Protein AF-A0A0P9NAX7-F1 (afdb_monomer)

pLDDT: mean 85.66, std 11.17, range [32.62, 98.62]

Structure (mmCIF, N/CA/C/O backbone):
data_AF-A0A0P9NAX7-F1
#
_entry.id   AF-A0A0P9NAX7-F1
#
loop_
_atom_site.group_PDB
_atom_site.id
_atom_site.type_symbol
_atom_site.label_atom_id
_atom_site.label_alt_id
_atom_site.label_comp_id
_atom_site.label_asym_id
_atom_site.label_entity_id
_atom_site.label_seq_id
_atom_site.pdbx_PDB_ins_code
_atom_site.Cartn_x
_atom_site.Cartn_y
_atom_site.Cartn_z
_atom_site.occupancy
_atom_site.B_iso_or_equiv
_atom_site.auth_seq_id
_atom_site.auth_comp_id
_atom_site.auth_asym_id
_atom_site.auth_atom_id
_atom_site.pdbx_PDB_model_num
ATOM 1 N N . VAL A 1 1 ? -3.539 1.144 -7.351 1.00 59.75 1 VAL A N 1
ATOM 2 C CA . VAL A 1 1 ? -2.408 0.239 -6.988 1.00 59.75 1 VAL A CA 1
ATOM 3 C C . VAL A 1 1 ? -1.109 0.881 -7.451 1.00 59.75 1 VAL A C 1
ATOM 5 O O . VAL A 1 1 ? -1.113 1.475 -8.523 1.00 59.75 1 VAL A O 1
ATOM 8 N N . SER A 1 2 ? -0.028 0.794 -6.674 1.00 69.38 2 SER A N 1
ATOM 9 C CA . SER A 1 2 ? 1.302 1.252 -7.095 1.00 69.38 2 SER A CA 1
ATOM 10 C C . SER A 1 2 ? 2.392 0.262 -6.692 1.00 69.38 2 SER A C 1
ATOM 12 O O . SER A 1 2 ? 2.224 -0.501 -5.739 1.00 69.38 2 SER A O 1
ATOM 14 N N . GLY A 1 3 ? 3.499 0.244 -7.430 1.00 77.38 3 GLY A N 1
ATOM 15 C CA . GLY A 1 3 ? 4.612 -0.671 -7.181 1.00 77.38 3 GLY A CA 1
ATOM 16 C C . GLY A 1 3 ? 5.520 -0.822 -8.394 1.00 77.38 3 GLY A C 1
ATOM 17 O O . GLY A 1 3 ? 5.356 -0.122 -9.387 1.00 77.38 3 GLY A O 1
ATOM 18 N N . ARG A 1 4 ? 6.467 -1.754 -8.327 1.00 81.75 4 ARG A N 1
ATOM 19 C CA . ARG A 1 4 ? 7.337 -2.119 -9.448 1.00 81.75 4 ARG A CA 1
ATOM 20 C C . ARG A 1 4 ? 7.147 -3.593 -9.762 1.00 81.75 4 ARG A C 1
ATOM 22 O O . ARG A 1 4 ? 7.138 -4.413 -8.849 1.00 81.75 4 ARG A O 1
ATOM 29 N N . TYR A 1 5 ? 7.029 -3.914 -11.042 1.00 83.25 5 TYR A N 1
ATOM 30 C CA . TYR A 1 5 ? 7.039 -5.280 -11.541 1.00 83.25 5 TYR A CA 1
ATOM 31 C C . TYR A 1 5 ? 8.328 -5.526 -12.323 1.00 83.25 5 TYR A C 1
ATOM 33 O O . TYR A 1 5 ? 8.736 -4.710 -13.151 1.00 83.25 5 TYR A O 1
ATOM 41 N N . SER A 1 6 ? 8.973 -6.660 -12.072 1.00 84.19 6 SER A N 1
ATOM 42 C CA . SER A 1 6 ? 10.124 -7.123 -12.844 1.00 84.19 6 SER A CA 1
ATOM 43 C C . SER A 1 6 ? 10.061 -8.641 -12.965 1.00 84.19 6 SER A C 1
ATOM 45 O O . SER A 1 6 ? 10.001 -9.350 -11.964 1.00 84.19 6 SER A O 1
ATOM 47 N N . GLY A 1 7 ? 10.047 -9.130 -14.200 1.00 81.50 7 GLY A N 1
ATOM 48 C CA . GLY A 1 7 ? 10.013 -10.545 -14.534 1.00 81.50 7 GLY A CA 1
ATOM 49 C C . GLY A 1 7 ? 11.383 -11.032 -14.994 1.00 81.50 7 GLY A C 1
ATOM 50 O O . GLY A 1 7 ? 11.997 -10.440 -15.887 1.00 81.50 7 GLY A O 1
ATOM 51 N N . LEU A 1 8 ? 11.842 -12.133 -14.403 1.00 83.38 8 LEU A N 1
ATOM 52 C CA . LEU A 1 8 ? 13.012 -12.886 -14.844 1.00 83.38 8 LEU A CA 1
ATOM 53 C C . LEU A 1 8 ? 12.555 -14.267 -15.315 1.00 83.38 8 LEU A C 1
ATOM 55 O O . LEU A 1 8 ? 11.730 -14.916 -14.677 1.00 83.38 8 LEU A O 1
ATOM 59 N N . HIS A 1 9 ? 13.097 -14.720 -16.436 1.00 79.25 9 HIS A N 1
ATOM 60 C CA . HIS A 1 9 ? 12.830 -16.022 -17.022 1.00 79.25 9 HIS A CA 1
ATOM 61 C C . HIS A 1 9 ? 14.118 -16.844 -17.041 1.00 79.25 9 HIS A C 1
ATOM 63 O O . HIS A 1 9 ? 15.133 -16.394 -17.571 1.00 79.25 9 HIS A O 1
ATOM 69 N N . GLN A 1 10 ? 14.080 -18.050 -16.471 1.00 78.06 10 GLN A N 1
ATOM 70 C CA . GLN A 1 10 ? 15.216 -18.972 -16.434 1.00 78.06 10 GLN A CA 1
ATOM 71 C C . GLN A 1 10 ? 14.797 -20.347 -16.984 1.00 78.06 10 GLN A C 1
ATOM 73 O O . GLN A 1 10 ? 14.345 -21.208 -16.225 1.00 78.06 10 GLN A O 1
ATOM 78 N N . PRO A 1 11 ? 14.920 -20.580 -18.304 1.00 69.94 11 PRO A N 1
ATOM 79 C CA . PRO A 1 11 ? 14.690 -21.898 -18.884 1.00 69.94 11 PRO A CA 1
ATOM 80 C C . PRO A 1 11 ? 15.722 -22.913 -18.371 1.00 69.94 11 PRO A C 1
ATOM 82 O O . PRO A 1 11 ? 16.891 -22.575 -18.175 1.00 69.94 11 PRO A O 1
ATOM 85 N N . GLN A 1 12 ? 15.327 -24.182 -18.218 1.00 65.75 12 GLN A N 1
ATOM 86 C CA . GLN A 1 12 ? 16.276 -25.253 -17.885 1.00 65.75 12 GLN A CA 1
ATOM 87 C C . GLN A 1 12 ? 17.405 -25.320 -18.928 1.00 65.75 12 GLN A C 1
ATOM 89 O O . GLN A 1 12 ? 17.149 -25.480 -20.120 1.00 65.75 12 GLN A O 1
ATOM 94 N N . GLY A 1 13 ? 18.656 -25.197 -18.470 1.00 62.84 13 GLY A N 1
ATOM 95 C CA . GLY A 1 13 ? 19.848 -25.240 -19.327 1.00 62.84 13 GLY A CA 1
ATOM 96 C C . GLY A 1 13 ? 20.162 -23.949 -20.098 1.00 62.84 13 GLY A C 1
ATOM 97 O O . GLY A 1 13 ? 21.044 -23.974 -20.950 1.00 62.84 13 GLY A O 1
ATOM 98 N N . SER A 1 14 ? 19.475 -22.836 -19.816 1.00 67.00 14 SER A N 1
ATOM 99 C CA . SER A 1 14 ? 19.713 -21.518 -20.427 1.00 67.00 14 SER A CA 1
ATOM 100 C C . SER A 1 14 ? 20.108 -20.480 -19.372 1.00 67.00 14 SER A C 1
ATOM 102 O O . SER A 1 14 ? 19.885 -20.678 -18.175 1.00 67.00 14 SER A O 1
ATOM 104 N N . ALA A 1 15 ? 20.674 -19.352 -19.809 1.00 73.25 15 ALA A N 1
ATOM 105 C CA . ALA A 1 15 ? 20.896 -18.207 -18.935 1.00 73.25 15 ALA A CA 1
ATOM 106 C C . ALA A 1 15 ? 19.569 -17.585 -18.469 1.00 73.25 15 ALA A C 1
ATOM 108 O O . ALA A 1 15 ? 18.579 -17.597 -19.205 1.00 73.25 15 ALA A O 1
ATOM 109 N N . THR A 1 16 ? 19.574 -17.010 -17.263 1.00 77.62 16 THR A N 1
ATOM 110 C CA . THR A 1 16 ? 18.489 -16.150 -16.777 1.00 77.62 16 THR A CA 1
ATOM 111 C C . THR A 1 16 ? 18.425 -14.886 -17.625 1.00 77.62 16 THR A C 1
ATOM 113 O O . THR A 1 16 ? 19.436 -14.218 -17.831 1.00 77.62 16 THR A O 1
ATOM 116 N N . THR A 1 17 ? 17.232 -14.541 -18.095 1.00 75.94 17 THR A N 1
ATOM 117 C CA . THR A 1 17 ? 16.979 -13.359 -18.921 1.00 75.94 17 THR A CA 1
ATOM 118 C C . THR A 1 17 ? 15.804 -12.556 -18.387 1.00 75.94 17 THR A C 1
ATOM 120 O O . THR A 1 17 ? 14.868 -13.124 -17.834 1.00 75.94 17 THR A O 1
ATOM 123 N N . VAL A 1 18 ? 15.800 -11.243 -18.600 1.00 80.38 18 VAL A N 1
ATOM 124 C CA . VAL A 1 18 ? 14.624 -10.405 -18.311 1.00 80.38 18 VAL A CA 1
ATOM 125 C C . VAL A 1 18 ? 13.474 -10.778 -19.238 1.00 80.38 18 VAL A C 1
ATOM 127 O O . VAL A 1 18 ? 13.703 -10.955 -20.431 1.00 80.38 18 VAL A O 1
ATOM 130 N N . SER A 1 19 ? 12.253 -10.863 -18.707 1.00 78.62 19 SER A N 1
ATOM 131 C CA . SER A 1 19 ? 11.015 -10.989 -19.489 1.00 78.62 19 SER A CA 1
ATOM 132 C C . SER A 1 19 ? 10.241 -9.669 -19.572 1.00 78.62 19 SER A C 1
ATOM 134 O O . SER A 1 19 ? 9.657 -9.360 -20.612 1.00 78.62 19 SER A O 1
ATOM 136 N N . GLY A 1 20 ? 10.303 -8.835 -18.530 1.00 80.81 20 GLY A N 1
ATOM 137 C CA . GLY A 1 20 ? 9.822 -7.457 -18.591 1.00 80.81 20 GLY A CA 1
ATOM 138 C C 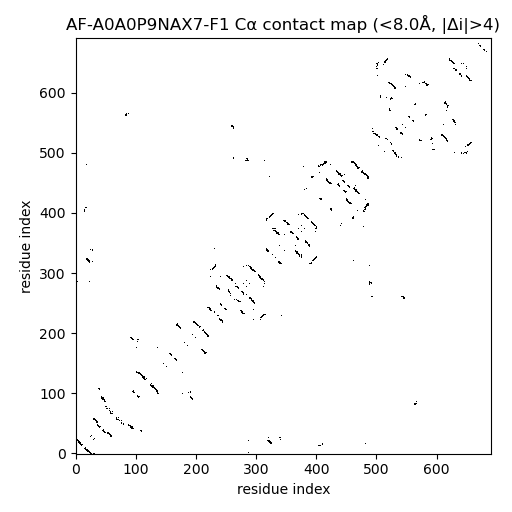. GLY A 1 20 ? 9.998 -6.665 -17.297 1.00 80.81 20 GLY A C 1
ATOM 139 O O . GLY A 1 20 ? 10.285 -7.234 -16.249 1.00 80.81 20 GLY A O 1
ATOM 140 N N . SER A 1 21 ? 9.836 -5.346 -17.374 1.00 84.38 21 SER A N 1
ATOM 141 C CA . SER A 1 21 ? 9.877 -4.424 -16.229 1.00 84.38 21 SER A CA 1
ATOM 142 C C . SER A 1 21 ? 8.940 -3.245 -16.472 1.00 84.38 21 SER A C 1
ATOM 144 O O . SER A 1 21 ? 8.860 -2.750 -17.602 1.00 84.38 21 SER A O 1
ATOM 146 N N . PHE A 1 22 ? 8.232 -2.796 -15.436 1.00 80.19 22 PHE A N 1
ATOM 147 C CA . PHE A 1 22 ? 7.488 -1.534 -15.425 1.00 80.19 22 PHE A CA 1
ATOM 148 C C . PHE A 1 22 ? 7.126 -1.098 -14.004 1.00 80.19 22 PHE A C 1
ATOM 150 O O . PHE A 1 22 ? 7.162 -1.881 -13.052 1.00 80.19 22 PHE A O 1
ATOM 157 N N . ILE A 1 23 ? 6.750 0.171 -13.879 1.00 81.69 23 ILE A N 1
ATOM 158 C CA . ILE A 1 23 ? 6.179 0.736 -12.660 1.00 81.69 23 ILE A CA 1
ATOM 159 C C . ILE A 1 23 ? 4.658 0.686 -12.802 1.00 81.69 23 ILE A C 1
ATOM 161 O O . ILE A 1 23 ? 4.096 1.041 -13.835 1.00 81.69 23 ILE A O 1
ATOM 165 N N . ILE A 1 24 ? 3.997 0.181 -11.769 1.00 76.81 24 ILE A N 1
ATOM 166 C CA . ILE A 1 24 ? 2.548 0.086 -11.669 1.00 76.81 24 ILE A CA 1
ATOM 167 C C . ILE A 1 24 ? 2.039 1.432 -11.167 1.00 76.81 24 ILE A C 1
ATOM 169 O O . ILE A 1 24 ? 2.433 1.888 -10.090 1.00 76.81 24 ILE A O 1
ATOM 173 N N . SER A 1 25 ? 1.114 2.029 -11.910 1.00 71.69 25 SER A N 1
ATOM 174 C CA . SER A 1 25 ? 0.318 3.162 -11.457 1.00 71.69 25 SER A CA 1
ATOM 175 C C . SER A 1 25 ? -1.156 2.931 -11.806 1.00 71.69 25 SER A C 1
ATOM 177 O O . SER A 1 25 ? -1.493 2.266 -12.788 1.00 71.69 25 SER A O 1
ATOM 179 N N . GLU A 1 26 ? -2.057 3.449 -10.976 1.00 66.31 26 GLU A N 1
ATOM 180 C CA . GLU A 1 26 ? -3.500 3.287 -11.173 1.00 66.31 26 GLU A CA 1
ATOM 181 C C . GLU A 1 26 ? -4.018 3.869 -12.502 1.00 66.31 26 GLU A C 1
ATOM 183 O O . GLU A 1 26 ? -4.788 3.173 -13.170 1.00 66.31 26 GLU A O 1
ATOM 188 N N . PRO A 1 27 ? -3.571 5.055 -12.975 1.00 69.56 27 PRO A N 1
ATOM 189 C CA . PRO A 1 27 ? -4.067 5.607 -14.239 1.00 69.56 27 PRO A CA 1
ATOM 190 C C . PRO A 1 27 ? -3.753 4.751 -15.479 1.00 69.56 27 PRO A C 1
ATOM 192 O O . PRO A 1 27 ? -4.349 4.969 -16.532 1.00 69.56 27 PRO A O 1
ATOM 195 N N . MET A 1 28 ? -2.859 3.759 -15.374 1.00 70.81 28 MET A N 1
ATOM 196 C CA . MET A 1 28 ? -2.559 2.798 -16.448 1.00 70.81 28 MET A CA 1
ATOM 197 C C . MET A 1 28 ? -3.629 1.706 -16.597 1.00 70.81 28 MET A C 1
ATOM 199 O O . MET A 1 28 ? -3.522 0.860 -17.482 1.00 70.81 28 MET A O 1
ATOM 203 N N . GLY A 1 29 ? -4.656 1.693 -15.740 1.00 73.88 29 GLY A N 1
ATOM 204 C CA . GLY A 1 29 ? -5.709 0.675 -15.746 1.00 73.88 29 GLY A CA 1
ATOM 205 C C . GLY A 1 29 ? -5.335 -0.609 -15.000 1.00 73.88 29 GLY A C 1
ATOM 206 O O . GLY A 1 29 ? -6.039 -1.616 -15.117 1.00 73.88 29 GLY A O 1
ATOM 207 N N . PHE A 1 30 ? -4.243 -0.592 -14.230 1.00 82.81 30 PHE A N 1
ATOM 208 C CA . PHE A 1 30 ? -3.882 -1.688 -13.337 1.00 82.81 30 PHE A CA 1
ATOM 209 C C . PHE A 1 30 ? -4.830 -1.754 -12.137 1.00 82.81 30 PHE A C 1
ATOM 211 O O . PHE A 1 30 ? -5.047 -0.760 -11.443 1.00 82.81 30 PHE A O 1
ATOM 218 N N . ARG A 1 31 ? -5.358 -2.945 -11.857 1.00 86.62 31 ARG A N 1
ATOM 219 C CA . ARG A 1 31 ? -6.344 -3.196 -10.807 1.00 86.62 31 ARG A CA 1
ATOM 220 C C . ARG A 1 31 ? -6.047 -4.472 -10.031 1.00 86.62 31 ARG A C 1
ATOM 222 O O . ARG A 1 31 ? -5.548 -5.455 -10.578 1.00 86.62 31 ARG A O 1
ATOM 229 N N . LEU A 1 32 ? -6.443 -4.440 -8.766 1.00 90.12 32 LEU A N 1
ATOM 230 C CA . LEU A 1 32 ? -6.643 -5.594 -7.901 1.00 90.12 32 LEU A CA 1
ATOM 231 C C . LEU A 1 32 ? -8.118 -5.561 -7.496 1.00 90.12 32 LEU A C 1
ATOM 233 O O . LEU A 1 32 ? -8.597 -4.524 -7.042 1.00 90.12 32 LEU A O 1
ATOM 237 N N . ALA A 1 33 ? -8.834 -6.656 -7.707 1.00 92.44 33 ALA A N 1
ATOM 238 C CA . ALA A 1 33 ? -10.252 -6.775 -7.401 1.00 92.44 33 ALA A CA 1
ATOM 239 C C . ALA A 1 33 ? -10.482 -7.979 -6.489 1.00 92.44 33 ALA A C 1
ATOM 241 O O . ALA A 1 33 ? -9.823 -9.003 -6.647 1.00 92.44 33 ALA A O 1
ATOM 242 N N . MET A 1 34 ? -11.414 -7.850 -5.549 1.00 94.56 34 MET A N 1
ATOM 243 C CA . MET A 1 34 ? -11.892 -8.935 -4.695 1.00 94.56 34 MET A CA 1
ATOM 244 C C . MET A 1 34 ? -13.308 -8.620 -4.213 1.00 94.56 34 MET A C 1
ATOM 246 O O . MET A 1 34 ? -13.714 -7.458 -4.196 1.00 94.56 34 MET A O 1
ATOM 250 N N . THR A 1 35 ? -14.042 -9.648 -3.802 1.00 93.50 35 THR A N 1
ATOM 251 C CA . THR A 1 35 ? -15.338 -9.511 -3.128 1.00 93.50 35 THR A CA 1
ATOM 252 C C . THR A 1 35 ? -15.136 -9.751 -1.644 1.00 93.50 35 THR A C 1
ATOM 254 O O . THR A 1 35 ? -14.557 -10.767 -1.276 1.00 93.50 35 THR A O 1
ATOM 257 N N . VAL A 1 36 ? -15.591 -8.836 -0.795 1.00 91.81 36 VAL A N 1
ATOM 258 C CA . VAL A 1 36 ? -15.503 -8.993 0.660 1.00 91.81 36 VAL A CA 1
ATOM 259 C C . VAL A 1 36 ? -16.907 -8.950 1.230 1.00 91.81 36 VAL A C 1
ATOM 261 O O . VAL A 1 36 ? -17.650 -8.000 0.976 1.00 91.81 36 VAL A O 1
ATOM 264 N N . ASP A 1 37 ? -17.252 -9.969 2.007 1.00 90.50 37 ASP A N 1
ATOM 265 C CA . ASP A 1 37 ? -18.538 -10.019 2.681 1.00 90.50 37 ASP A CA 1
ATOM 266 C C . ASP A 1 37 ? -18.571 -9.022 3.841 1.00 90.50 37 ASP A C 1
ATOM 268 O O . ASP A 1 37 ? -17.643 -8.931 4.652 1.00 90.50 37 ASP A O 1
ATOM 272 N N . LEU A 1 38 ? -19.672 -8.277 3.924 1.00 90.50 38 LEU A N 1
ATOM 273 C CA . LEU A 1 38 ? -19.996 -7.496 5.108 1.00 90.50 38 LEU A CA 1
ATOM 274 C C . LEU A 1 38 ? -20.696 -8.400 6.114 1.00 90.50 38 LEU A C 1
ATOM 276 O O . LEU A 1 38 ? -21.618 -9.137 5.761 1.00 90.50 38 LEU A O 1
ATOM 280 N N . PHE A 1 39 ? -20.311 -8.297 7.377 1.00 88.31 39 PHE A N 1
ATOM 281 C CA . PHE A 1 39 ? -20.923 -9.068 8.450 1.00 88.31 39 PHE A CA 1
ATOM 282 C C . PHE A 1 39 ? -21.267 -8.181 9.640 1.00 88.31 39 PHE A C 1
ATOM 284 O O . PHE A 1 39 ? -20.691 -7.111 9.836 1.00 88.31 39 PHE A O 1
ATOM 291 N N . VAL A 1 40 ? -22.238 -8.626 10.434 1.00 87.19 40 VAL A N 1
ATOM 292 C CA . VAL A 1 40 ? -22.587 -7.985 11.701 1.00 87.19 40 VAL A CA 1
ATOM 293 C C . VAL A 1 40 ? -21.763 -8.663 12.791 1.00 87.19 40 VAL A C 1
ATOM 295 O O . VAL A 1 40 ? -21.958 -9.842 13.071 1.00 87.19 40 VAL A O 1
ATOM 298 N N . GLY A 1 41 ? -20.804 -7.935 13.349 1.00 78.50 41 GLY A N 1
ATOM 299 C CA . GLY A 1 41 ? -20.036 -8.355 14.510 1.00 78.50 41 GLY A CA 1
ATOM 300 C C . GLY A 1 41 ? -20.808 -8.174 15.816 1.00 78.50 41 GLY A C 1
ATOM 301 O O . GLY A 1 41 ? -21.965 -7.743 15.845 1.00 78.50 41 GLY A O 1
ATOM 302 N N . GLU A 1 42 ? -20.128 -8.472 16.916 1.00 71.31 42 GLU A N 1
ATOM 303 C CA . GLU A 1 42 ? -20.639 -8.220 18.262 1.00 71.31 42 GLU A CA 1
ATOM 304 C C . GLU A 1 42 ? -20.973 -6.733 18.468 1.00 71.31 42 GLU A C 1
ATOM 306 O O . GLU A 1 42 ? -20.458 -5.857 17.771 1.00 71.31 42 GLU A O 1
ATOM 311 N N . GLU A 1 43 ? -21.890 -6.444 19.393 1.00 75.12 43 GLU A N 1
ATOM 312 C CA . GLU A 1 43 ? -22.359 -5.082 19.710 1.00 75.12 43 GLU A CA 1
ATOM 313 C C . GLU A 1 43 ? -22.981 -4.295 18.528 1.00 75.12 43 GLU A C 1
ATOM 315 O O . GLU A 1 43 ? -23.188 -3.084 18.629 1.00 75.12 43 GLU A O 1
ATOM 320 N N . GLY A 1 44 ? -23.327 -4.970 17.421 1.00 80.44 44 GLY A N 1
ATOM 321 C CA . GLY A 1 44 ? -24.039 -4.382 16.278 1.00 80.44 44 GLY A CA 1
ATOM 322 C C . GLY A 1 44 ? -23.160 -3.613 15.293 1.00 80.44 44 GLY A C 1
ATOM 323 O O . GLY A 1 44 ? -23.647 -2.739 14.569 1.00 80.44 44 GLY A O 1
ATOM 324 N N . HIS A 1 45 ? -21.863 -3.915 15.253 1.00 86.12 45 HIS A N 1
ATOM 325 C CA . HIS A 1 45 ? -20.949 -3.353 14.263 1.00 86.12 45 HIS A CA 1
ATOM 326 C C . HIS A 1 45 ? -21.101 -4.033 12.901 1.00 86.12 45 HIS A C 1
ATOM 328 O O . HIS A 1 45 ? -21.015 -5.249 12.801 1.00 86.12 45 HIS A O 1
ATOM 334 N N . VAL A 1 46 ? -21.260 -3.257 11.832 1.00 90.19 46 VAL A N 1
ATOM 335 C CA . VAL A 1 46 ? -21.179 -3.742 10.450 1.00 90.19 46 VAL A CA 1
ATOM 336 C C . VAL A 1 46 ? -19.736 -3.626 9.982 1.00 90.19 46 VAL A C 1
ATOM 338 O O . VAL A 1 46 ? -19.204 -2.519 9.860 1.00 90.19 46 VAL A O 1
ATOM 341 N N . LEU A 1 47 ? -19.111 -4.773 9.744 1.00 90.50 47 LEU A N 1
ATOM 342 C CA . LEU A 1 47 ? -17.678 -4.922 9.538 1.00 90.50 47 LEU A CA 1
ATOM 343 C C . LEU A 1 47 ? -17.350 -5.482 8.157 1.00 90.50 47 LEU A C 1
ATOM 345 O O . LEU A 1 47 ? -18.099 -6.270 7.585 1.00 90.50 47 LEU A O 1
ATOM 349 N N . LEU A 1 48 ? -16.179 -5.086 7.675 1.00 92.00 48 LEU A N 1
ATOM 350 C CA . LEU A 1 48 ? -15.485 -5.592 6.496 1.00 92.00 48 LEU A CA 1
ATOM 351 C C . LEU A 1 48 ? -14.120 -6.113 6.959 1.00 92.00 48 LEU A C 1
ATOM 353 O O . LEU A 1 48 ? -13.360 -5.326 7.520 1.00 92.00 48 LEU A O 1
ATOM 357 N N . ASP A 1 49 ? -13.777 -7.377 6.696 1.00 92.50 49 ASP A N 1
ATOM 358 C CA . ASP A 1 49 ? -12.415 -7.907 6.894 1.00 92.50 49 ASP A CA 1
ATOM 359 C C . ASP A 1 49 ? -11.774 -8.241 5.541 1.00 92.50 49 ASP A C 1
ATOM 361 O O . ASP A 1 49 ? -12.195 -9.177 4.861 1.00 92.50 49 ASP A O 1
ATOM 365 N N . LEU A 1 50 ? -10.715 -7.515 5.164 1.00 93.19 50 LEU A N 1
ATOM 366 C CA . LEU A 1 50 ? -9.995 -7.757 3.907 1.00 93.19 50 LEU A CA 1
ATOM 367 C C . LEU A 1 50 ? -9.416 -9.181 3.802 1.00 93.19 50 LEU A C 1
ATOM 369 O O . LEU A 1 50 ? -9.249 -9.681 2.692 1.00 93.19 50 LEU A O 1
ATOM 373 N N . ALA A 1 51 ? -9.127 -9.860 4.919 1.00 92.38 51 ALA A N 1
ATOM 374 C CA . ALA A 1 51 ? -8.647 -11.246 4.893 1.00 92.38 51 ALA A CA 1
ATOM 375 C C . ALA A 1 51 ? -9.714 -12.253 4.432 1.00 92.38 51 ALA A C 1
ATOM 377 O O . ALA A 1 51 ? -9.361 -13.344 3.979 1.00 92.38 51 ALA A O 1
ATOM 378 N N . GLY A 1 52 ? -10.996 -11.892 4.545 1.00 90.19 52 GLY A N 1
ATOM 379 C CA . GLY A 1 52 ? -12.134 -12.670 4.053 1.00 90.19 52 GLY A CA 1
ATOM 380 C C . GLY A 1 52 ? -12.415 -12.481 2.560 1.00 90.19 52 GLY A C 1
ATOM 381 O O . GLY A 1 52 ? -13.388 -13.036 2.059 1.00 90.19 52 GLY A O 1
ATOM 382 N N . GLY A 1 53 ? -11.592 -11.703 1.848 1.00 91.31 53 GLY A N 1
ATOM 383 C CA . GLY A 1 53 ? -11.767 -11.443 0.423 1.00 91.31 53 GLY A CA 1
ATOM 384 C C . GLY A 1 53 ? -11.742 -12.716 -0.430 1.00 91.31 53 GLY A C 1
ATOM 385 O O . GLY A 1 53 ? -10.790 -13.496 -0.391 1.00 91.31 53 GLY A O 1
ATOM 386 N N . ALA A 1 54 ? -12.780 -12.899 -1.242 1.00 92.56 54 ALA A N 1
ATOM 387 C CA . ALA A 1 54 ? -12.936 -13.979 -2.205 1.00 92.56 54 ALA A CA 1
ATOM 388 C C . ALA A 1 54 ? -12.781 -13.474 -3.649 1.00 92.56 54 ALA A C 1
ATOM 390 O O . ALA A 1 54 ? -12.978 -12.293 -3.945 1.00 92.56 54 ALA A O 1
ATOM 391 N N . GLY A 1 55 ? -12.436 -14.383 -4.568 1.00 93.44 55 GLY A N 1
ATOM 392 C CA . GLY A 1 55 ? -12.315 -14.061 -5.995 1.00 93.44 55 GLY A CA 1
ATOM 393 C C . GLY A 1 55 ? -11.253 -13.001 -6.294 1.00 93.44 55 GLY A C 1
ATOM 394 O O . GLY A 1 55 ? -11.474 -12.148 -7.152 1.00 93.44 55 GLY A O 1
ATOM 395 N N . VAL A 1 56 ? -10.134 -13.022 -5.558 1.00 94.38 56 VAL A N 1
ATOM 396 C CA . VAL A 1 56 ? -9.028 -12.081 -5.768 1.00 94.38 56 VAL A CA 1
ATOM 397 C C . VAL A 1 56 ? -8.498 -12.244 -7.194 1.00 94.38 56 VAL A C 1
ATOM 399 O O . VAL A 1 56 ? -8.167 -13.351 -7.613 1.00 94.38 56 VAL A O 1
ATOM 402 N N . ALA A 1 57 ? -8.427 -11.147 -7.945 1.00 94.69 57 ALA A N 1
ATOM 403 C CA . ALA A 1 57 ? -7.958 -11.121 -9.326 1.00 94.69 57 ALA A CA 1
ATOM 404 C C . ALA A 1 57 ? -7.197 -9.825 -9.623 1.00 94.69 57 ALA A C 1
ATOM 406 O O . ALA A 1 57 ? -7.513 -8.761 -9.082 1.00 94.69 57 ALA A O 1
ATOM 407 N N . CYS A 1 58 ? -6.212 -9.885 -10.519 1.00 91.94 58 CYS A N 1
ATOM 408 C CA . CYS A 1 58 ? -5.454 -8.710 -10.939 1.00 91.94 58 CYS A CA 1
ATOM 409 C C . CYS A 1 58 ? -5.082 -8.763 -12.428 1.00 91.94 58 CYS A C 1
ATOM 411 O O . CYS A 1 58 ? -5.236 -9.794 -13.077 1.00 91.94 58 CYS A O 1
ATOM 413 N N . ASN A 1 59 ? -4.614 -7.639 -12.975 1.00 87.88 59 ASN A N 1
ATOM 414 C CA . ASN A 1 59 ? -4.040 -7.541 -14.327 1.00 87.88 59 ASN A CA 1
ATOM 415 C C . ASN A 1 59 ? -2.586 -7.023 -14.306 1.00 87.88 59 ASN A C 1
ATOM 417 O O . ASN A 1 59 ? -2.108 -6.430 -15.274 1.00 87.88 59 ASN A O 1
ATOM 421 N N . LEU A 1 60 ? -1.893 -7.208 -13.179 1.00 83.94 60 LEU A N 1
ATOM 422 C CA . LEU A 1 60 ? -0.547 -6.684 -12.936 1.00 83.94 60 LEU A CA 1
ATOM 423 C C . LEU A 1 60 ? 0.554 -7.423 -13.704 1.00 83.94 60 LEU A C 1
ATOM 425 O O . LEU A 1 60 ? 1.630 -6.873 -13.860 1.00 83.94 60 LEU A O 1
ATOM 429 N N . GLY A 1 61 ? 0.307 -8.635 -14.196 1.00 77.81 61 GLY A N 1
ATOM 430 C CA . GLY A 1 61 ? 1.155 -9.364 -15.146 1.00 77.81 61 GLY A CA 1
ATOM 431 C C . GLY A 1 61 ? 0.861 -9.019 -16.612 1.00 77.81 61 GLY A C 1
ATOM 432 O O . GLY A 1 61 ? 1.385 -9.663 -17.521 1.00 77.81 61 GLY A O 1
ATOM 433 N N . GLY A 1 62 ? 0.003 -8.026 -16.873 1.00 76.75 62 GLY A N 1
ATOM 434 C CA . GLY A 1 62 ? -0.439 -7.680 -18.221 1.00 76.75 62 GLY A CA 1
ATOM 435 C C . GLY A 1 62 ? -1.314 -8.783 -18.820 1.00 76.75 62 GLY A C 1
ATOM 436 O O . GLY A 1 62 ? -2.321 -9.166 -18.227 1.00 76.75 62 GLY A O 1
ATOM 437 N N . VAL A 1 63 ? -0.932 -9.283 -19.999 1.00 71.88 63 VAL A N 1
ATOM 438 C CA . VAL A 1 63 ? -1.673 -10.329 -20.735 1.00 71.88 63 VAL A CA 1
ATOM 439 C C . VAL A 1 63 ? -1.399 -11.754 -20.238 1.00 71.88 63 VAL A C 1
ATOM 441 O O . VAL A 1 63 ? -2.032 -12.689 -20.719 1.00 71.88 63 VAL A O 1
ATOM 444 N N . ASP A 1 64 ? -0.459 -11.942 -19.307 1.00 79.00 64 ASP A N 1
ATOM 445 C CA . ASP A 1 64 ? -0.130 -13.263 -18.765 1.00 79.00 64 ASP A CA 1
ATOM 446 C C . ASP A 1 64 ? -1.081 -13.632 -17.615 1.00 79.00 64 ASP A C 1
ATOM 448 O O . ASP A 1 64 ? -0.923 -13.195 -16.472 1.00 79.00 64 ASP A O 1
ATOM 452 N N . GLU A 1 65 ? -2.100 -14.435 -17.928 1.00 85.25 65 GLU A N 1
ATOM 453 C CA . GLU A 1 65 ? -3.103 -14.895 -16.960 1.00 85.25 65 GLU A CA 1
ATOM 454 C C . GLU A 1 65 ? -2.504 -15.741 -15.826 1.00 85.25 65 GLU A C 1
ATOM 456 O O . GLU A 1 65 ? -2.971 -15.650 -14.691 1.00 85.25 65 GLU A O 1
ATOM 461 N N . ALA A 1 66 ? -1.450 -16.520 -16.089 1.00 87.81 66 ALA A N 1
ATOM 462 C CA . ALA A 1 66 ? -0.824 -17.355 -15.066 1.00 87.81 66 ALA A CA 1
ATOM 463 C C . ALA A 1 66 ? -0.070 -16.499 -14.039 1.00 87.81 66 ALA A C 1
ATOM 465 O O . ALA A 1 66 ? -0.191 -16.728 -12.834 1.00 87.81 66 ALA A O 1
ATOM 466 N N . ILE A 1 67 ? 0.654 -15.475 -14.500 1.00 86.12 67 ILE A N 1
ATOM 467 C CA . ILE A 1 67 ? 1.307 -14.496 -13.618 1.00 86.12 67 ILE A CA 1
ATOM 468 C C . ILE A 1 67 ? 0.259 -13.690 -12.847 1.00 86.12 67 ILE A C 1
ATOM 470 O O . ILE A 1 67 ? 0.405 -13.490 -11.643 1.00 86.12 67 ILE A O 1
ATOM 474 N N . ASN A 1 68 ? -0.824 -13.266 -13.506 1.00 90.06 68 ASN A N 1
ATOM 475 C CA . ASN A 1 68 ? -1.932 -12.575 -12.844 1.00 90.06 68 ASN A CA 1
ATOM 476 C C . ASN A 1 68 ? -2.545 -13.412 -11.711 1.00 90.06 68 ASN A C 1
ATOM 478 O O . ASN A 1 68 ? -2.837 -12.862 -10.648 1.00 90.06 68 ASN A O 1
ATOM 482 N N . GLN A 1 69 ? -2.698 -14.725 -11.907 1.00 93.62 69 GLN A N 1
ATOM 483 C CA . GLN A 1 69 ? -3.182 -15.631 -10.865 1.00 93.62 69 GLN A CA 1
ATOM 484 C C . GLN A 1 69 ? -2.191 -15.743 -9.700 1.00 93.62 69 GLN A C 1
ATOM 486 O O . GLN A 1 69 ? -2.590 -15.596 -8.551 1.00 93.62 69 GLN A O 1
ATOM 491 N N . GLN A 1 70 ? -0.896 -15.926 -9.977 1.00 92.44 70 GLN A N 1
ATOM 492 C CA . GLN A 1 70 ? 0.130 -15.991 -8.926 1.00 92.44 70 GLN A CA 1
ATOM 493 C C . GLN A 1 70 ? 0.192 -14.704 -8.095 1.00 92.44 70 GLN A C 1
ATOM 495 O O . GLN A 1 70 ? 0.309 -14.753 -6.871 1.00 92.44 70 GLN A O 1
ATOM 500 N N . LEU A 1 71 ? 0.084 -13.544 -8.747 1.00 91.75 71 LEU A N 1
ATOM 501 C CA . LEU A 1 71 ? 0.029 -12.253 -8.065 1.00 91.75 71 LEU A CA 1
ATOM 502 C C . LEU A 1 71 ? -1.255 -12.108 -7.241 1.00 91.75 71 LEU A C 1
ATOM 504 O O . LEU A 1 71 ? -1.200 -11.611 -6.119 1.00 91.75 71 LEU A O 1
ATOM 508 N N . ALA A 1 72 ? -2.401 -12.558 -7.755 1.00 93.88 72 ALA A N 1
ATOM 509 C CA . ALA A 1 72 ? -3.654 -12.553 -7.004 1.00 93.88 72 ALA A CA 1
ATOM 510 C C . ALA A 1 72 ? -3.573 -13.428 -5.740 1.00 93.88 72 ALA A C 1
ATOM 512 O O . ALA A 1 72 ? -3.967 -12.974 -4.663 1.00 93.88 72 ALA A O 1
ATOM 513 N N . ASP A 1 73 ? -2.996 -14.629 -5.847 1.00 94.12 73 ASP A N 1
ATOM 514 C CA . ASP A 1 73 ? -2.771 -15.535 -4.715 1.00 94.12 73 ASP A CA 1
ATOM 515 C C . ASP A 1 73 ? -1.829 -14.907 -3.676 1.00 94.12 73 ASP A C 1
ATOM 517 O O . ASP A 1 73 ? -2.091 -14.979 -2.472 1.00 94.12 73 ASP A O 1
ATOM 521 N N . PHE A 1 74 ? -0.776 -14.221 -4.137 1.00 92.75 74 PHE A N 1
ATOM 522 C CA . PHE A 1 74 ? 0.120 -13.449 -3.278 1.00 92.75 74 PHE A CA 1
ATOM 523 C C . PHE A 1 74 ? -0.643 -12.379 -2.481 1.00 92.75 74 PHE A C 1
ATOM 525 O O . PHE A 1 74 ? -0.560 -12.368 -1.255 1.00 92.75 74 PHE A O 1
ATOM 532 N N . PHE A 1 75 ? -1.455 -11.528 -3.123 1.00 92.25 75 PHE A N 1
ATOM 533 C CA . PHE A 1 75 ? -2.236 -10.514 -2.396 1.00 92.25 75 PHE A CA 1
ATOM 534 C C . PHE A 1 75 ? -3.239 -11.130 -1.418 1.00 92.25 75 PHE A C 1
ATOM 536 O O . PHE A 1 75 ? -3.392 -10.628 -0.304 1.00 92.25 75 PHE A O 1
ATOM 543 N N . ALA A 1 76 ? -3.896 -12.229 -1.798 1.00 92.88 76 ALA A N 1
ATOM 544 C CA . ALA A 1 76 ? -4.807 -12.950 -0.912 1.00 92.88 76 ALA A CA 1
ATOM 545 C C . ALA A 1 76 ? -4.092 -13.458 0.353 1.00 92.88 76 ALA A C 1
ATOM 547 O O . ALA A 1 76 ? -4.661 -13.434 1.447 1.00 92.88 76 ALA A O 1
ATOM 548 N N . GLN A 1 77 ? -2.841 -13.906 0.220 1.00 92.38 77 GLN A N 1
ATOM 549 C CA . GLN A 1 77 ? -2.010 -14.303 1.352 1.00 92.38 77 GLN A CA 1
ATOM 550 C C . GLN A 1 77 ? -1.571 -13.095 2.190 1.00 92.38 77 GLN A C 1
ATOM 552 O O . GLN A 1 77 ? -1.662 -13.153 3.417 1.00 92.38 77 GLN A O 1
ATOM 557 N N . GLU A 1 78 ? -1.154 -11.998 1.559 1.00 90.56 78 GLU A N 1
ATOM 558 C CA . GLU A 1 78 ? -0.740 -10.777 2.257 1.00 90.56 78 GLU A CA 1
ATOM 559 C C . GLU A 1 78 ? -1.876 -10.187 3.103 1.00 90.56 78 GLU A C 1
ATOM 561 O O . GLU A 1 78 ? -1.670 -9.889 4.280 1.00 90.56 78 GLU A O 1
ATOM 566 N N . PHE A 1 79 ? -3.108 -10.111 2.581 1.00 92.25 79 PHE A N 1
ATOM 567 C CA . PHE A 1 79 ? -4.259 -9.615 3.351 1.00 92.25 79 PHE A CA 1
ATOM 568 C C . PHE A 1 79 ? -4.513 -10.415 4.638 1.00 92.25 79 PHE A C 1
ATOM 570 O O . PHE A 1 79 ? -4.906 -9.837 5.655 1.00 92.25 79 PHE A O 1
ATOM 577 N N . LYS A 1 80 ? -4.228 -11.723 4.636 1.00 90.12 80 LYS A N 1
ATOM 578 C CA . LYS A 1 80 ? -4.349 -12.584 5.825 1.00 90.12 80 LYS A CA 1
ATOM 579 C C . LYS A 1 80 ? -3.268 -12.315 6.873 1.00 90.12 80 LYS A C 1
ATOM 581 O O . LYS A 1 80 ? -3.523 -12.531 8.056 1.00 90.12 80 LYS A O 1
ATOM 586 N N . GLN A 1 81 ? -2.093 -11.833 6.469 1.00 86.56 81 GLN A N 1
ATOM 587 C CA . GLN A 1 81 ? -0.980 -11.522 7.378 1.00 86.56 81 GLN A CA 1
ATOM 588 C C . GLN A 1 81 ? -1.098 -10.136 8.030 1.00 86.56 81 GLN A C 1
ATOM 590 O O . GLN A 1 81 ? -0.484 -9.868 9.071 1.00 86.56 81 GLN A O 1
ATOM 595 N N . ILE A 1 82 ? -1.910 -9.241 7.461 1.00 88.19 82 ILE A N 1
ATOM 596 C CA . ILE A 1 82 ? -2.201 -7.940 8.066 1.00 88.19 82 ILE A CA 1
ATOM 597 C C . ILE A 1 82 ? -2.904 -8.163 9.415 1.00 88.19 82 ILE A C 1
ATOM 599 O O . ILE A 1 82 ? -3.856 -8.938 9.513 1.00 88.19 82 ILE A O 1
ATOM 603 N N . ALA A 1 83 ? -2.443 -7.478 10.471 1.00 84.94 83 ALA A N 1
ATOM 604 C CA . ALA A 1 83 ? -3.103 -7.546 11.775 1.00 84.94 83 ALA A CA 1
ATOM 605 C C . ALA A 1 83 ? -4.558 -7.094 11.680 1.00 84.94 83 ALA A C 1
ATOM 607 O O . ALA A 1 83 ? -4.865 -6.129 10.980 1.00 84.94 83 ALA A O 1
ATOM 608 N N . LEU A 1 84 ? -5.419 -7.735 12.474 1.00 87.50 84 LEU A N 1
ATOM 609 C CA . LEU A 1 84 ? -6.862 -7.498 12.502 1.00 87.50 84 LEU A CA 1
ATOM 610 C C . LEU A 1 84 ? -7.208 -6.001 12.547 1.00 87.50 84 LEU A C 1
ATOM 612 O O . LEU A 1 84 ? -8.005 -5.522 11.747 1.00 87.50 84 LEU A O 1
ATOM 616 N N . HIS A 1 85 ? -6.515 -5.227 13.388 1.00 83.31 85 HIS A N 1
ATOM 617 C CA . HIS A 1 85 ? -6.785 -3.798 13.549 1.00 83.31 85 HIS A CA 1
ATOM 618 C C . HIS A 1 85 ? -6.419 -2.899 12.354 1.00 83.31 85 HIS A C 1
ATOM 620 O O . HIS A 1 85 ? -6.713 -1.706 12.377 1.00 83.31 85 HIS A O 1
ATOM 626 N N . ARG A 1 86 ? -5.764 -3.450 11.328 1.00 86.75 86 ARG A N 1
ATOM 627 C CA . ARG A 1 86 ? -5.385 -2.763 10.082 1.00 86.75 86 ARG A CA 1
ATOM 628 C C . ARG A 1 86 ? -6.153 -3.266 8.860 1.00 86.75 86 ARG A C 1
ATOM 630 O O . ARG A 1 86 ? -6.055 -2.645 7.807 1.00 86.75 86 ARG A O 1
ATOM 637 N N . ARG A 1 87 ? -6.860 -4.392 8.982 1.00 90.88 87 ARG A N 1
ATOM 638 C CA . ARG A 1 87 ? -7.623 -5.010 7.887 1.00 90.88 87 ARG A CA 1
ATOM 639 C C . ARG A 1 87 ? -9.132 -5.031 8.116 1.00 90.88 87 ARG A C 1
ATOM 641 O O . ARG A 1 87 ? -9.865 -5.241 7.156 1.00 90.88 87 ARG A O 1
ATOM 648 N N . VAL A 1 88 ? -9.583 -4.829 9.357 1.00 90.81 88 VAL A N 1
ATOM 649 C CA . VAL A 1 88 ? -11.006 -4.756 9.697 1.00 90.81 88 VAL A CA 1
ATOM 650 C C . VAL A 1 88 ? -11.456 -3.304 9.738 1.00 90.81 88 VAL A C 1
ATOM 652 O O . VAL A 1 88 ? -10.919 -2.500 10.501 1.00 90.81 88 VAL A O 1
ATOM 655 N N . PHE A 1 89 ? -12.476 -2.986 8.949 1.00 89.56 89 PHE A N 1
ATOM 656 C CA . PHE A 1 89 ? -13.062 -1.655 8.857 1.00 89.56 89 PHE A CA 1
ATOM 657 C C . PHE A 1 89 ? -14.528 -1.697 9.279 1.00 89.56 89 PHE A C 1
ATOM 659 O O . PHE A 1 89 ? -15.281 -2.580 8.872 1.00 89.56 89 PHE A O 1
ATOM 666 N N . SER A 1 90 ? -14.937 -0.718 10.085 1.00 87.50 90 SER A N 1
ATOM 667 C CA . SER A 1 90 ? -16.346 -0.486 10.401 1.00 87.50 90 SER A CA 1
ATOM 668 C C . SER A 1 90 ? -16.981 0.329 9.285 1.00 87.50 90 SER A C 1
ATOM 670 O O . SER A 1 90 ? -16.411 1.336 8.865 1.00 87.50 90 SER A O 1
ATOM 672 N N . VAL A 1 91 ? -18.180 -0.047 8.852 1.00 86.62 91 VAL A N 1
ATOM 673 C CA . VAL A 1 91 ? -19.021 0.762 7.951 1.00 86.62 91 VAL A CA 1
ATOM 674 C C . VAL A 1 91 ? -20.033 1.578 8.764 1.00 86.62 91 VAL A C 1
ATOM 676 O O . VAL A 1 91 ? -20.257 2.762 8.510 1.00 86.62 91 VAL A O 1
ATOM 679 N N . LEU A 1 92 ? -20.616 0.942 9.779 1.00 86.56 92 LEU A N 1
ATOM 680 C CA . LEU A 1 92 ? -21.654 1.481 10.654 1.00 86.56 92 LEU A CA 1
ATOM 681 C C . LEU A 1 92 ? -21.635 0.706 11.976 1.00 86.56 92 LEU A C 1
ATOM 683 O O . LEU A 1 92 ? -21.345 -0.485 11.991 1.00 86.56 92 LEU A O 1
ATOM 687 N N . GLN A 1 93 ? -22.020 1.349 13.071 1.00 84.88 93 GLN A N 1
ATOM 688 C CA . GLN A 1 93 ? -22.446 0.684 14.300 1.00 84.88 93 GLN A CA 1
ATOM 689 C C . GLN A 1 93 ? -23.925 0.976 14.566 1.00 84.88 93 GLN A C 1
ATOM 691 O O . GLN A 1 93 ? -24.321 2.142 14.579 1.00 84.88 93 GLN A O 1
ATOM 696 N N . ALA A 1 94 ? -24.726 -0.051 14.843 1.00 82.94 94 ALA A N 1
ATOM 697 C CA . ALA A 1 94 ? -26.034 0.121 15.463 1.00 82.94 94 ALA A CA 1
ATOM 698 C C . ALA A 1 94 ? -25.958 -0.302 16.933 1.00 82.94 94 ALA A C 1
ATOM 700 O O . ALA A 1 94 ? -25.569 -1.419 17.250 1.00 82.94 94 ALA A O 1
ATOM 701 N N . GLN A 1 95 ? -26.316 0.594 17.846 1.00 77.06 95 GLN A N 1
ATOM 702 C CA . GLN A 1 95 ? -26.320 0.315 19.276 1.00 77.06 95 GLN A CA 1
ATOM 703 C C . GLN A 1 95 ? -27.496 -0.595 19.619 1.00 77.06 95 GLN A C 1
ATOM 705 O O . GLN A 1 95 ? -28.637 -0.140 19.616 1.00 77.06 95 GLN A O 1
ATOM 710 N N . LEU A 1 96 ? -27.207 -1.862 19.924 1.00 72.75 96 LEU A N 1
ATOM 711 C CA . LEU A 1 96 ? -28.229 -2.889 20.165 1.00 72.75 96 LEU A CA 1
ATOM 712 C C . LEU A 1 96 ? -28.683 -3.004 21.625 1.00 72.75 96 LEU A C 1
ATOM 714 O O . LEU A 1 96 ? -29.614 -3.743 21.910 1.00 72.75 96 LEU A O 1
ATOM 718 N N . ASN A 1 97 ? -28.029 -2.317 22.564 1.00 66.19 97 ASN A N 1
ATOM 719 C CA . ASN A 1 97 ? -28.189 -2.522 24.011 1.00 66.19 97 ASN A CA 1
ATOM 720 C C . ASN A 1 97 ? -28.831 -1.335 24.752 1.00 66.19 97 ASN A C 1
ATOM 722 O O . ASN A 1 97 ? -28.674 -1.194 25.965 1.00 66.19 97 ASN A O 1
ATOM 726 N N . ARG A 1 98 ? -29.537 -0.451 24.042 1.00 63.84 98 ARG A N 1
ATOM 727 C CA . ARG A 1 98 ? -30.331 0.604 24.683 1.00 63.84 98 ARG A CA 1
ATOM 728 C C . ARG A 1 98 ? -31.696 0.063 25.107 1.00 63.84 98 ARG A C 1
ATOM 730 O O . ARG A 1 98 ? -32.333 -0.663 24.358 1.00 63.84 98 ARG A O 1
ATOM 737 N N . TYR A 1 99 ? -32.153 0.472 26.288 1.00 63.31 99 TYR A N 1
ATOM 738 C CA . TYR A 1 99 ? -33.490 0.166 26.803 1.00 63.31 99 TYR A CA 1
ATOM 739 C C . TYR A 1 99 ? -34.531 1.101 26.169 1.00 63.31 99 TYR A C 1
ATOM 741 O O . TYR A 1 99 ? -34.998 2.045 26.807 1.00 63.31 99 TYR A O 1
ATOM 749 N N . HIS A 1 100 ? -34.828 0.908 24.882 1.00 68.81 100 HIS A N 1
ATOM 750 C CA . HIS A 1 100 ? -35.866 1.659 24.179 1.00 68.81 100 HIS A CA 1
ATOM 751 C C . HIS A 1 100 ? -36.507 0.817 23.068 1.00 68.81 100 HIS A C 1
ATOM 753 O O . HIS A 1 100 ? -35.821 0.143 22.312 1.00 68.81 100 HIS A O 1
ATOM 759 N N . VAL A 1 101 ? -37.822 0.934 22.889 1.00 66.94 101 VAL A N 1
ATOM 760 C CA . VAL A 1 101 ? -38.605 0.142 21.918 1.00 66.94 101 VAL A CA 1
ATOM 761 C C . VAL A 1 101 ? -38.139 0.270 20.456 1.00 66.94 101 VAL A C 1
ATOM 763 O O . VAL A 1 101 ? -38.253 -0.659 19.664 1.00 66.94 101 VAL A O 1
ATOM 766 N N . GLN A 1 102 ? -37.587 1.424 20.070 1.00 70.44 102 GLN A N 1
ATOM 767 C CA . GLN A 1 102 ? -37.026 1.646 18.724 1.00 70.44 102 GLN A CA 1
ATOM 768 C C . GLN A 1 102 ? -35.569 1.194 18.571 1.00 70.44 102 GLN A C 1
ATOM 770 O O . GLN A 1 102 ? -34.994 1.348 17.492 1.00 70.44 102 GLN A O 1
ATOM 775 N N . THR A 1 103 ? -34.948 0.691 19.635 1.00 77.38 103 THR A N 1
ATOM 776 C CA . THR A 1 103 ? -33.589 0.167 19.573 1.00 77.38 103 THR A CA 1
ATOM 777 C C . THR A 1 103 ? -33.587 -1.121 18.751 1.00 77.38 103 THR A C 1
ATOM 779 O O . THR A 1 103 ? -34.418 -2.003 18.993 1.00 77.38 103 THR A O 1
ATOM 782 N N . PRO A 1 104 ? -32.687 -1.245 17.760 1.00 79.56 104 PRO A N 1
ATOM 783 C CA . PRO A 1 104 ? -32.557 -2.490 17.022 1.00 79.56 104 PRO A CA 1
ATOM 784 C C . PRO A 1 104 ? -32.133 -3.627 17.963 1.00 79.56 104 PRO A C 1
ATOM 786 O O . PRO A 1 104 ? -31.189 -3.472 18.729 1.00 79.56 104 PRO A O 1
ATOM 789 N N . GLY A 1 105 ? -32.824 -4.763 17.911 1.00 79.31 105 GLY A N 1
ATOM 790 C CA . GLY A 1 105 ? -32.433 -6.008 18.576 1.00 79.31 105 GLY A CA 1
ATOM 791 C C . GLY A 1 105 ? -31.569 -6.907 17.687 1.00 79.31 105 GLY A C 1
ATOM 792 O O . GLY A 1 105 ? -30.696 -7.607 18.187 1.00 79.31 105 GLY A O 1
ATOM 793 N N . SER A 1 106 ? -31.769 -6.861 16.365 1.00 81.50 106 SER A N 1
ATOM 794 C CA . SER A 1 106 ? -30.934 -7.569 15.386 1.00 81.50 106 SER A CA 1
ATOM 795 C C . SER A 1 106 ? -30.832 -6.803 14.064 1.00 81.50 106 SER A C 1
ATOM 797 O O . SER A 1 106 ? -31.638 -5.911 13.769 1.00 81.50 106 SER A O 1
ATOM 799 N N . LEU A 1 107 ? -29.804 -7.136 13.278 1.00 86.69 107 LEU A N 1
ATOM 800 C CA . LEU A 1 107 ? -29.472 -6.512 11.997 1.00 86.69 107 LEU A CA 1
ATOM 801 C C . LEU A 1 107 ? -29.284 -7.585 10.929 1.00 86.69 107 LEU A C 1
ATOM 803 O O . LEU A 1 107 ? -28.618 -8.593 11.164 1.00 86.69 107 LEU A O 1
ATOM 807 N N . ARG A 1 108 ? -29.788 -7.326 9.724 1.00 87.25 108 ARG A N 1
ATOM 808 C CA . ARG A 1 108 ? -29.452 -8.090 8.518 1.00 87.25 108 ARG A CA 1
ATOM 809 C C . ARG A 1 108 ? -29.065 -7.145 7.386 1.00 87.25 108 ARG A C 1
ATOM 811 O O . ARG A 1 108 ? -29.623 -6.055 7.264 1.00 87.25 108 ARG A O 1
ATOM 818 N N . LEU A 1 109 ? -28.110 -7.573 6.568 1.00 88.62 109 LEU A N 1
ATOM 819 C CA . LEU A 1 109 ? -27.493 -6.759 5.522 1.00 88.62 109 LEU A CA 1
ATOM 820 C C . LEU A 1 109 ? -27.877 -7.276 4.134 1.00 88.62 109 LEU A C 1
ATOM 822 O O . LEU A 1 109 ? -28.001 -8.483 3.933 1.00 88.62 109 LEU A O 1
ATOM 826 N N . LEU A 1 110 ? -28.027 -6.365 3.173 1.00 87.56 110 LEU A N 1
ATOM 827 C CA . LEU A 1 110 ? -28.169 -6.696 1.755 1.00 87.56 110 LEU A CA 1
ATOM 828 C C . LEU A 1 110 ? -27.503 -5.616 0.901 1.00 87.56 110 LEU A C 1
ATOM 830 O O . LEU A 1 110 ? -27.909 -4.457 0.937 1.00 87.56 110 LEU A O 1
ATOM 834 N N . ALA A 1 111 ? -26.499 -5.992 0.112 1.00 87.31 111 ALA A N 1
ATOM 835 C CA . ALA A 1 111 ? -25.949 -5.120 -0.921 1.00 87.31 111 ALA A CA 1
ATOM 836 C C . ALA A 1 111 ? -26.806 -5.222 -2.190 1.00 87.31 111 ALA A C 1
ATOM 838 O O . ALA A 1 111 ? -27.179 -6.319 -2.609 1.00 87.31 111 ALA A O 1
ATOM 839 N N . ARG A 1 112 ? -27.125 -4.086 -2.813 1.00 86.69 112 ARG A N 1
ATOM 840 C CA . ARG A 1 112 ? -27.968 -4.039 -4.014 1.00 86.69 112 ARG A CA 1
ATOM 841 C C . ARG A 1 112 ? -27.442 -3.017 -4.999 1.00 86.69 112 ARG A C 1
ATOM 843 O O . ARG A 1 112 ? -27.288 -1.848 -4.660 1.00 86.69 112 ARG A O 1
ATOM 850 N N . ALA A 1 113 ? -27.215 -3.470 -6.224 1.00 88.25 113 ALA A N 1
ATOM 851 C CA . ALA A 1 113 ? -26.906 -2.602 -7.347 1.00 88.25 113 ALA A CA 1
ATOM 852 C C . ALA A 1 113 ? -28.070 -1.631 -7.610 1.00 88.25 113 ALA A C 1
ATOM 854 O O . ALA A 1 113 ? -29.239 -2.030 -7.561 1.00 88.25 113 ALA A O 1
ATOM 855 N N . ALA A 1 114 ? -27.753 -0.369 -7.893 1.00 88.44 114 ALA A N 1
ATOM 856 C CA . ALA A 1 114 ? -28.745 0.594 -8.340 1.00 88.44 114 ALA A CA 1
ATOM 857 C C . ALA A 1 114 ? -29.324 0.161 -9.702 1.00 88.44 114 ALA A C 1
ATOM 859 O O . ALA A 1 114 ? -28.648 -0.512 -10.491 1.00 88.44 114 ALA A O 1
ATOM 860 N N . PRO A 1 115 ? -30.575 0.525 -10.026 1.00 86.25 115 PRO A N 1
ATOM 861 C CA . PRO A 1 115 ? -31.141 0.242 -11.335 1.00 86.25 115 PRO A CA 1
ATOM 862 C C . PRO A 1 115 ? -30.222 0.756 -12.449 1.00 86.25 115 PRO A C 1
ATOM 864 O O . PRO A 1 115 ? -29.796 1.907 -12.431 1.00 86.25 115 PRO A O 1
ATOM 867 N N . ARG A 1 116 ? -29.946 -0.099 -13.441 1.00 82.25 116 ARG A N 1
ATOM 868 C CA . ARG A 1 116 ? -29.099 0.207 -14.613 1.00 82.25 116 ARG A CA 1
ATOM 869 C C . ARG A 1 116 ? -27.611 0.452 -14.311 1.00 82.25 116 ARG A C 1
ATOM 871 O O . ARG A 1 116 ? -26.889 0.803 -15.239 1.00 82.25 116 ARG A O 1
ATOM 878 N N . SER A 1 117 ? -27.120 0.191 -13.095 1.00 83.75 117 SER A N 1
ATOM 879 C CA . SER A 1 117 ? -25.703 0.414 -12.757 1.00 83.75 117 SER A CA 1
ATOM 880 C C . SER A 1 117 ? -24.720 -0.550 -13.436 1.00 83.75 117 SER A C 1
ATOM 882 O O . SER A 1 117 ? -23.511 -0.340 -13.387 1.00 83.75 117 SER A O 1
ATOM 884 N N . SER A 1 118 ? -25.214 -1.587 -14.119 1.00 82.00 118 SER A N 1
ATOM 885 C CA . SER A 1 118 ? -24.403 -2.474 -14.962 1.00 82.00 118 SER A CA 1
ATOM 886 C C . SER A 1 118 ? -24.007 -1.860 -16.313 1.00 82.00 118 SER A C 1
ATOM 888 O O . SER A 1 118 ? -23.175 -2.430 -17.016 1.00 82.00 118 SER A O 1
ATOM 890 N N . ASP A 1 119 ? -24.630 -0.752 -16.721 1.00 81.31 119 ASP A N 1
ATOM 891 C CA . ASP A 1 119 ? -24.318 -0.062 -17.973 1.00 81.31 119 ASP A CA 1
ATOM 892 C C . ASP A 1 119 ? -23.173 0.935 -17.753 1.00 81.31 119 ASP A C 1
ATOM 894 O O . ASP A 1 119 ? -23.363 1.995 -17.162 1.00 81.31 119 ASP A O 1
ATOM 898 N N . ALA A 1 120 ? -21.979 0.599 -18.250 1.00 77.62 120 ALA A N 1
ATOM 899 C CA . ALA A 1 120 ? -20.765 1.402 -18.090 1.00 77.62 120 ALA A CA 1
ATOM 900 C C . ALA A 1 120 ? -20.830 2.795 -18.752 1.00 77.62 120 ALA A C 1
ATOM 902 O O . ALA A 1 120 ? -19.943 3.617 -18.525 1.00 77.62 120 ALA A O 1
ATOM 903 N N . HIS A 1 121 ? -21.840 3.062 -19.587 1.00 76.12 121 HIS A N 1
ATOM 904 C CA . HIS A 1 121 ? -22.057 4.371 -20.206 1.00 76.12 121 HIS A CA 1
ATOM 905 C C . HIS A 1 121 ? -22.906 5.319 -19.349 1.00 76.12 121 HIS A C 1
ATOM 907 O O . HIS A 1 121 ? -23.037 6.493 -19.698 1.00 76.12 121 HIS A O 1
ATOM 913 N N . MET A 1 122 ? -23.494 4.826 -18.257 1.00 75.12 122 MET A N 1
ATOM 914 C CA . MET A 1 122 ? -24.288 5.633 -17.333 1.00 75.12 122 MET A CA 1
ATOM 915 C C . MET A 1 122 ? -23.397 6.323 -16.303 1.00 75.12 122 MET A C 1
ATOM 917 O O . MET A 1 122 ? -22.404 5.760 -15.853 1.00 75.12 122 MET A O 1
ATOM 921 N N . GLU A 1 123 ? -23.791 7.521 -15.862 1.00 70.25 123 GLU A N 1
ATOM 922 C CA . GLU A 1 123 ? -23.140 8.184 -14.719 1.00 70.25 123 GLU A CA 1
ATOM 923 C C . GLU A 1 123 ? -23.257 7.354 -13.430 1.00 70.25 123 GLU A C 1
ATOM 925 O O . GLU A 1 123 ? -22.364 7.416 -12.595 1.00 70.25 123 GLU A O 1
ATOM 930 N N . SER A 1 124 ? -24.311 6.538 -13.304 1.00 71.56 124 SER A N 1
ATOM 931 C CA . SER A 1 124 ? -24.542 5.624 -12.178 1.00 71.56 124 SER A CA 1
ATOM 932 C C . SER A 1 124 ? -23.885 4.248 -12.343 1.00 71.56 124 SER A C 1
ATOM 934 O O . SER A 1 124 ? -24.255 3.283 -11.666 1.00 71.56 124 SER A O 1
ATOM 936 N N . ALA A 1 125 ? -22.949 4.103 -13.286 1.00 80.19 125 ALA A N 1
ATOM 937 C CA . ALA A 1 125 ? -22.230 2.853 -13.488 1.00 80.19 125 ALA A CA 1
ATOM 938 C C . ALA A 1 125 ? -21.486 2.446 -12.206 1.00 80.19 125 ALA A C 1
ATOM 940 O O . ALA A 1 125 ? -20.627 3.171 -11.712 1.00 80.19 125 ALA A O 1
ATOM 941 N N . GLY A 1 126 ? -21.796 1.257 -11.687 1.00 83.00 126 GLY A N 1
ATOM 942 C CA . GLY A 1 126 ? -21.238 0.753 -10.430 1.00 83.00 126 GLY A CA 1
ATOM 943 C C . GLY A 1 126 ? -21.942 1.229 -9.154 1.00 83.00 126 GLY A C 1
ATOM 944 O O . GLY A 1 126 ? -21.579 0.753 -8.079 1.00 83.00 126 GLY A O 1
ATOM 945 N N . ASP A 1 127 ? -22.964 2.086 -9.243 1.00 86.62 127 ASP A N 1
ATOM 946 C CA . ASP A 1 127 ? -23.727 2.528 -8.074 1.00 86.62 127 ASP A CA 1
ATOM 947 C C . ASP A 1 127 ? -24.510 1.384 -7.415 1.00 86.62 127 ASP A C 1
ATOM 949 O O . ASP A 1 127 ? -24.980 0.427 -8.053 1.00 86.62 127 ASP A O 1
ATOM 953 N N . GLY A 1 128 ? -24.715 1.530 -6.108 1.00 89.44 128 GLY A N 1
ATOM 954 C CA . GLY A 1 128 ? -25.521 0.633 -5.299 1.00 89.44 128 GLY A CA 1
ATOM 955 C C . GLY A 1 128 ? -25.729 1.148 -3.882 1.00 89.44 128 GLY A C 1
ATOM 956 O O . GLY A 1 128 ? -25.210 2.190 -3.488 1.00 89.44 128 GLY A O 1
ATOM 957 N N . ALA A 1 129 ? -26.491 0.385 -3.106 1.00 88.81 129 ALA A N 1
ATOM 958 C CA . ALA A 1 129 ? -26.811 0.685 -1.722 1.00 88.81 129 ALA A CA 1
ATOM 959 C C . ALA A 1 129 ? -26.517 -0.514 -0.820 1.00 88.81 129 ALA A C 1
ATOM 961 O O . ALA A 1 129 ? -26.779 -1.668 -1.177 1.00 88.81 129 ALA A O 1
ATOM 962 N N . LEU A 1 130 ? -26.032 -0.215 0.385 1.00 89.06 130 LEU A N 1
ATOM 963 C CA . LEU A 1 130 ? -26.069 -1.140 1.508 1.00 89.06 130 LEU A CA 1
ATOM 964 C C . LEU A 1 130 ? -27.399 -0.956 2.239 1.00 89.06 130 LEU A C 1
ATOM 966 O O . LEU A 1 130 ? -27.656 0.095 2.823 1.00 89.06 130 LEU A O 1
ATOM 970 N N . MET A 1 131 ? -28.241 -1.981 2.213 1.00 88.94 131 MET A N 1
ATOM 971 C CA . MET A 1 131 ? -29.506 -1.997 2.935 1.00 88.94 131 MET A CA 1
ATOM 972 C C . MET A 1 131 ? -29.341 -2.659 4.294 1.00 88.94 131 MET A C 1
ATOM 974 O O . MET A 1 131 ? -28.765 -3.744 4.404 1.00 88.94 131 MET A O 1
ATOM 978 N N . LEU A 1 132 ? -29.895 -2.008 5.315 1.00 88.75 132 LEU A N 1
ATOM 979 C CA . LEU A 1 132 ? -29.908 -2.496 6.684 1.00 88.75 132 LEU A CA 1
ATOM 980 C C . LEU A 1 132 ? -31.338 -2.752 7.136 1.00 88.75 132 LEU A C 1
ATOM 982 O O . LEU A 1 132 ? -32.140 -1.828 7.272 1.00 88.75 132 LEU A O 1
ATOM 986 N N . PHE A 1 133 ? -31.636 -4.017 7.399 1.00 88.12 133 PHE A N 1
ATOM 987 C CA . PHE A 1 133 ? -32.901 -4.450 7.967 1.00 88.12 133 PHE A CA 1
ATOM 988 C C . PHE A 1 133 ? -32.729 -4.585 9.474 1.00 88.12 133 PHE A C 1
ATOM 990 O O . PHE A 1 133 ? -31.921 -5.386 9.942 1.00 88.12 133 PHE A O 1
ATOM 997 N N . MET A 1 134 ? -33.474 -3.777 10.223 1.00 86.12 134 MET A N 1
ATOM 998 C CA . MET A 1 134 ? -33.417 -3.710 11.681 1.00 86.12 134 MET A CA 1
ATOM 999 C C . MET A 1 134 ? -34.695 -4.291 12.276 1.00 86.12 134 MET A C 1
ATOM 1001 O O . MET A 1 134 ? -35.789 -3.799 11.990 1.00 86.12 134 MET A O 1
ATOM 1005 N N . HIS A 1 135 ? -34.561 -5.309 13.122 1.00 84.19 135 HIS A N 1
ATOM 1006 C CA . HIS A 1 135 ? -35.657 -5.770 13.973 1.00 84.19 135 HIS A CA 1
ATOM 1007 C C . HIS A 1 135 ? -35.676 -4.936 15.257 1.00 84.19 135 HIS A C 1
ATOM 1009 O O . HIS A 1 135 ? -34.628 -4.752 15.865 1.00 84.19 135 HIS A O 1
ATOM 1015 N N . ALA A 1 136 ? -36.834 -4.423 15.673 1.00 77.94 136 ALA A N 1
ATOM 1016 C CA . ALA A 1 136 ? -36.974 -3.689 16.934 1.00 77.94 136 ALA A CA 1
ATOM 1017 C C . ALA A 1 136 ? -37.013 -4.660 18.128 1.00 77.94 136 ALA A C 1
ATOM 1019 O O . ALA A 1 136 ? -37.599 -5.731 18.004 1.00 77.94 136 ALA A O 1
ATOM 1020 N N . GLN A 1 137 ? -36.422 -4.298 19.273 1.00 73.56 137 GLN A N 1
ATOM 1021 C CA . GLN A 1 137 ? -36.341 -5.186 20.447 1.00 73.56 137 GLN A CA 1
ATOM 1022 C C .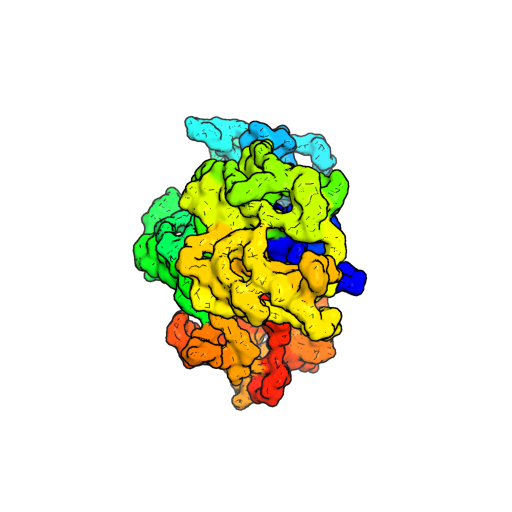 GLN A 1 137 ? -37.703 -5.716 20.938 1.00 73.56 137 GLN A C 1
ATOM 1024 O O . GLN A 1 137 ? -37.807 -6.906 21.210 1.00 73.56 137 GLN A O 1
ATOM 1029 N N . ASP A 1 138 ? -38.745 -4.879 20.979 1.00 68.44 138 ASP A N 1
ATOM 1030 C CA . ASP A 1 138 ? -40.103 -5.275 21.414 1.00 68.44 138 ASP A CA 1
ATOM 1031 C C . ASP A 1 138 ? -40.955 -5.900 20.287 1.00 68.44 138 ASP A C 1
ATOM 1033 O O . ASP A 1 138 ? -42.183 -5.986 20.376 1.00 68.44 138 ASP A O 1
ATOM 1037 N N . GLY A 1 139 ? -40.339 -6.292 19.170 1.00 67.38 139 GLY A N 1
ATOM 1038 C CA . GLY A 1 139 ? -41.040 -7.004 18.107 1.00 67.38 139 GLY A CA 1
ATOM 1039 C C . GLY A 1 139 ? -41.374 -8.443 18.514 1.00 67.38 139 GLY A C 1
ATOM 1040 O O . GLY A 1 139 ? -40.556 -9.131 19.114 1.00 67.38 139 GLY A O 1
ATOM 1041 N N . GLU A 1 140 ? -42.557 -8.936 18.124 1.00 66.50 140 GLU A N 1
ATOM 1042 C CA . GLU A 1 140 ? -43.006 -10.318 18.404 1.00 66.50 140 GLU A CA 1
ATOM 1043 C C . GLU A 1 140 ? -42.149 -11.413 17.718 1.00 66.50 140 GLU A C 1
ATOM 1045 O O . GLU A 1 140 ? -42.386 -12.603 17.921 1.00 66.50 140 GLU A O 1
ATOM 1050 N N . GLY A 1 141 ? -41.160 -11.031 16.900 1.00 66.69 141 GLY A N 1
ATOM 1051 C CA . GLY A 1 141 ? -40.217 -11.928 16.235 1.00 66.69 141 GLY A CA 1
ATOM 1052 C C . GLY A 1 141 ? -39.663 -11.348 14.932 1.00 66.69 141 GLY A C 1
ATOM 1053 O O . GLY A 1 141 ? -40.220 -10.409 14.355 1.00 66.69 141 GLY A O 1
ATOM 1054 N N . GLU A 1 142 ? -38.571 -11.934 14.434 1.00 69.44 142 GLU A N 1
ATOM 1055 C CA . GLU A 1 142 ? -37.992 -11.528 13.152 1.00 69.44 142 GLU A CA 1
ATOM 1056 C C . GLU A 1 142 ? -38.989 -11.754 12.002 1.00 69.44 142 GLU A C 1
ATOM 1058 O O . GLU A 1 142 ? -39.569 -12.831 11.848 1.00 69.44 142 GLU A O 1
ATOM 1063 N N . GLY A 1 143 ? -39.195 -10.720 11.182 1.00 72.12 143 GLY A N 1
ATOM 1064 C CA . GLY A 1 143 ? -40.023 -10.813 9.982 1.00 72.12 143 GLY A CA 1
ATOM 1065 C C . GLY A 1 143 ? -39.376 -11.649 8.870 1.00 72.12 143 GLY A C 1
ATOM 1066 O O . GLY A 1 143 ? -38.238 -12.110 8.973 1.00 72.12 143 GLY A O 1
ATOM 1067 N N . LEU A 1 144 ? -40.093 -11.808 7.755 1.00 74.94 144 LEU A N 1
ATOM 1068 C CA . LEU A 1 144 ? -39.532 -12.422 6.552 1.00 74.94 144 LEU A CA 1
ATOM 1069 C C . LEU A 1 144 ? -38.482 -11.493 5.933 1.00 74.94 144 LEU A C 1
ATOM 1071 O O . LEU A 1 144 ? -38.770 -10.340 5.614 1.00 74.94 144 LEU A O 1
ATOM 1075 N N . PHE A 1 145 ? -37.274 -12.016 5.738 1.00 76.38 145 PHE A N 1
ATOM 1076 C CA . PHE A 1 145 ? -36.249 -11.331 4.958 1.00 76.38 145 PHE A CA 1
ATOM 1077 C C . PHE A 1 145 ? -36.683 -11.298 3.485 1.00 76.38 145 PHE A C 1
ATOM 1079 O O . PHE A 1 145 ? -37.188 -12.315 2.998 1.00 76.38 145 PHE A O 1
ATOM 1086 N N . PRO A 1 146 ? -36.552 -10.162 2.778 1.00 68.25 146 PRO A N 1
ATOM 1087 C CA . PRO A 1 146 ? -37.092 -10.045 1.432 1.00 68.25 146 PRO A CA 1
ATOM 1088 C C . PRO A 1 146 ? -36.464 -11.076 0.478 1.00 68.25 146 PRO A C 1
ATOM 1090 O O . PRO A 1 146 ? -35.254 -11.308 0.551 1.00 68.25 146 PRO A O 1
ATOM 1093 N N . PRO A 1 147 ? -37.251 -11.682 -0.436 1.00 63.09 147 PRO A N 1
ATOM 1094 C CA . PRO A 1 147 ? -36.693 -12.459 -1.535 1.00 63.09 147 PRO A CA 1
ATOM 1095 C C . PRO A 1 147 ? -35.824 -11.527 -2.385 1.00 63.09 147 PRO A C 1
ATOM 1097 O O . PRO A 1 147 ? -36.240 -10.429 -2.757 1.00 63.09 147 PRO A O 1
ATOM 1100 N N . THR A 1 148 ? -34.580 -11.934 -2.619 1.00 65.69 148 THR A N 1
ATOM 1101 C CA . THR A 1 148 ? -33.487 -11.053 -3.055 1.00 65.69 148 THR A CA 1
ATOM 1102 C C . THR A 1 148 ? -33.718 -10.377 -4.402 1.00 65.69 148 THR A C 1
ATOM 1104 O O . THR A 1 148 ? -33.152 -9.313 -4.638 1.00 65.69 148 THR A O 1
ATOM 1107 N N . ASP A 1 149 ? -34.551 -10.937 -5.277 1.00 64.81 149 ASP A N 1
ATOM 1108 C CA . ASP A 1 149 ? -34.627 -10.498 -6.674 1.00 64.81 149 ASP A CA 1
ATOM 1109 C C . ASP A 1 149 ? -35.683 -9.401 -6.889 1.00 64.81 149 ASP A C 1
ATOM 1111 O O . ASP A 1 149 ? -35.447 -8.471 -7.664 1.00 64.81 149 ASP A O 1
ATOM 1115 N N . ASP A 1 150 ? -36.764 -9.409 -6.104 1.00 71.00 150 ASP A N 1
ATOM 1116 C CA . ASP A 1 150 ? -37.944 -8.553 -6.312 1.00 71.00 150 ASP A CA 1
ATOM 1117 C C . ASP A 1 150 ? -37.926 -7.271 -5.460 1.00 71.00 150 ASP A C 1
ATOM 1119 O O . ASP A 1 150 ? -38.807 -6.415 -5.578 1.00 71.00 150 ASP A O 1
ATOM 1123 N N . PHE A 1 151 ? -36.936 -7.124 -4.573 1.00 78.25 151 PHE A N 1
ATOM 1124 C CA . PHE A 1 151 ? -36.844 -5.964 -3.690 1.00 78.25 151 PHE A CA 1
ATOM 1125 C C . PHE A 1 151 ? -36.516 -4.688 -4.482 1.00 78.25 151 PHE A C 1
ATOM 1127 O O . PHE A 1 151 ? -35.510 -4.609 -5.199 1.00 78.25 151 PHE A O 1
ATOM 1134 N N . VAL A 1 152 ? -37.373 -3.676 -4.341 1.00 83.75 152 VAL A N 1
ATOM 1135 C CA . VAL A 1 152 ? -37.249 -2.387 -5.033 1.00 83.75 152 VAL A CA 1
ATOM 1136 C C . VAL A 1 152 ? -36.092 -1.584 -4.441 1.00 83.75 152 VAL A C 1
ATOM 1138 O O . VAL A 1 152 ? -35.979 -1.452 -3.225 1.00 83.75 152 VAL A O 1
ATOM 1141 N N . TYR A 1 153 ? -35.236 -1.031 -5.302 1.00 88.00 153 TYR A N 1
ATOM 1142 C CA . TYR A 1 153 ? -34.158 -0.140 -4.876 1.00 88.00 153 TYR A CA 1
ATOM 1143 C C . TYR A 1 153 ? -34.749 1.155 -4.285 1.00 88.00 153 TYR A C 1
ATOM 1145 O O . TYR A 1 153 ? -35.488 1.841 -4.991 1.00 88.00 153 TYR A O 1
ATOM 1153 N N . PRO A 1 154 ? -34.482 1.485 -3.007 1.00 88.06 154 PRO A N 1
ATOM 1154 C CA . PRO A 1 154 ? -35.267 2.491 -2.294 1.00 88.06 154 PRO A CA 1
ATOM 1155 C C . PRO A 1 154 ? -34.801 3.936 -2.512 1.00 88.06 154 PRO A C 1
ATOM 1157 O O . PRO A 1 154 ? -35.558 4.845 -2.186 1.00 88.06 154 PRO A O 1
ATOM 1160 N N . ILE A 1 155 ? -33.582 4.162 -3.018 1.00 90.44 155 ILE A N 1
ATOM 1161 C CA . ILE A 1 155 ? -33.033 5.509 -3.245 1.00 90.44 155 ILE A CA 1
ATOM 1162 C C . ILE A 1 155 ? -33.459 5.985 -4.647 1.00 90.44 155 ILE A C 1
ATOM 1164 O O . ILE A 1 155 ? -33.077 5.339 -5.626 1.00 90.44 155 ILE A O 1
ATOM 1168 N N . PRO A 1 156 ? -34.238 7.075 -4.767 1.00 88.44 156 PRO A N 1
ATOM 1169 C CA . PRO A 1 156 ? -34.638 7.628 -6.061 1.00 88.44 156 PRO A CA 1
ATOM 1170 C C . PRO A 1 156 ? -33.457 8.224 -6.838 1.00 88.44 156 PRO A C 1
ATOM 1172 O O . PRO A 1 156 ? -32.464 8.638 -6.244 1.00 88.44 156 PRO A O 1
ATOM 1175 N N . ASP A 1 157 ? -33.594 8.327 -8.160 1.00 85.75 157 ASP A N 1
ATOM 1176 C CA . ASP A 1 157 ? -32.629 8.964 -9.069 1.00 85.75 157 ASP A CA 1
ATOM 1177 C C . ASP A 1 157 ? -32.928 10.455 -9.335 1.00 85.75 157 ASP A C 1
ATOM 1179 O O . ASP A 1 157 ? -32.377 11.050 -10.267 1.00 85.75 157 ASP A O 1
ATOM 1183 N N . ASP A 1 158 ? -33.783 11.067 -8.505 1.00 86.88 158 ASP A N 1
ATOM 1184 C CA . ASP A 1 158 ? -34.108 12.493 -8.556 1.00 86.88 158 ASP A CA 1
ATOM 1185 C C . ASP A 1 158 ? -32.844 13.360 -8.477 1.00 86.88 158 ASP A C 1
ATOM 1187 O O . ASP A 1 158 ? -31.907 13.078 -7.721 1.00 86.88 158 ASP A O 1
ATOM 1191 N N . ARG A 1 159 ? -32.832 14.461 -9.236 1.00 83.44 159 ARG A N 1
ATOM 1192 C CA . ARG A 1 159 ? -31.719 15.416 -9.260 1.00 83.44 159 ARG A CA 1
ATOM 1193 C C . ARG A 1 159 ? -32.109 16.767 -8.678 1.00 83.44 159 ARG A C 1
ATOM 1195 O O . ARG A 1 159 ? -33.191 17.287 -8.949 1.00 83.44 159 ARG A O 1
ATOM 1202 N N . GLY A 1 160 ? -31.192 17.338 -7.902 1.00 80.12 160 GLY A N 1
ATOM 1203 C CA . GLY A 1 160 ? -31.280 18.690 -7.367 1.00 80.12 160 GLY A CA 1
ATOM 1204 C C . GLY A 1 160 ? -31.092 19.773 -8.435 1.00 80.12 160 GLY A C 1
ATOM 1205 O O . GLY A 1 160 ? -30.818 19.502 -9.606 1.00 80.12 160 GLY A O 1
ATOM 1206 N N . ALA A 1 161 ? -31.217 21.037 -8.020 1.00 78.50 161 ALA A N 1
ATOM 1207 C CA . ALA A 1 161 ? -31.083 22.204 -8.902 1.00 78.50 161 ALA A CA 1
ATOM 1208 C C . ALA A 1 161 ? -29.680 22.356 -9.533 1.00 78.50 161 ALA A C 1
ATOM 1210 O O . ALA A 1 161 ? -29.525 23.023 -10.553 1.00 78.50 161 ALA A O 1
ATOM 1211 N N . ASP A 1 162 ? -28.671 21.734 -8.931 1.00 80.00 162 ASP A N 1
ATOM 1212 C CA . ASP A 1 162 ? -27.273 21.665 -9.359 1.00 80.00 162 ASP A CA 1
ATOM 1213 C C . ASP A 1 162 ? -26.947 20.389 -10.160 1.00 80.00 162 ASP A C 1
ATOM 1215 O O . ASP A 1 162 ? -25.780 20.117 -10.446 1.00 80.00 162 ASP A O 1
ATOM 1219 N N . ASN A 1 163 ? -27.976 19.619 -10.543 1.00 79.00 163 ASN A N 1
ATOM 1220 C CA . ASN A 1 163 ? -27.870 18.347 -11.257 1.00 79.00 163 ASN A CA 1
ATOM 1221 C C . ASN A 1 163 ? -27.154 17.231 -10.461 1.00 79.00 163 ASN A C 1
ATOM 1223 O O . ASN A 1 163 ? -26.769 16.223 -11.055 1.00 79.00 163 ASN A O 1
ATOM 1227 N N . GLN A 1 164 ? -26.989 17.382 -9.141 1.00 80.69 164 GLN A N 1
ATOM 1228 C CA . GLN A 1 164 ? -26.499 16.324 -8.251 1.00 80.69 164 GLN A CA 1
ATOM 1229 C C . GLN A 1 164 ? -27.643 15.410 -7.786 1.00 80.69 164 GLN A C 1
ATOM 1231 O O . GLN A 1 164 ? -28.798 15.848 -7.788 1.00 80.69 164 GLN A O 1
ATOM 1236 N N . PRO A 1 165 ? -27.364 14.156 -7.379 1.00 81.94 165 PRO A N 1
ATOM 1237 C CA . PRO A 1 165 ? -28.368 13.296 -6.758 1.00 81.94 165 PRO A CA 1
ATOM 1238 C C . PRO A 1 165 ? -29.023 13.993 -5.560 1.00 81.94 165 PRO A C 1
ATOM 1240 O O . PRO A 1 165 ? -28.334 14.465 -4.656 1.00 81.94 165 PRO A O 1
ATOM 1243 N N . ALA A 1 166 ? -30.355 14.063 -5.550 1.00 85.56 166 ALA A N 1
ATOM 1244 C CA . ALA A 1 166 ? -31.108 14.723 -4.484 1.00 85.56 166 ALA A CA 1
ATOM 1245 C C . ALA A 1 166 ? -31.048 13.941 -3.160 1.00 85.56 166 ALA A C 1
ATOM 1247 O O . ALA A 1 166 ? -31.148 14.531 -2.084 1.00 85.56 166 ALA A O 1
ATOM 1248 N N . TYR A 1 167 ? -30.858 12.620 -3.235 1.00 89.62 167 TYR A N 1
ATOM 1249 C CA . TYR A 1 167 ? -30.853 11.718 -2.088 1.00 89.62 167 TYR A CA 1
ATOM 1250 C C . TYR A 1 167 ? -29.691 10.733 -2.169 1.00 89.62 167 TYR A C 1
ATOM 1252 O O . TYR A 1 167 ? -29.338 10.253 -3.242 1.00 89.62 167 TYR A O 1
ATOM 1260 N N . GLY A 1 168 ? -29.132 10.386 -1.010 1.00 88.69 168 GLY A N 1
ATOM 1261 C CA . GLY A 1 168 ? -28.102 9.349 -0.882 1.00 88.69 168 GLY A CA 1
ATOM 1262 C C . GLY A 1 168 ? -28.434 8.285 0.163 1.00 88.69 168 GLY A C 1
ATOM 1263 O O . GLY A 1 168 ? -27.712 7.302 0.306 1.00 88.69 168 GLY A O 1
ATOM 1264 N N . THR A 1 169 ? -29.497 8.465 0.949 1.00 90.81 169 THR A N 1
ATOM 1265 C CA . THR A 1 169 ? -29.878 7.542 2.024 1.00 90.81 169 THR A CA 1
ATOM 1266 C C . THR A 1 169 ? -31.382 7.596 2.262 1.00 90.81 169 THR A C 1
ATOM 1268 O O . THR A 1 169 ? -31.999 8.657 2.176 1.00 90.81 169 THR A O 1
ATOM 1271 N N . VAL A 1 170 ? -31.975 6.448 2.589 1.00 92.81 170 VAL A N 1
ATOM 1272 C CA . VAL A 1 170 ? -33.399 6.326 2.916 1.00 92.81 170 VAL A CA 1
ATOM 1273 C C . VAL A 1 170 ? -33.560 5.596 4.238 1.00 92.81 170 VAL A C 1
ATOM 1275 O O . VAL A 1 170 ? -32.917 4.575 4.471 1.00 92.81 170 VAL A O 1
ATOM 1278 N N . LEU A 1 171 ? -34.448 6.107 5.089 1.00 90.81 171 LEU A N 1
ATOM 1279 C CA . LEU A 1 171 ? -34.882 5.442 6.310 1.00 90.81 171 LEU A CA 1
ATOM 1280 C C . LEU A 1 171 ? -36.386 5.178 6.239 1.00 90.81 171 LEU A C 1
ATOM 1282 O O . LEU A 1 171 ? -37.185 6.100 6.074 1.00 90.81 171 LEU A O 1
ATOM 1286 N N . MET A 1 172 ? -36.764 3.912 6.401 1.00 89.44 172 MET A N 1
ATOM 1287 C CA . MET A 1 172 ? -38.153 3.472 6.469 1.00 89.44 172 MET A CA 1
ATOM 1288 C C . MET A 1 172 ? -38.435 2.862 7.844 1.00 89.44 172 MET A C 1
ATOM 1290 O O . MET A 1 172 ? -37.700 1.988 8.300 1.00 89.44 172 MET A O 1
ATOM 1294 N N . LEU A 1 173 ? -39.499 3.313 8.508 1.00 86.75 173 LEU A N 1
ATOM 1295 C CA . LEU A 1 173 ? -39.952 2.798 9.800 1.00 86.75 173 LEU A CA 1
ATOM 1296 C C . LEU A 1 173 ? -41.406 2.351 9.710 1.00 86.75 173 LEU A C 1
ATOM 1298 O O . LEU A 1 173 ? -42.272 3.112 9.274 1.00 86.75 173 LEU A O 1
ATOM 1302 N N . SER A 1 174 ? -41.669 1.126 10.163 1.00 84.50 174 SER A N 1
ATOM 1303 C CA . SER A 1 174 ? -43.017 0.560 10.149 1.00 84.50 174 SER A CA 1
ATOM 1304 C C . SER A 1 174 ? -43.967 1.303 11.091 1.00 84.50 174 SER A C 1
ATOM 1306 O O . SER A 1 174 ? -43.563 1.779 12.151 1.00 84.50 174 SER A O 1
ATOM 1308 N N . GLN A 1 175 ? -45.260 1.328 10.774 1.00 80.75 175 GLN A N 1
ATOM 1309 C CA . GLN A 1 175 ? -46.280 1.940 11.632 1.00 80.75 175 GLN A CA 1
ATOM 1310 C C . GLN A 1 175 ? -46.217 1.468 13.098 1.00 80.75 175 GLN A C 1
ATOM 1312 O O . GLN A 1 175 ? -46.403 2.272 14.012 1.00 80.75 175 GLN A O 1
ATOM 1317 N N . LYS A 1 176 ? -45.924 0.179 13.327 1.00 75.88 176 LYS A N 1
ATOM 1318 C CA . LYS A 1 176 ? -45.851 -0.426 14.668 1.00 75.88 176 LYS A CA 1
ATOM 1319 C C . LYS A 1 176 ? -44.750 0.182 15.541 1.00 75.88 176 LYS A C 1
ATOM 1321 O O . LYS A 1 176 ? -44.928 0.296 16.747 1.00 75.88 176 LYS A O 1
ATOM 1326 N N . THR A 1 177 ? -43.634 0.613 14.951 1.00 72.25 177 THR A N 1
ATOM 1327 C CA . THR A 1 177 ? -42.552 1.281 15.697 1.00 72.25 177 THR A CA 1
ATOM 1328 C C . THR A 1 177 ? -42.809 2.780 15.882 1.00 72.25 177 THR A C 1
ATOM 1330 O O . THR A 1 177 ? -42.180 3.416 16.730 1.00 72.25 177 THR A O 1
ATOM 1333 N N . LEU A 1 178 ? -43.758 3.358 15.131 1.00 73.38 178 LEU A N 1
ATOM 1334 C CA . LEU A 1 178 ? -44.153 4.767 15.237 1.00 73.38 178 LEU A CA 1
ATOM 1335 C C . LEU A 1 178 ? -45.157 5.036 16.360 1.00 73.38 178 LEU A C 1
ATOM 1337 O O . LEU A 1 178 ? -45.176 6.145 16.892 1.00 73.38 178 LEU A O 1
ATOM 1341 N N . THR A 1 179 ? -45.999 4.062 16.717 1.00 62.91 179 THR A N 1
ATOM 1342 C CA . THR A 1 179 ? -46.999 4.214 17.793 1.00 62.91 179 THR A CA 1
ATOM 1343 C C . THR A 1 179 ? -46.375 4.379 19.175 1.00 62.91 179 THR A C 1
ATOM 1345 O O . THR A 1 179 ? -47.067 4.791 20.097 1.00 62.91 179 THR A O 1
ATOM 1348 N N . MET A 1 180 ? -45.077 4.098 19.309 1.00 59.34 180 MET A N 1
ATOM 1349 C CA . MET A 1 180 ? -44.337 4.168 20.569 1.00 59.34 180 MET A CA 1
ATOM 1350 C C . MET A 1 180 ? -43.368 5.364 20.646 1.00 59.34 180 MET A C 1
ATOM 1352 O O . MET A 1 180 ? -42.449 5.375 21.458 1.00 59.34 180 MET A O 1
ATOM 1356 N N . ILE A 1 181 ? -43.548 6.377 19.786 1.00 60.78 181 ILE A N 1
ATOM 1357 C CA . ILE A 1 181 ? -42.777 7.629 19.836 1.00 60.78 181 ILE A CA 1
ATOM 1358 C C . ILE A 1 181 ? -43.368 8.543 20.911 1.00 60.78 181 ILE A C 1
ATOM 1360 O O . ILE A 1 181 ? -44.389 9.198 20.690 1.00 60.78 181 ILE A O 1
ATOM 1364 N N . GLU A 1 182 ? -42.685 8.671 22.043 1.00 54.69 182 GLU A N 1
ATOM 1365 C CA . GLU A 1 182 ? -42.871 9.825 22.915 1.00 54.69 182 GLU A CA 1
ATOM 1366 C C . GLU A 1 182 ? -42.118 11.024 22.315 1.00 54.69 182 GLU A C 1
ATOM 1368 O O . GLU A 1 182 ? -40.894 11.038 22.253 1.00 54.69 182 GLU A O 1
ATOM 1373 N N . ARG A 1 183 ? -42.858 12.050 21.869 1.00 53.53 183 ARG A N 1
ATOM 1374 C CA . ARG A 1 183 ? -42.339 13.382 21.481 1.00 53.53 183 ARG A CA 1
ATOM 1375 C C . ARG A 1 183 ? -41.303 13.397 20.341 1.00 53.53 183 ARG A C 1
ATOM 1377 O O . ARG A 1 183 ? -40.113 13.506 20.592 1.00 53.53 183 ARG A O 1
ATOM 1384 N N . GLU A 1 184 ? -41.784 13.402 19.094 1.00 56.59 184 GLU A N 1
ATOM 1385 C CA . GLU A 1 184 ? -41.152 13.974 17.873 1.00 56.59 184 GLU A CA 1
ATOM 1386 C C . GLU A 1 184 ? -39.685 13.619 17.505 1.00 56.59 184 GLU A C 1
ATOM 1388 O O . GLU A 1 184 ? -39.234 14.012 16.431 1.00 56.59 184 GLU A O 1
ATOM 1393 N N . ARG A 1 185 ? -38.941 12.837 18.297 1.00 68.31 185 ARG A N 1
ATOM 1394 C CA . ARG A 1 185 ? -37.547 12.443 18.038 1.00 68.31 185 ARG A CA 1
ATOM 1395 C C . ARG A 1 185 ? -37.447 10.941 17.786 1.00 68.31 185 ARG A C 1
ATOM 1397 O O . ARG A 1 185 ? -37.898 10.131 18.590 1.00 68.31 185 ARG A O 1
ATOM 1404 N N . LEU A 1 186 ? -36.821 10.570 16.671 1.00 75.12 186 LEU A N 1
ATOM 1405 C CA . LEU A 1 186 ? -36.600 9.178 16.280 1.00 75.12 186 LEU A CA 1
ATOM 1406 C C . LEU A 1 186 ? -35.344 8.621 16.957 1.00 75.12 186 LEU A C 1
ATOM 1408 O O . LEU A 1 186 ? -34.226 8.916 16.541 1.00 75.12 186 LEU A O 1
ATOM 1412 N N . GLN A 1 187 ? -35.526 7.777 17.970 1.00 74.81 187 GLN A N 1
ATOM 1413 C CA . GLN A 1 187 ? -34.429 7.206 18.768 1.00 74.81 187 GLN A CA 1
ATOM 1414 C C . GLN A 1 187 ? -33.575 6.196 17.985 1.00 74.81 187 GLN A C 1
ATOM 1416 O O . GLN A 1 187 ? -32.423 5.935 18.335 1.00 74.81 187 GLN A O 1
ATOM 1421 N N . VAL A 1 188 ? -34.112 5.646 16.891 1.00 77.25 188 VAL A N 1
ATOM 1422 C CA . VAL A 1 188 ? -33.347 4.784 15.977 1.00 77.25 188 VAL A CA 1
ATOM 1423 C C . VAL A 1 188 ? -32.155 5.529 15.367 1.00 77.25 188 VAL A C 1
ATOM 1425 O O . VAL A 1 188 ? -31.076 4.959 15.260 1.00 77.25 188 VAL A O 1
ATOM 1428 N N . LEU A 1 189 ? -32.302 6.823 15.054 1.00 78.44 189 LEU A N 1
ATOM 1429 C CA . LEU A 1 189 ? -31.212 7.636 14.505 1.00 78.44 189 LEU A CA 1
ATOM 1430 C C . LEU A 1 189 ? -30.098 7.845 15.533 1.00 78.44 189 LEU A C 1
ATOM 1432 O O . LEU A 1 189 ? -28.927 7.803 15.180 1.00 78.44 189 LEU A O 1
ATOM 1436 N N . ASP A 1 190 ? -30.454 7.972 16.813 1.00 77.56 190 ASP A N 1
ATOM 1437 C CA . ASP A 1 190 ? -29.489 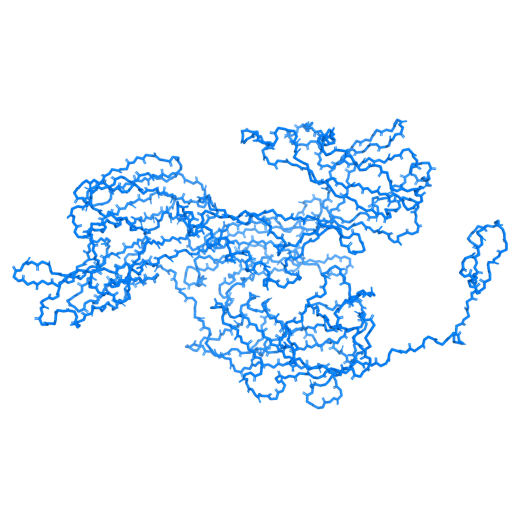8.064 17.915 1.00 77.56 190 ASP A CA 1
ATOM 1438 C C . ASP A 1 190 ? -28.769 6.733 18.197 1.00 77.56 190 ASP A C 1
ATOM 1440 O O . ASP A 1 190 ? -27.779 6.704 18.939 1.00 77.56 190 ASP A O 1
ATOM 1444 N N . SER A 1 191 ? -29.279 5.634 17.636 1.00 79.12 191 SER A N 1
ATOM 1445 C CA . SER A 1 191 ? -28.705 4.295 17.756 1.00 79.12 191 SER A CA 1
ATOM 1446 C C . SER A 1 191 ? -27.758 3.968 16.598 1.00 79.12 191 SER A C 1
ATOM 1448 O O . SER A 1 191 ? -26.970 3.040 16.730 1.00 79.12 191 SER A O 1
ATOM 1450 N N . LEU A 1 192 ? -27.779 4.724 15.494 1.00 83.56 192 LEU A N 1
ATOM 1451 C CA . LEU A 1 192 ? -26.925 4.505 14.324 1.00 83.56 192 LEU A CA 1
ATOM 1452 C C . LEU A 1 192 ? -25.728 5.462 14.328 1.00 83.56 192 LEU A C 1
ATOM 1454 O O . LEU A 1 192 ? -25.886 6.680 14.357 1.00 83.56 192 LEU A O 1
ATOM 1458 N N . LYS A 1 193 ? -24.515 4.914 14.260 1.00 83.19 193 LYS A N 1
ATOM 1459 C CA . LYS A 1 193 ? -23.264 5.672 14.153 1.00 83.19 193 LYS A CA 1
ATOM 1460 C C . LYS A 1 193 ? -22.531 5.278 12.881 1.00 83.19 193 LYS A C 1
ATOM 1462 O O . LYS A 1 193 ? -22.041 4.156 12.772 1.00 83.19 193 LYS A O 1
ATOM 1467 N N . PHE A 1 194 ? -22.449 6.197 11.928 1.00 83.31 194 PHE A N 1
ATOM 1468 C CA . PHE A 1 194 ? -21.747 5.970 10.669 1.00 83.31 194 PHE A CA 1
ATOM 1469 C C . PHE A 1 194 ? -20.252 6.244 10.820 1.00 83.31 194 PHE A C 1
ATOM 1471 O O . PHE A 1 194 ? -19.830 7.140 11.562 1.00 83.31 194 PHE A O 1
ATOM 1478 N N . THR A 1 195 ? -19.440 5.484 10.089 1.00 77.06 195 THR A N 1
ATOM 1479 C CA . THR A 1 195 ? -17.999 5.731 10.010 1.00 77.06 195 THR A CA 1
ATOM 1480 C C . THR A 1 195 ? -17.719 7.130 9.461 1.00 77.06 195 THR A C 1
ATOM 1482 O O . THR A 1 195 ? -18.463 7.647 8.630 1.00 77.06 195 THR A O 1
ATOM 1485 N N . GLY A 1 196 ? -16.668 7.777 9.971 1.00 72.38 196 GLY A N 1
ATOM 1486 C CA . GLY A 1 196 ? -16.348 9.171 9.639 1.00 72.38 196 GLY A CA 1
ATOM 1487 C C . GLY A 1 196 ? -17.205 10.210 10.374 1.00 72.38 196 GLY A C 1
ATOM 1488 O O . GLY A 1 196 ? -17.142 11.392 10.052 1.00 72.38 196 GLY A O 1
ATOM 1489 N N . GLY A 1 197 ? -18.016 9.789 11.353 1.00 77.44 197 GLY A N 1
ATOM 1490 C CA . GLY A 1 197 ? -18.844 10.703 12.140 1.00 77.44 197 GLY A CA 1
ATOM 1491 C C . GLY A 1 197 ? -19.985 11.320 11.332 1.00 77.44 197 GLY A C 1
ATOM 1492 O O . GLY A 1 197 ? -20.451 12.410 11.657 1.00 77.44 197 GLY A O 1
ATOM 1493 N N . CYS A 1 198 ? -20.429 10.669 10.259 1.00 84.06 198 CYS A N 1
ATOM 1494 C CA . CYS A 1 198 ? -21.586 11.138 9.512 1.00 84.06 198 CYS A CA 1
ATOM 1495 C C . CYS A 1 198 ? -22.883 10.900 10.296 1.00 84.06 198 CYS A C 1
ATOM 1497 O O . CYS A 1 198 ? -23.012 9.934 11.050 1.00 84.06 198 CYS A O 1
ATOM 1499 N N . VAL A 1 199 ? -23.861 11.776 10.088 1.00 86.19 199 VAL A N 1
ATOM 1500 C CA . VAL A 1 199 ? -25.225 11.635 10.608 1.00 86.19 199 VAL A CA 1
ATOM 1501 C C . VAL A 1 199 ? -26.219 11.706 9.461 1.00 86.19 199 VAL A C 1
ATOM 1503 O O . VAL A 1 199 ? -25.979 12.388 8.467 1.00 86.19 199 VAL A O 1
ATOM 1506 N N . PHE A 1 200 ? -27.339 11.003 9.601 1.00 87.81 200 PHE A N 1
ATOM 1507 C CA . PHE A 1 200 ? -28.433 11.094 8.642 1.00 87.81 200 PHE A CA 1
ATOM 1508 C C . PHE A 1 200 ? -29.132 12.453 8.760 1.00 87.81 200 PHE A C 1
ATOM 1510 O O . PHE A 1 200 ? 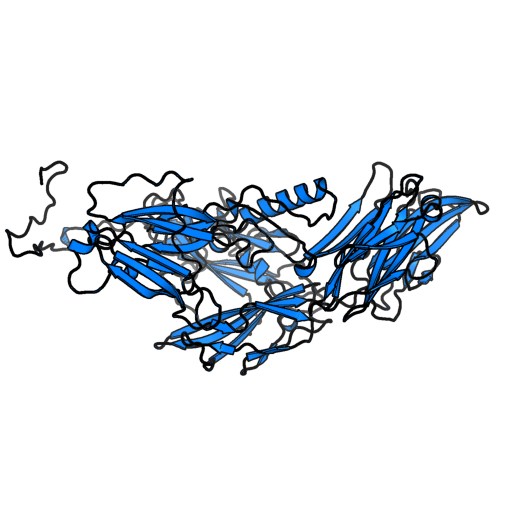-29.589 12.829 9.841 1.00 87.81 200 PHE A O 1
ATOM 1517 N N . GLU A 1 201 ? -29.224 13.170 7.645 1.00 88.56 201 GLU A N 1
ATOM 1518 C CA . GLU A 1 201 ? -29.937 14.437 7.517 1.00 88.56 201 GLU A CA 1
ATOM 1519 C C . GLU A 1 201 ? -31.202 14.215 6.669 1.00 88.56 201 GLU A C 1
ATOM 1521 O O . GLU A 1 201 ? -31.093 13.979 5.462 1.00 88.56 201 GLU A O 1
ATOM 1526 N N . PRO A 1 202 ? -32.406 14.232 7.276 1.00 89.56 202 PRO A N 1
ATOM 1527 C CA . PRO A 1 202 ? -33.648 14.087 6.529 1.00 89.56 202 PRO A CA 1
ATOM 1528 C C . PRO A 1 202 ? -33.903 15.338 5.679 1.00 89.56 202 PRO A C 1
ATOM 1530 O O . PRO A 1 202 ? -33.905 16.455 6.194 1.00 89.56 202 PRO A O 1
ATOM 1533 N N . LEU A 1 203 ? -34.158 15.131 4.389 1.00 90.75 203 LEU A N 1
ATOM 1534 C CA . LEU A 1 203 ? -34.481 16.179 3.416 1.00 90.75 203 LEU A CA 1
ATOM 1535 C C . LEU A 1 203 ? -35.978 16.191 3.095 1.00 90.75 203 LEU A C 1
ATOM 1537 O O . LEU A 1 203 ? -36.599 17.251 3.071 1.00 90.75 203 LEU A O 1
ATOM 1541 N N . GLU A 1 204 ? -36.575 15.008 2.925 1.00 91.31 204 GLU A N 1
ATOM 1542 C CA . GLU A 1 204 ? -38.013 14.842 2.716 1.00 91.31 204 GLU A CA 1
ATOM 1543 C C . GLU A 1 204 ? -38.598 13.761 3.624 1.00 91.31 204 GLU A C 1
ATOM 1545 O O . GLU A 1 204 ? -37.953 12.758 3.935 1.00 91.31 204 GLU A O 1
ATOM 1550 N N . GLN A 1 205 ? -39.857 13.950 4.026 1.00 90.06 205 GLN A N 1
ATOM 1551 C CA . GLN A 1 205 ? -40.570 13.043 4.919 1.00 90.06 205 GLN A CA 1
ATOM 1552 C C . GLN A 1 205 ? -41.988 12.763 4.417 1.00 90.06 205 GLN A C 1
ATOM 1554 O O . GLN A 1 205 ? -42.781 13.677 4.193 1.00 90.06 205 GLN A O 1
ATOM 1559 N N . TYR A 1 206 ? -42.347 11.480 4.366 1.00 89.31 206 TYR A N 1
ATOM 1560 C CA . TYR A 1 206 ? -43.678 11.003 4.012 1.00 89.31 206 TYR A CA 1
ATOM 1561 C C . TYR A 1 206 ? -44.227 10.110 5.125 1.00 89.31 206 TYR A C 1
ATOM 1563 O O . TYR A 1 206 ? -43.615 9.117 5.514 1.00 89.31 206 TYR A O 1
ATOM 1571 N N . ARG A 1 207 ? -45.410 10.458 5.643 1.00 84.06 207 ARG A N 1
ATOM 1572 C CA . ARG A 1 207 ? -46.085 9.715 6.716 1.00 84.06 207 ARG A CA 1
ATOM 1573 C C . ARG A 1 207 ? -47.529 9.420 6.315 1.00 84.06 207 ARG A C 1
ATOM 1575 O O . ARG A 1 207 ? -48.389 10.291 6.402 1.00 84.06 207 ARG A O 1
ATOM 1582 N N . ARG A 1 208 ? -47.788 8.192 5.853 1.00 78.50 208 ARG A N 1
ATOM 1583 C CA . ARG A 1 208 ? -49.146 7.691 5.541 1.00 78.50 208 ARG A CA 1
ATOM 1584 C C . ARG A 1 208 ? -49.540 6.558 6.485 1.00 78.50 208 ARG A C 1
ATOM 1586 O O . ARG A 1 208 ? -50.487 6.720 7.243 1.00 78.50 208 ARG A O 1
ATOM 1593 N N . HIS A 1 209 ? -48.799 5.453 6.436 1.00 82.12 209 HIS A N 1
ATOM 1594 C CA . HIS A 1 209 ? -48.931 4.309 7.347 1.00 82.12 209 HIS A CA 1
ATOM 1595 C C . HIS A 1 209 ? -47.573 4.061 8.000 1.00 82.12 209 HIS A C 1
ATOM 1597 O O . HIS A 1 209 ? -47.415 4.272 9.200 1.00 82.12 209 HIS A O 1
ATOM 1603 N N . ASP A 1 210 ? -46.575 3.776 7.170 1.00 86.19 210 ASP A N 1
ATOM 1604 C CA . ASP A 1 210 ? -45.167 3.807 7.546 1.00 86.19 210 ASP A CA 1
ATOM 1605 C C . ASP A 1 210 ? -44.606 5.233 7.445 1.00 86.19 210 ASP A C 1
ATOM 1607 O O . ASP A 1 210 ? -45.208 6.129 6.829 1.00 86.19 210 ASP A O 1
ATOM 1611 N N . LEU A 1 211 ? -43.452 5.442 8.072 1.00 87.88 211 LEU A N 1
ATOM 1612 C CA . LEU A 1 211 ? -42.653 6.650 7.943 1.00 87.88 211 LEU A CA 1
ATOM 1613 C C . LEU A 1 211 ? -41.526 6.375 6.957 1.00 87.88 211 LEU A C 1
ATOM 1615 O O . LEU A 1 211 ? -40.708 5.489 7.187 1.00 87.88 211 LEU A O 1
ATOM 1619 N N . LEU A 1 212 ? -41.472 7.168 5.898 1.00 90.94 212 LEU A N 1
ATOM 1620 C CA . LEU A 1 212 ? -40.400 7.158 4.918 1.00 90.94 212 LEU A CA 1
ATOM 1621 C C . LEU A 1 212 ? -39.689 8.507 4.963 1.00 90.94 212 LEU A C 1
ATOM 1623 O O . LEU A 1 212 ? -40.342 9.551 4.906 1.00 90.94 212 LEU A O 1
ATOM 1627 N N . MET A 1 213 ? -38.368 8.485 5.080 1.00 91.88 213 MET A N 1
ATOM 1628 C CA . MET A 1 213 ? -37.530 9.677 5.040 1.00 91.88 213 MET A CA 1
ATOM 1629 C C . MET A 1 213 ? -36.447 9.501 3.989 1.00 91.88 213 MET A C 1
ATOM 1631 O O . MET A 1 213 ? -35.680 8.537 4.046 1.00 91.88 213 MET A O 1
ATOM 1635 N N . PHE A 1 214 ? -36.373 10.453 3.069 1.00 93.31 214 PHE A N 1
ATOM 1636 C CA . PHE A 1 214 ? -35.285 10.572 2.111 1.00 93.31 214 PHE A CA 1
ATOM 1637 C C . PHE A 1 214 ? -34.293 11.607 2.625 1.00 93.31 214 PHE A C 1
ATOM 1639 O O . PHE A 1 214 ? -34.691 12.638 3.172 1.00 93.31 214 PHE A O 1
ATOM 1646 N N . GLY A 1 215 ? -33.004 11.336 2.478 1.00 91.88 215 GLY A N 1
ATOM 1647 C CA . GLY A 1 215 ? -31.976 12.209 3.013 1.00 91.88 215 GLY A CA 1
ATOM 1648 C C . GLY A 1 215 ? -30.587 11.926 2.471 1.00 91.88 215 GLY A C 1
ATOM 1649 O O . GLY A 1 215 ? -30.398 11.207 1.483 1.00 91.88 215 GLY A O 1
ATOM 1650 N N . SER A 1 216 ? -29.605 12.498 3.150 1.00 90.25 216 SER A N 1
ATOM 1651 C CA . SER A 1 216 ? -28.183 12.329 2.869 1.00 90.25 216 SER A CA 1
ATOM 1652 C C . SER A 1 216 ? -27.411 12.066 4.164 1.00 90.25 216 SER A C 1
ATOM 1654 O O . SER A 1 216 ? -27.940 12.190 5.272 1.00 90.25 216 SER A O 1
ATOM 1656 N N . LEU A 1 217 ? -26.151 11.655 4.030 1.00 87.62 217 LEU A N 1
ATOM 1657 C CA . LEU A 1 217 ? -25.222 11.588 5.152 1.00 87.62 217 LEU A CA 1
ATOM 1658 C C . LEU A 1 217 ? -24.424 12.886 5.207 1.00 87.62 217 LEU A C 1
ATOM 1660 O O . LEU A 1 217 ? -23.688 13.209 4.276 1.00 87.62 217 LEU A O 1
ATOM 1664 N N . ARG A 1 218 ? -24.539 13.606 6.320 1.00 86.25 218 ARG A N 1
ATOM 1665 C CA . ARG A 1 218 ? -23.783 14.830 6.572 1.00 86.25 218 ARG A CA 1
ATOM 1666 C C . ARG A 1 218 ? -22.623 14.540 7.513 1.00 86.25 218 ARG A C 1
ATOM 1668 O O . ARG A 1 218 ? -22.836 14.046 8.621 1.00 86.25 218 ARG A O 1
ATOM 1675 N N . ALA A 1 219 ? -21.405 14.881 7.102 1.00 84.69 219 ALA A N 1
ATOM 1676 C CA . ALA A 1 219 ? -20.240 14.819 7.978 1.00 84.69 219 ALA A CA 1
ATOM 1677 C C . ALA A 1 219 ? -20.417 15.773 9.172 1.00 84.69 219 ALA A C 1
ATOM 1679 O O . ALA A 1 219 ? -20.865 16.908 9.009 1.00 84.69 219 ALA A O 1
ATOM 1680 N N . THR A 1 220 ? -20.076 15.323 10.380 1.00 85.25 220 THR A N 1
ATOM 1681 C CA . THR A 1 220 ? -20.098 16.181 11.584 1.00 85.25 220 THR A CA 1
ATOM 1682 C C . THR A 1 220 ? -18.712 16.559 12.083 1.00 85.25 220 THR A C 1
ATOM 1684 O O . THR A 1 220 ? -18.594 17.361 13.004 1.00 85.25 220 THR A O 1
ATOM 1687 N N . GLN A 1 221 ? -17.669 16.012 11.463 1.00 87.00 221 GLN A N 1
ATOM 1688 C CA . GLN A 1 221 ? -16.279 16.201 11.858 1.00 87.00 221 GLN A CA 1
ATOM 1689 C C . GLN A 1 221 ? -15.521 17.013 10.810 1.00 87.00 221 GLN A C 1
ATOM 1691 O O . GLN A 1 221 ? -15.917 17.075 9.642 1.00 87.00 221 GLN A O 1
ATOM 1696 N N . ALA A 1 222 ? -14.423 17.637 11.234 1.00 91.94 222 ALA A N 1
ATOM 1697 C CA . ALA A 1 222 ? -13.525 18.325 10.322 1.00 91.94 222 ALA A CA 1
ATOM 1698 C C . ALA A 1 222 ? -12.835 17.344 9.356 1.00 91.94 222 ALA A C 1
ATOM 1700 O O . ALA A 1 222 ? -12.642 16.167 9.661 1.00 91.94 222 ALA A O 1
ATOM 1701 N N . SER A 1 223 ? -12.423 17.837 8.190 1.00 93.44 223 SER A N 1
ATOM 1702 C CA . SER A 1 223 ? -11.711 17.055 7.175 1.00 93.44 223 SER A CA 1
ATOM 1703 C C . SER A 1 223 ? -10.643 17.884 6.466 1.00 93.44 223 SER A C 1
ATOM 1705 O O . SER A 1 223 ? -10.634 19.115 6.536 1.00 93.44 223 SER A O 1
ATOM 1707 N N . LEU A 1 224 ? -9.720 17.206 5.784 1.00 96.56 224 LEU A N 1
ATOM 1708 C CA . LEU A 1 224 ? -8.720 17.847 4.937 1.00 96.56 224 LEU A CA 1
ATOM 1709 C C . LEU A 1 224 ? -9.151 17.816 3.470 1.00 96.56 224 LEU A C 1
ATOM 1711 O O . LEU A 1 224 ? -9.641 16.807 2.969 1.00 96.56 224 LEU A O 1
ATOM 1715 N N . THR A 1 225 ? -8.937 18.928 2.770 1.00 96.50 225 THR A N 1
ATOM 1716 C CA . THR A 1 225 ? -9.139 19.040 1.321 1.00 96.50 225 THR A CA 1
ATOM 1717 C C . THR A 1 225 ? -7.820 19.411 0.628 1.00 96.50 225 THR A C 1
ATOM 1719 O O . THR A 1 225 ? -7.239 20.435 0.995 1.00 96.50 225 THR A O 1
ATOM 1722 N N . PRO A 1 226 ? -7.366 18.653 -0.389 1.00 96.56 226 PRO A N 1
ATOM 1723 C CA . PRO A 1 226 ? -7.932 17.377 -0.835 1.00 96.56 226 PRO A CA 1
ATOM 1724 C C . PRO A 1 226 ? -7.694 16.255 0.194 1.00 96.56 226 PRO A C 1
ATOM 1726 O O . PRO A 1 226 ? -6.737 16.310 0.960 1.00 96.56 226 PRO A O 1
ATOM 1729 N N . LEU A 1 227 ? -8.557 15.232 0.202 1.00 94.44 227 LEU A N 1
ATOM 1730 C CA . LEU A 1 227 ? -8.377 14.047 1.056 1.00 94.44 227 LEU A CA 1
ATOM 1731 C C . LEU A 1 227 ? -7.322 13.087 0.481 1.00 94.44 227 LEU A C 1
ATOM 1733 O O . LEU A 1 227 ? -6.585 12.445 1.226 1.00 94.44 227 LEU A O 1
ATOM 1737 N N . PHE A 1 228 ? -7.240 13.036 -0.850 1.00 93.81 228 PHE A N 1
ATOM 1738 C CA . PHE A 1 228 ? -6.264 12.269 -1.613 1.00 93.81 228 PHE A CA 1
ATOM 1739 C C . PHE A 1 228 ? -5.669 13.151 -2.707 1.00 93.81 228 PHE A C 1
ATOM 1741 O O . PHE A 1 228 ? -6.399 13.851 -3.408 1.00 93.81 228 PHE A O 1
ATOM 1748 N N . SER A 1 229 ? -4.355 13.100 -2.886 1.00 92.06 229 SER A N 1
ATOM 1749 C CA . SER A 1 229 ? -3.692 13.731 -4.031 1.00 92.06 229 SER A CA 1
ATOM 1750 C C . SER A 1 229 ? -2.507 12.904 -4.503 1.00 92.06 229 SER A C 1
ATOM 1752 O O . SER A 1 229 ? -1.883 12.194 -3.715 1.00 92.06 229 SER A O 1
ATOM 1754 N N . THR A 1 230 ? -2.146 13.030 -5.775 1.00 91.44 230 THR A N 1
ATOM 1755 C CA . THR A 1 230 ? -0.887 12.499 -6.305 1.00 91.44 230 THR A CA 1
ATOM 1756 C C . THR A 1 230 ? -0.077 13.644 -6.894 1.00 91.44 230 THR A C 1
ATOM 1758 O O . THR A 1 230 ? -0.611 14.429 -7.671 1.00 91.44 230 THR A O 1
ATOM 1761 N N . ILE A 1 231 ? 1.192 13.757 -6.502 1.00 92.88 231 ILE A N 1
ATOM 1762 C CA . ILE A 1 231 ? 2.123 14.789 -6.976 1.00 92.88 231 ILE A CA 1
ATOM 1763 C C . ILE A 1 231 ? 3.487 14.176 -7.292 1.00 92.88 231 ILE A C 1
ATOM 1765 O O . ILE A 1 231 ? 3.835 13.120 -6.766 1.00 92.88 231 ILE A O 1
ATOM 1769 N N . THR A 1 232 ? 4.272 14.839 -8.135 1.00 91.75 232 THR A N 1
ATOM 1770 C CA . THR A 1 232 ? 5.645 14.414 -8.442 1.00 91.75 232 THR A CA 1
ATOM 1771 C C . THR A 1 232 ? 6.624 14.877 -7.357 1.00 91.75 232 THR A C 1
ATOM 1773 O O . THR A 1 232 ? 6.376 15.871 -6.672 1.00 91.75 232 THR A O 1
ATOM 1776 N N . ALA A 1 233 ? 7.753 14.184 -7.203 1.00 92.69 233 ALA A N 1
ATOM 1777 C CA . ALA A 1 233 ? 8.866 14.593 -6.348 1.00 92.69 233 ALA A CA 1
ATOM 1778 C C . ALA A 1 233 ? 9.206 16.093 -6.510 1.00 92.69 233 ALA A C 1
ATOM 1780 O O . ALA A 1 233 ? 9.224 16.629 -7.619 1.00 92.69 233 ALA A O 1
ATOM 1781 N N . GLY A 1 234 ? 9.442 16.781 -5.391 1.00 95.00 234 GLY A N 1
ATOM 1782 C CA . GLY A 1 234 ? 9.731 18.218 -5.325 1.00 95.00 234 GLY A CA 1
ATOM 1783 C C . GLY A 1 234 ? 8.545 19.169 -5.561 1.00 95.00 234 GLY A C 1
ATOM 1784 O O . GLY A 1 234 ? 8.699 20.372 -5.353 1.00 95.00 234 GLY A O 1
ATOM 1785 N N . GLN A 1 235 ? 7.367 18.681 -5.969 1.00 96.00 235 GLN A N 1
ATOM 1786 C CA . GLN A 1 235 ? 6.171 19.520 -6.124 1.00 96.00 235 GLN A CA 1
ATOM 1787 C C . GLN A 1 235 ? 5.539 19.889 -4.779 1.00 96.00 235 GLN A C 1
ATOM 1789 O O . GLN A 1 235 ? 5.834 19.302 -3.735 1.00 96.00 235 GLN A O 1
ATOM 1794 N N . THR A 1 236 ? 4.631 20.865 -4.819 1.00 97.88 236 THR A N 1
ATOM 1795 C CA . THR A 1 236 ? 3.882 21.311 -3.641 1.00 97.88 236 THR A CA 1
ATOM 1796 C C . THR A 1 236 ? 2.383 21.081 -3.794 1.00 97.88 236 THR A C 1
ATOM 1798 O O . THR A 1 236 ? 1.852 21.112 -4.902 1.00 97.88 236 THR A O 1
ATOM 1801 N N . GLN A 1 237 ? 1.693 20.872 -2.673 1.00 98.06 237 GLN A N 1
ATOM 1802 C CA . GLN A 1 237 ? 0.238 20.737 -2.599 1.00 98.06 237 GLN A CA 1
ATOM 1803 C C . GLN A 1 237 ? -0.283 21.463 -1.357 1.00 98.06 237 GLN A C 1
ATOM 1805 O O . GLN A 1 237 ? 0.208 21.251 -0.249 1.00 98.06 237 GLN A O 1
ATOM 1810 N N . ARG A 1 238 ? -1.307 22.307 -1.522 1.00 97.94 238 ARG A N 1
ATOM 1811 C CA . ARG A 1 238 ? -2.002 22.934 -0.388 1.00 97.94 238 ARG A CA 1
ATOM 1812 C C . ARG A 1 238 ? -3.085 21.999 0.145 1.00 97.94 238 ARG A C 1
ATOM 1814 O O . ARG A 1 238 ? -3.931 21.543 -0.623 1.00 97.94 238 ARG A O 1
ATOM 1821 N N . PHE A 1 239 ? -3.075 21.792 1.454 1.00 98.50 239 PHE A N 1
ATOM 1822 C CA . PHE A 1 239 ? -4.131 21.158 2.231 1.00 98.50 239 PHE A CA 1
ATOM 1823 C C . PHE A 1 239 ? -4.854 22.211 3.057 1.00 98.50 239 PHE A C 1
ATOM 1825 O O . PHE A 1 239 ? -4.238 23.101 3.644 1.00 98.50 239 PHE A O 1
ATOM 1832 N N . VAL A 1 240 ? -6.176 22.101 3.092 1.00 98.25 240 VAL A N 1
ATOM 1833 C CA . VAL A 1 240 ? -7.054 23.005 3.829 1.00 98.25 240 VAL A CA 1
ATOM 1834 C C . VAL A 1 240 ? -7.852 22.197 4.838 1.00 98.25 240 VAL A C 1
ATOM 1836 O O . VAL A 1 240 ? -8.523 21.237 4.461 1.00 98.25 240 VAL A O 1
ATOM 1839 N N . LEU A 1 241 ? -7.778 22.593 6.108 1.00 97.75 241 LEU A N 1
ATOM 1840 C CA . LEU A 1 241 ? -8.611 22.047 7.171 1.00 97.75 241 LEU A CA 1
ATOM 1841 C C . LEU A 1 241 ? -9.990 22.702 7.115 1.00 97.75 241 LEU A C 1
ATOM 1843 O O . LEU A 1 241 ? -10.094 23.923 7.224 1.00 97.75 241 LEU A O 1
ATOM 1847 N N . ARG A 1 242 ? -11.039 21.897 6.939 1.00 95.06 242 ARG A N 1
ATOM 1848 C CA . ARG A 1 242 ? -12.425 22.360 6.850 1.00 95.06 242 ARG A CA 1
ATOM 1849 C C . ARG A 1 242 ? -13.264 21.807 7.989 1.00 95.06 242 ARG A C 1
ATOM 1851 O O . ARG A 1 242 ? -13.150 20.626 8.300 1.00 95.06 242 ARG A O 1
ATOM 1858 N N . ASN A 1 243 ? -14.108 22.643 8.588 1.00 92.19 243 ASN A N 1
ATOM 1859 C CA . ASN A 1 243 ? -15.109 22.202 9.561 1.00 92.19 243 ASN A CA 1
ATOM 1860 C C . ASN A 1 243 ? -16.255 21.423 8.879 1.00 92.19 243 ASN A C 1
ATOM 1862 O O . ASN A 1 243 ? -16.281 21.257 7.658 1.00 92.19 243 ASN A O 1
ATOM 1866 N N . ALA A 1 244 ? -17.230 20.970 9.671 1.00 87.06 244 ALA A N 1
ATOM 1867 C CA . ALA A 1 244 ? -18.405 20.244 9.180 1.00 87.06 244 ALA A CA 1
ATOM 1868 C C . ALA A 1 244 ? -19.287 21.057 8.206 1.00 87.06 244 ALA A C 1
ATOM 1870 O O . ALA A 1 244 ? -20.062 20.481 7.448 1.00 87.06 244 ALA A O 1
ATOM 1871 N N . GLN A 1 245 ? -19.177 22.389 8.215 1.00 88.25 245 GLN A N 1
ATOM 1872 C CA . GLN A 1 245 ? -19.874 23.304 7.305 1.00 88.25 245 GLN A CA 1
ATOM 1873 C C . GLN A 1 245 ? -19.074 23.575 6.017 1.00 88.25 245 GLN A C 1
ATOM 1875 O O . GLN A 1 245 ? -19.542 24.300 5.142 1.00 88.25 245 GLN A O 1
ATOM 1880 N N . GLY A 1 246 ? -17.873 23.005 5.883 1.00 89.50 246 GLY A N 1
ATOM 1881 C CA . GLY A 1 246 ? -16.986 23.212 4.740 1.00 89.50 246 GLY A CA 1
ATOM 1882 C C . GLY A 1 246 ? -16.145 24.491 4.811 1.00 89.50 246 GLY A C 1
ATOM 1883 O O . GLY A 1 246 ? -15.414 24.792 3.864 1.00 89.50 246 GLY A O 1
ATOM 1884 N N . GLU A 1 247 ? -16.192 25.238 5.910 1.00 94.19 247 GLU A N 1
ATOM 1885 C CA . GLU A 1 247 ? -15.422 26.470 6.099 1.00 94.19 247 GLU A CA 1
ATOM 1886 C C . GLU A 1 247 ? -13.982 26.153 6.515 1.00 94.19 247 GLU A C 1
ATOM 1888 O O . GLU A 1 247 ? -13.742 25.236 7.299 1.00 94.19 247 GLU A O 1
ATOM 1893 N N . GLU A 1 248 ? -13.015 26.921 6.004 1.00 96.06 248 GLU A N 1
ATOM 1894 C CA . GLU A 1 248 ? -11.606 26.784 6.392 1.00 96.06 248 GLU A CA 1
ATOM 1895 C C . GLU A 1 248 ? -11.406 27.235 7.845 1.00 96.06 248 GLU A C 1
ATOM 1897 O O . GLU A 1 248 ? -11.748 28.360 8.210 1.00 96.06 248 GLU A O 1
ATOM 1902 N N . ILE A 1 249 ? -10.831 26.357 8.666 1.00 95.50 249 ILE A N 1
ATOM 1903 C CA . ILE A 1 249 ? -10.486 26.631 10.064 1.00 95.50 249 ILE A CA 1
ATOM 1904 C C . ILE A 1 249 ? -8.972 26.481 10.275 1.00 95.50 249 ILE A C 1
ATOM 1906 O O . ILE A 1 249 ? -8.322 25.688 9.588 1.00 95.50 249 ILE A O 1
ATOM 1910 N N . PRO A 1 250 ? -8.370 27.229 11.216 1.00 94.56 250 PRO A N 1
ATOM 1911 C CA . PRO A 1 250 ? -6.937 27.144 11.461 1.00 94.56 250 PRO A CA 1
ATOM 1912 C C . PRO A 1 250 ? -6.562 25.831 12.159 1.00 94.56 250 PRO A C 1
ATOM 1914 O O . PRO A 1 250 ? -7.187 25.428 13.139 1.00 94.56 250 PRO A O 1
ATOM 1917 N N . ALA A 1 251 ? -5.483 25.205 11.694 1.00 96.69 251 ALA A N 1
ATOM 1918 C CA . ALA A 1 251 ? -4.830 24.118 12.413 1.00 96.69 251 ALA A CA 1
ATOM 1919 C C . ALA A 1 251 ? -3.854 24.680 13.460 1.00 96.69 251 ALA A C 1
ATOM 1921 O O . ALA A 1 251 ? -3.175 25.680 13.223 1.00 96.69 251 ALA A O 1
ATOM 1922 N N . THR A 1 252 ? -3.736 24.012 14.604 1.00 96.31 252 THR A N 1
ATOM 1923 C CA . THR A 1 252 ? -2.699 24.285 15.606 1.00 96.31 252 THR A CA 1
ATOM 1924 C C . THR A 1 252 ? -1.336 23.730 15.206 1.00 96.31 252 THR A C 1
ATOM 1926 O O . THR A 1 252 ? -0.316 24.282 15.609 1.00 96.31 252 THR A O 1
ATOM 1929 N N . SER A 1 253 ? -1.296 22.644 14.431 1.00 97.12 253 SER A N 1
ATOM 1930 C CA . SER A 1 253 ? -0.055 22.104 13.870 1.00 97.12 253 SER A CA 1
ATOM 1931 C C . SER A 1 253 ? -0.314 21.266 12.621 1.00 97.12 253 SER A C 1
ATOM 1933 O O . SER A 1 253 ? -1.419 20.761 12.419 1.00 97.12 253 SER A O 1
ATOM 1935 N N . TRP A 1 254 ? 0.728 21.123 11.802 1.00 98.19 254 TRP A N 1
ATOM 1936 C CA . TRP A 1 254 ? 0.748 20.287 10.606 1.00 98.19 254 TRP A CA 1
ATOM 1937 C C . TRP A 1 254 ? 1.935 19.331 10.658 1.00 98.19 254 TRP A C 1
ATOM 1939 O O . TRP A 1 254 ? 3.025 19.726 11.072 1.00 98.19 254 TRP A O 1
ATOM 1949 N N . THR A 1 255 ? 1.741 18.097 10.203 1.00 98.00 255 THR A N 1
ATOM 1950 C CA . THR A 1 255 ? 2.820 17.123 10.014 1.00 98.00 255 THR A CA 1
ATOM 1951 C C . THR A 1 255 ? 2.669 16.392 8.685 1.00 98.00 255 THR A C 1
ATOM 1953 O O . THR A 1 255 ? 1.562 16.234 8.166 1.00 98.00 255 THR A O 1
ATOM 1956 N N . ALA A 1 256 ? 3.799 15.959 8.132 1.00 97.69 256 ALA A N 1
ATOM 1957 C CA . ALA A 1 256 ? 3.876 15.083 6.973 1.00 97.69 256 ALA A CA 1
ATOM 1958 C C . ALA A 1 256 ? 4.751 13.886 7.348 1.00 97.69 256 ALA A C 1
ATOM 1960 O O . ALA A 1 256 ? 5.849 14.078 7.869 1.00 97.69 256 ALA A O 1
ATOM 1961 N N . LEU A 1 257 ? 4.257 12.670 7.123 1.00 96.06 257 LEU A N 1
ATOM 1962 C CA . LEU A 1 257 ? 4.971 11.443 7.469 1.00 96.06 257 LEU A CA 1
ATOM 1963 C C . LEU A 1 257 ? 4.841 10.413 6.348 1.00 96.06 257 LEU A C 1
ATOM 1965 O O . LEU A 1 257 ? 3.737 9.955 6.050 1.00 96.06 257 LEU A O 1
ATOM 1969 N N . SER A 1 258 ? 5.963 10.036 5.737 1.00 94.69 258 SER A N 1
ATOM 1970 C CA . SER A 1 258 ? 6.011 8.924 4.787 1.00 94.69 258 SER A CA 1
ATOM 1971 C C . SER A 1 258 ? 5.841 7.599 5.517 1.00 94.69 258 SER A C 1
ATOM 1973 O O . SER A 1 258 ? 6.492 7.353 6.525 1.00 94.69 258 SER A O 1
ATOM 1975 N N . ILE A 1 259 ? 4.987 6.724 4.987 1.00 92.50 259 ILE A N 1
ATOM 1976 C CA . ILE A 1 259 ? 4.714 5.403 5.566 1.00 92.50 259 ILE A CA 1
ATOM 1977 C C . ILE A 1 259 ? 5.901 4.442 5.371 1.00 92.50 259 ILE A C 1
ATOM 1979 O O . ILE A 1 259 ? 6.031 3.492 6.137 1.00 92.50 259 ILE A O 1
ATOM 1983 N N . LYS A 1 260 ? 6.752 4.675 4.361 1.00 90.38 260 LYS A N 1
ATOM 1984 C CA . LYS A 1 260 ? 7.822 3.742 3.952 1.00 90.38 260 LYS A CA 1
ATOM 1985 C C . LYS A 1 260 ? 9.245 4.263 4.151 1.00 90.38 260 LYS A C 1
ATOM 1987 O O . LYS A 1 260 ? 10.150 3.460 4.267 1.00 90.38 260 LYS A O 1
ATOM 1992 N N . SER A 1 261 ? 9.431 5.578 4.202 1.00 91.50 261 SER A N 1
ATOM 1993 C CA . SER A 1 261 ? 10.757 6.185 4.370 1.00 91.50 261 SER A CA 1
ATOM 1994 C C . SER A 1 261 ? 11.306 5.923 5.774 1.00 91.50 261 SER A C 1
ATOM 1996 O O . SER A 1 261 ? 10.576 6.090 6.757 1.00 91.50 261 SER A O 1
ATOM 1998 N N . HIS A 1 262 ? 12.589 5.592 5.875 1.00 89.81 262 HIS A N 1
ATOM 1999 C CA . HIS A 1 262 ? 13.354 5.490 7.121 1.00 89.81 262 HIS A CA 1
ATOM 2000 C C . HIS A 1 262 ? 13.985 6.825 7.531 1.00 89.81 262 HIS A C 1
ATOM 2002 O O . HIS A 1 262 ? 14.405 6.989 8.677 1.00 89.81 262 HIS A O 1
ATOM 2008 N N . VAL A 1 263 ? 14.050 7.790 6.606 1.00 86.88 263 VAL A N 1
ATOM 2009 C CA . VAL A 1 263 ? 14.626 9.121 6.843 1.00 86.88 263 VAL A CA 1
ATOM 2010 C C . VAL A 1 263 ? 13.571 10.225 6.793 1.00 86.88 263 VAL A C 1
ATOM 2012 O O . VAL A 1 263 ? 12.592 10.159 6.046 1.00 86.88 263 VAL A O 1
ATOM 2015 N N . ALA A 1 264 ? 13.780 11.293 7.566 1.00 87.88 264 ALA A N 1
ATOM 2016 C CA . ALA A 1 264 ? 12.855 12.427 7.613 1.00 87.88 264 ALA A CA 1
ATOM 2017 C C . ALA A 1 264 ? 12.701 13.121 6.247 1.00 87.88 264 ALA A C 1
ATOM 2019 O O . ALA A 1 264 ? 11.600 13.531 5.883 1.00 87.88 264 ALA A O 1
ATOM 2020 N N . ALA A 1 265 ? 13.782 13.200 5.460 1.00 91.31 265 ALA A N 1
ATOM 2021 C CA . ALA A 1 265 ? 13.775 13.853 4.151 1.00 91.31 265 ALA A CA 1
ATOM 2022 C C . ALA A 1 265 ? 12.784 13.210 3.162 1.00 91.31 265 ALA A C 1
ATOM 2024 O O . ALA A 1 265 ? 12.132 13.936 2.409 1.00 91.31 265 ALA A O 1
ATOM 2025 N N . GLY A 1 266 ? 12.594 11.886 3.214 1.00 91.81 266 GLY A N 1
ATOM 2026 C CA . GLY A 1 266 ? 11.618 11.188 2.375 1.00 91.81 266 GLY A CA 1
ATOM 2027 C C . GLY A 1 266 ? 10.160 11.485 2.752 1.00 91.81 266 GLY A C 1
ATOM 2028 O O . GLY A 1 266 ? 9.258 11.304 1.940 1.00 91.81 266 GLY A O 1
ATOM 2029 N N . SER A 1 267 ? 9.889 12.032 3.943 1.00 94.56 267 SER A N 1
ATOM 2030 C CA . SER A 1 267 ? 8.542 12.518 4.292 1.00 94.56 267 SER A CA 1
ATOM 2031 C C . SER A 1 267 ? 8.180 13.837 3.599 1.00 94.56 267 SER A C 1
ATOM 2033 O O . SER A 1 267 ? 6.997 14.165 3.481 1.00 94.56 267 SER A O 1
ATOM 2035 N N . GLY A 1 268 ? 9.167 14.587 3.100 1.00 96.06 268 GLY A N 1
ATOM 2036 C CA . GLY A 1 268 ? 8.980 15.969 2.666 1.00 96.06 268 GLY A CA 1
ATOM 2037 C C . GLY A 1 268 ? 8.770 16.914 3.855 1.00 96.06 268 GLY A C 1
ATOM 2038 O O . GLY A 1 268 ? 9.140 16.614 4.987 1.00 96.06 268 GLY A O 1
ATOM 2039 N N . SER A 1 269 ? 8.178 18.080 3.610 1.00 97.38 269 SER A N 1
ATOM 2040 C CA . SER A 1 269 ? 7.905 19.070 4.663 1.00 97.38 269 SER A CA 1
ATOM 2041 C C . SER A 1 269 ? 6.551 19.733 4.465 1.00 97.38 269 SER A C 1
ATOM 2043 O O . SER A 1 269 ? 6.073 19.847 3.342 1.00 97.38 269 SER A O 1
ATOM 2045 N N . ILE A 1 270 ? 5.913 20.181 5.546 1.00 98.38 270 ILE A N 1
ATOM 2046 C CA . ILE A 1 270 ? 4.658 20.934 5.475 1.00 98.38 270 ILE A CA 1
ATOM 2047 C C . ILE A 1 270 ? 4.761 22.214 6.296 1.00 98.38 270 ILE A C 1
ATOM 2049 O O . ILE A 1 270 ? 5.228 22.218 7.433 1.00 98.38 270 ILE A O 1
ATOM 2053 N N . SER A 1 271 ? 4.348 23.323 5.693 1.00 98.00 271 SER A N 1
ATOM 2054 C CA . SER A 1 271 ? 4.322 24.626 6.354 1.00 98.00 271 SER A CA 1
ATOM 2055 C C . SER A 1 271 ? 3.136 24.758 7.314 1.00 98.00 271 SER A C 1
ATOM 2057 O O . SER A 1 271 ? 2.118 24.083 7.172 1.00 98.00 271 SER A O 1
ATOM 2059 N N . ALA A 1 272 ? 3.212 25.724 8.235 1.00 95.62 272 ALA A N 1
ATOM 2060 C CA . ALA A 1 272 ? 2.103 26.065 9.131 1.00 95.62 272 ALA A CA 1
ATOM 2061 C C . ALA A 1 272 ? 0.813 26.486 8.390 1.00 95.62 272 ALA A C 1
ATOM 2063 O O . ALA A 1 272 ? -0.278 26.393 8.944 1.00 95.62 272 ALA A O 1
ATOM 2064 N N . GLY A 1 273 ? 0.930 26.929 7.132 1.00 95.25 273 GLY A N 1
ATOM 2065 C CA . GLY A 1 273 ? -0.198 27.285 6.269 1.00 95.25 273 GLY A CA 1
ATOM 2066 C C . GLY A 1 273 ? -0.795 26.115 5.481 1.00 95.25 273 GLY A C 1
ATOM 2067 O O . GLY A 1 273 ? -1.557 26.376 4.550 1.00 95.25 273 GLY A O 1
ATOM 2068 N N . GLY A 1 274 ? -0.415 24.868 5.783 1.00 97.56 274 GLY A N 1
ATOM 2069 C CA . GLY A 1 274 ? -0.928 23.665 5.121 1.00 97.56 274 GLY A CA 1
ATOM 2070 C C . GLY A 1 274 ? -0.352 23.408 3.726 1.00 97.56 274 GLY A C 1
ATOM 2071 O O . GLY A 1 274 ? -0.894 22.603 2.979 1.00 97.56 274 GLY A O 1
ATOM 2072 N N . VAL A 1 275 ? 0.730 24.085 3.327 1.00 98.50 275 VAL A N 1
ATOM 2073 C CA . VAL A 1 275 ? 1.405 23.807 2.045 1.00 98.50 275 VAL A CA 1
ATOM 2074 C C . VAL A 1 275 ? 2.460 22.733 2.265 1.00 98.50 275 VAL A C 1
ATOM 2076 O O . VAL A 1 275 ? 3.455 22.995 2.945 1.00 98.50 275 VAL A O 1
ATOM 2079 N N . TYR A 1 276 ? 2.207 21.545 1.722 1.00 98.62 276 TYR A N 1
ATOM 2080 C CA . TYR A 1 276 ? 3.123 20.412 1.673 1.00 98.62 276 TYR A CA 1
ATOM 2081 C C . TYR A 1 276 ? 4.088 20.551 0.494 1.00 98.62 276 TYR A C 1
ATOM 2083 O O . TYR A 1 276 ? 3.666 20.933 -0.595 1.00 98.62 276 TYR A O 1
ATOM 2091 N N . THR A 1 277 ? 5.348 20.189 0.705 1.00 98.50 277 THR A N 1
ATOM 2092 C CA . THR A 1 277 ? 6.407 20.062 -0.297 1.00 98.50 277 THR A CA 1
ATOM 2093 C C . THR A 1 277 ? 6.910 18.624 -0.273 1.00 98.50 277 THR A C 1
ATOM 2095 O O . THR A 1 277 ? 7.433 18.167 0.748 1.00 98.50 277 THR A O 1
ATOM 2098 N N . ALA A 1 278 ? 6.754 17.921 -1.393 1.00 97.69 278 ALA A N 1
ATOM 2099 C CA . ALA A 1 278 ? 7.228 16.555 -1.567 1.00 97.69 278 ALA A CA 1
ATOM 2100 C C . ALA A 1 278 ? 8.753 16.452 -1.436 1.00 97.69 278 ALA A C 1
ATOM 2102 O O . ALA A 1 278 ? 9.480 17.395 -1.756 1.00 97.69 278 ALA A O 1
ATOM 2103 N N . ALA A 1 279 ? 9.234 15.277 -1.019 1.00 96.44 279 ALA A N 1
ATOM 2104 C CA . ALA A 1 279 ? 10.655 14.942 -1.081 1.00 96.44 279 ALA A CA 1
ATOM 2105 C C . ALA A 1 279 ? 11.203 15.161 -2.504 1.00 96.44 279 ALA A C 1
ATOM 2107 O O . ALA A 1 279 ? 10.488 14.934 -3.487 1.00 96.44 279 ALA A O 1
ATOM 2108 N N . SER A 1 280 ? 12.453 15.620 -2.621 1.00 94.00 280 SER A N 1
ATOM 2109 C CA . SER A 1 280 ? 13.112 15.768 -3.923 1.00 94.00 280 SER A CA 1
ATOM 2110 C C . SER A 1 280 ? 13.396 14.405 -4.552 1.00 94.00 280 SER A C 1
ATOM 2112 O O . SER A 1 280 ? 13.309 13.369 -3.892 1.00 94.00 280 SER A O 1
ATOM 2114 N N . LEU A 1 281 ? 13.769 14.394 -5.831 1.00 88.81 281 LEU A N 1
ATOM 2115 C CA . LEU A 1 281 ? 14.108 13.155 -6.529 1.00 88.81 281 LEU A CA 1
ATOM 2116 C C . LEU A 1 281 ? 15.324 12.444 -5.906 1.00 88.81 281 LEU A C 1
ATOM 2118 O O . LEU A 1 281 ? 15.378 11.218 -5.920 1.00 88.81 281 LEU A O 1
ATOM 2122 N N . GLU A 1 282 ? 16.261 13.188 -5.307 1.00 87.56 282 GLU A N 1
ATOM 2123 C CA . GLU A 1 282 ? 17.402 12.599 -4.594 1.00 87.56 282 GLU A CA 1
ATOM 2124 C C . GLU A 1 282 ? 17.031 12.040 -3.213 1.00 87.56 282 GLU A C 1
ATOM 2126 O O . GLU A 1 282 ? 17.741 11.182 -2.698 1.00 87.56 282 GLU A O 1
ATOM 2131 N N . ALA A 1 283 ? 15.943 12.528 -2.607 1.00 90.69 283 ALA A N 1
ATOM 2132 C CA . ALA A 1 283 ? 15.524 12.173 -1.250 1.00 90.69 283 ALA A CA 1
ATOM 2133 C C . ALA A 1 283 ? 14.324 11.212 -1.197 1.00 90.69 283 ALA A C 1
ATOM 2135 O O . ALA A 1 283 ? 14.000 10.713 -0.125 1.00 90.69 283 ALA A O 1
ATOM 2136 N N . ILE A 1 284 ? 13.635 10.976 -2.320 1.00 91.00 284 ILE A N 1
ATOM 2137 C CA . ILE A 1 284 ? 12.417 10.155 -2.353 1.00 91.00 284 ILE A CA 1
ATOM 2138 C C . ILE A 1 284 ? 12.688 8.680 -2.055 1.00 91.00 284 ILE A C 1
ATOM 2140 O O . ILE A 1 284 ? 11.779 8.000 -1.593 1.00 91.00 284 ILE A O 1
ATOM 2144 N N . GLY A 1 285 ? 13.883 8.158 -2.354 1.00 88.88 285 GLY A N 1
ATOM 2145 C CA . GLY A 1 285 ? 14.287 6.792 -1.997 1.00 88.88 285 GLY A CA 1
ATOM 2146 C C . GLY A 1 285 ? 13.574 5.648 -2.735 1.00 88.88 285 GLY A C 1
ATOM 2147 O O . GLY A 1 285 ? 14.037 4.509 -2.724 1.00 88.88 285 GLY A O 1
ATOM 2148 N N . HIS A 1 286 ? 12.430 5.933 -3.361 1.00 88.94 286 HIS A N 1
ATOM 2149 C CA . HIS A 1 286 ? 11.463 4.963 -3.862 1.00 88.94 286 HIS A CA 1
ATOM 2150 C C . HIS A 1 286 ? 10.803 5.465 -5.159 1.00 88.94 286 HIS A C 1
ATOM 2152 O O . HIS A 1 286 ? 10.695 6.667 -5.393 1.00 88.94 286 HIS A O 1
ATOM 2158 N N . ASP A 1 287 ? 10.284 4.546 -5.988 1.00 86.62 287 ASP A N 1
ATOM 2159 C CA . ASP A 1 287 ? 9.538 4.913 -7.211 1.00 86.62 287 ASP A CA 1
ATOM 2160 C C . ASP A 1 287 ? 8.273 5.732 -6.879 1.00 86.62 287 ASP A C 1
ATOM 2162 O O . ASP A 1 287 ? 7.886 6.631 -7.633 1.00 86.62 287 ASP A O 1
ATOM 2166 N N . ALA A 1 288 ? 7.660 5.432 -5.728 1.00 88.88 288 ALA A N 1
ATOM 2167 C CA . ALA A 1 288 ? 6.584 6.201 -5.128 1.00 88.88 288 ALA A CA 1
ATOM 2168 C C . ALA A 1 288 ? 6.577 6.062 -3.597 1.00 88.88 288 ALA A C 1
ATOM 2170 O O . ALA A 1 288 ? 6.834 4.983 -3.054 1.00 88.88 288 ALA A O 1
ATOM 2171 N N . LEU A 1 289 ? 6.198 7.138 -2.914 1.00 91.62 289 LEU A N 1
ATOM 2172 C CA . LEU A 1 289 ? 5.944 7.192 -1.481 1.00 91.62 289 LEU A CA 1
ATOM 2173 C C . LEU A 1 289 ? 4.480 7.506 -1.196 1.00 91.62 289 LEU A C 1
ATOM 2175 O O . LEU A 1 289 ? 3.805 8.197 -1.953 1.00 91.62 289 LEU A O 1
ATOM 2179 N N . CYS A 1 290 ? 4.005 7.016 -0.058 1.00 93.12 290 CYS A N 1
ATOM 2180 C CA . CYS A 1 290 ? 2.701 7.359 0.478 1.00 93.12 290 CYS A CA 1
ATOM 2181 C C . CYS A 1 290 ? 2.912 8.161 1.761 1.00 93.12 290 CYS A C 1
ATOM 2183 O O . CYS A 1 290 ? 3.528 7.658 2.701 1.00 93.12 290 CYS A O 1
ATOM 2185 N N . VAL A 1 291 ? 2.453 9.408 1.772 1.00 96.62 291 VAL A N 1
ATOM 2186 C CA . VAL A 1 291 ? 2.690 10.384 2.836 1.00 96.62 291 VAL A CA 1
ATOM 2187 C C . VAL A 1 291 ? 1.364 10.759 3.476 1.00 96.62 291 VAL A C 1
ATOM 2189 O O . VAL A 1 291 ? 0.425 11.175 2.798 1.00 96.62 291 VAL A O 1
ATOM 2192 N N . VAL A 1 292 ? 1.286 10.615 4.795 1.00 97.88 292 VAL A N 1
ATOM 2193 C CA . VAL A 1 292 ? 0.137 11.035 5.594 1.00 97.88 292 VAL A CA 1
ATOM 2194 C C . VAL A 1 292 ? 0.342 12.485 6.002 1.00 97.88 292 VAL A C 1
ATOM 2196 O O . VAL A 1 292 ? 1.292 12.811 6.716 1.00 97.88 292 VAL A O 1
ATOM 2199 N N . ILE A 1 293 ? -0.564 13.350 5.566 1.00 98.38 293 ILE A N 1
ATOM 2200 C CA . ILE A 1 293 ? -0.637 14.743 5.998 1.00 98.38 293 ILE A CA 1
ATOM 2201 C C . ILE A 1 293 ? -1.608 14.810 7.160 1.00 98.38 293 ILE A C 1
ATOM 2203 O O . ILE A 1 293 ? -2.735 14.350 7.023 1.00 98.38 293 ILE A O 1
ATOM 2207 N N . THR A 1 294 ? -1.194 15.368 8.293 1.00 98.31 294 THR A N 1
ATOM 2208 C CA . THR A 1 294 ? -2.049 15.489 9.479 1.00 98.31 294 THR A CA 1
ATOM 2209 C C . THR A 1 294 ? -2.125 16.935 9.933 1.00 98.31 294 THR A C 1
ATOM 2211 O O . THR A 1 294 ? -1.094 17.572 10.143 1.00 98.31 294 THR A O 1
ATOM 2214 N N . ALA A 1 295 ? -3.343 17.436 10.122 1.00 98.06 295 ALA A N 1
ATOM 2215 C CA . ALA A 1 295 ? -3.608 18.680 10.829 1.00 98.06 295 ALA A CA 1
ATOM 2216 C C . ALA A 1 295 ? -4.128 18.363 12.229 1.00 98.06 295 ALA A C 1
ATOM 2218 O O . ALA A 1 295 ? -5.000 17.507 12.391 1.00 98.06 295 ALA A O 1
ATOM 2219 N N . ALA A 1 296 ? -3.627 19.071 13.233 1.00 97.12 296 ALA A N 1
ATOM 2220 C CA . ALA A 1 296 ? -4.220 19.089 14.563 1.00 97.12 296 ALA A CA 1
ATOM 2221 C C . ALA A 1 296 ? -5.000 20.391 14.766 1.00 97.12 296 ALA A C 1
ATOM 2223 O O . ALA A 1 296 ? -4.552 21.441 14.310 1.00 97.12 296 ALA A O 1
ATOM 2224 N N . TYR A 1 297 ? -6.130 20.348 15.466 1.00 94.81 297 TYR A N 1
ATOM 2225 C CA . TYR A 1 297 ? -6.886 21.528 15.892 1.00 94.81 297 TYR A CA 1
ATOM 2226 C C . TYR A 1 297 ? -7.516 21.300 17.270 1.00 94.81 297 TYR A C 1
ATOM 2228 O O . TYR A 1 297 ? -7.488 20.190 17.798 1.00 94.81 297 TYR A O 1
ATOM 2236 N N . GLN A 1 298 ? -8.037 22.361 17.886 1.00 93.00 298 GLN A N 1
ATOM 2237 C CA . GLN A 1 298 ? -8.692 22.286 19.193 1.00 93.00 298 GLN A CA 1
ATOM 2238 C C . GLN A 1 298 ? -10.205 22.201 19.024 1.00 93.00 298 GLN A C 1
ATOM 2240 O O . GLN A 1 298 ? -10.802 23.049 18.363 1.00 93.00 298 GLN A O 1
ATOM 2245 N N . GLU A 1 299 ? -10.824 21.233 19.687 1.00 88.62 299 GLU A N 1
ATOM 2246 C CA . GLU A 1 299 ? -12.272 21.069 19.741 1.00 88.62 299 GLU A CA 1
ATOM 2247 C C . GLU A 1 299 ? -12.684 20.673 21.156 1.00 88.62 299 GLU A C 1
ATOM 2249 O O . GLU A 1 299 ? -12.168 19.711 21.720 1.00 88.62 299 GLU A O 1
ATOM 2254 N N . SER A 1 300 ? -13.591 21.441 21.766 1.00 87.94 300 SER A N 1
ATOM 2255 C CA . SER A 1 300 ? -14.126 21.157 23.108 1.00 87.94 300 SER A CA 1
ATOM 2256 C C . SER A 1 300 ? -13.056 20.901 24.189 1.00 87.94 300 SER A C 1
ATOM 2258 O O . SER A 1 300 ? -13.260 20.106 25.103 1.00 87.94 300 SER A O 1
ATOM 2260 N N . GLY A 1 301 ? -11.910 21.587 24.096 1.00 85.56 301 GLY A N 1
ATOM 2261 C CA . GLY A 1 301 ? -10.786 21.458 25.034 1.00 85.56 301 GLY A CA 1
ATOM 2262 C C . GLY A 1 301 ? -9.865 20.255 24.793 1.00 85.56 301 GLY A C 1
ATOM 2263 O O . GLY A 1 301 ? -8.972 20.018 25.605 1.00 85.56 301 GLY A O 1
ATOM 2264 N N . ALA A 1 302 ? -10.054 19.517 23.697 1.00 87.94 302 ALA A N 1
ATOM 2265 C CA . ALA A 1 302 ? -9.199 18.415 23.272 1.00 87.94 302 ALA A CA 1
ATOM 2266 C C . ALA A 1 302 ? -8.517 18.714 21.927 1.00 87.94 302 ALA A C 1
ATOM 2268 O O . ALA A 1 302 ? -9.079 19.375 21.053 1.00 87.94 302 ALA A O 1
ATOM 2269 N N . VAL A 1 303 ? -7.305 18.179 21.746 1.00 90.94 303 VAL A N 1
ATOM 2270 C CA . VAL A 1 303 ? -6.612 18.195 20.450 1.00 90.94 303 VAL A CA 1
ATOM 2271 C C . VAL A 1 303 ? -7.184 17.084 19.575 1.00 90.94 303 VAL A C 1
ATOM 2273 O O . VAL A 1 303 ? -7.042 15.906 19.899 1.00 90.94 303 VAL A O 1
ATOM 2276 N N . VAL A 1 304 ? -7.773 17.456 18.444 1.00 92.25 304 VAL A N 1
ATOM 2277 C CA . VAL A 1 304 ? -8.270 16.536 17.417 1.00 92.25 304 VAL A CA 1
ATOM 2278 C C . VAL A 1 304 ? -7.294 16.525 16.247 1.00 92.25 304 VAL A C 1
ATOM 2280 O O . VAL A 1 304 ? -6.755 17.565 15.872 1.00 92.25 304 VAL A O 1
ATOM 2283 N N . LYS A 1 305 ? -7.043 15.344 15.674 1.00 94.19 305 LYS A N 1
ATOM 2284 C CA . LYS A 1 305 ? -6.188 15.158 14.495 1.00 94.19 305 LYS A CA 1
ATOM 2285 C C . LYS A 1 305 ? -7.029 14.659 13.328 1.00 94.19 305 LYS A C 1
ATOM 2287 O O . LYS A 1 305 ? -7.806 13.724 13.493 1.00 94.19 305 LYS A O 1
ATOM 2292 N N . VAL A 1 306 ? -6.829 15.250 12.157 1.00 94.81 306 VAL A N 1
ATOM 2293 C CA . VAL A 1 306 ? -7.427 14.802 10.894 1.00 94.81 306 VAL A CA 1
ATOM 2294 C C . VAL A 1 306 ? -6.338 14.629 9.851 1.00 94.81 306 VAL A C 1
ATOM 2296 O O . VAL A 1 306 ? -5.358 15.379 9.848 1.00 94.81 306 VAL A O 1
ATOM 2299 N N . SER A 1 307 ? -6.507 13.647 8.970 1.00 96.44 307 SER A N 1
ATOM 2300 C CA . SER A 1 307 ? -5.460 13.266 8.028 1.00 96.44 307 SER A CA 1
ATOM 2301 C C . SER A 1 307 ? -5.962 13.149 6.592 1.00 96.44 307 SER A C 1
ATOM 2303 O O . SER A 1 307 ? -7.127 12.850 6.342 1.00 96.44 307 SER A O 1
ATOM 2305 N N . ALA A 1 308 ? -5.046 13.382 5.659 1.00 97.06 308 ALA A N 1
ATOM 2306 C CA . ALA A 1 308 ? -5.174 13.180 4.223 1.00 97.06 308 ALA A CA 1
ATOM 2307 C C . ALA A 1 308 ? -3.973 12.375 3.728 1.00 97.06 308 ALA A C 1
ATOM 2309 O O . ALA A 1 308 ? -2.950 12.269 4.413 1.00 97.06 308 ALA A O 1
ATOM 2310 N N . LEU A 1 309 ? -4.093 11.816 2.531 1.00 96.62 309 LEU A N 1
ATOM 2311 C CA . LEU A 1 309 ? -3.070 10.972 1.938 1.00 96.62 309 LEU A CA 1
ATOM 2312 C C . LEU A 1 309 ? -2.520 11.589 0.655 1.00 96.62 309 LEU A C 1
ATOM 2314 O O . LEU A 1 309 ? -3.265 12.015 -0.227 1.00 96.62 309 LEU A O 1
ATOM 2318 N N . VAL A 1 310 ? -1.198 11.578 0.525 1.00 95.44 310 VAL A N 1
ATOM 2319 C CA . VAL A 1 310 ? -0.491 12.052 -0.664 1.00 95.44 310 VAL A CA 1
ATOM 2320 C C . VAL A 1 310 ? 0.360 10.932 -1.218 1.00 95.44 310 VAL A C 1
ATOM 2322 O O . VAL A 1 310 ? 1.226 10.400 -0.529 1.00 95.44 310 VAL A O 1
ATOM 2325 N N . SER A 1 311 ? 0.135 10.581 -2.478 1.00 93.12 311 SER A N 1
ATOM 2326 C CA . SER A 1 311 ? 1.065 9.744 -3.225 1.00 93.12 311 SER A CA 1
ATOM 2327 C C . SER A 1 311 ? 2.100 10.645 -3.889 1.00 93.12 311 SER A C 1
ATOM 2329 O O . SER A 1 311 ? 1.757 11.465 -4.739 1.00 93.12 311 SER A O 1
ATOM 2331 N N . VAL A 1 312 ? 3.363 10.503 -3.508 1.00 93.31 312 VAL A N 1
ATOM 2332 C CA . VAL A 1 312 ? 4.483 11.187 -4.155 1.00 93.31 312 VAL A CA 1
ATOM 2333 C C . VAL A 1 312 ? 5.107 10.212 -5.137 1.00 93.31 312 VAL A C 1
ATOM 2335 O O . VAL A 1 312 ? 5.630 9.184 -4.723 1.00 93.31 312 VAL A O 1
ATOM 2338 N N . VAL A 1 313 ? 5.038 10.504 -6.429 1.00 90.00 313 VAL A N 1
ATOM 2339 C CA . VAL A 1 313 ? 5.660 9.686 -7.478 1.00 90.00 313 VAL A CA 1
ATOM 2340 C C . VAL A 1 313 ? 6.978 10.310 -7.914 1.00 90.00 313 VAL A C 1
ATOM 2342 O O . VAL A 1 313 ? 7.118 11.530 -7.953 1.00 90.00 313 VAL A O 1
ATOM 2345 N N . SER A 1 314 ? 7.960 9.487 -8.263 1.00 86.94 314 SER A N 1
ATOM 2346 C CA . SER A 1 314 ? 9.247 9.987 -8.760 1.00 86.94 314 SER A CA 1
ATOM 2347 C C . SER A 1 314 ? 9.126 10.736 -10.094 1.00 86.94 314 SER A C 1
ATOM 2349 O O . SER A 1 314 ? 9.962 11.588 -10.386 1.00 86.94 314 SER A O 1
ATOM 2351 N N . ARG A 1 315 ? 8.088 10.450 -10.898 1.00 83.94 315 ARG A N 1
ATOM 2352 C CA . ARG A 1 315 ? 7.894 10.998 -12.250 1.00 83.94 315 ARG A CA 1
ATOM 2353 C C . ARG A 1 315 ? 6.430 11.282 -12.567 1.00 83.94 315 ARG A C 1
ATOM 2355 O O . ARG A 1 315 ? 5.534 10.639 -12.030 1.00 83.94 315 ARG A O 1
ATOM 2362 N N . SER A 1 316 ? 6.194 12.231 -13.471 1.00 86.25 316 SER A N 1
ATOM 2363 C CA . SER A 1 316 ? 4.849 12.606 -13.928 1.00 86.25 316 SER A CA 1
ATOM 2364 C C . SER A 1 316 ? 4.312 11.725 -15.055 1.00 86.25 316 SER A C 1
ATOM 2366 O O . SER A 1 316 ? 3.118 11.810 -15.341 1.00 86.25 316 SER A O 1
ATOM 2368 N N . MET A 1 317 ? 5.154 10.890 -15.679 1.00 87.56 317 MET A N 1
ATOM 2369 C CA . MET A 1 317 ? 4.744 9.910 -16.683 1.00 87.56 317 MET A CA 1
ATOM 2370 C C . MET A 1 317 ? 5.362 8.533 -16.418 1.00 87.56 317 MET A C 1
ATOM 2372 O O . MET A 1 317 ? 6.547 8.422 -16.113 1.00 87.56 317 MET A O 1
ATOM 2376 N N . GLU A 1 318 ? 4.563 7.480 -16.592 1.00 87.06 318 GLU A N 1
ATOM 2377 C CA . GLU A 1 318 ? 4.982 6.080 -16.465 1.00 87.06 318 GLU A CA 1
ATOM 2378 C C . GLU A 1 318 ? 4.564 5.248 -17.678 1.00 87.06 318 GLU A C 1
ATOM 2380 O O . GLU A 1 318 ? 3.530 5.520 -18.288 1.00 87.06 318 GLU A O 1
ATOM 2385 N N . LEU A 1 319 ? 5.364 4.228 -18.019 1.00 87.31 319 LEU A N 1
ATOM 2386 C CA . LEU A 1 319 ? 5.165 3.349 -19.181 1.00 87.31 319 LEU A CA 1
ATOM 2387 C C . LEU A 1 319 ? 4.998 1.887 -18.755 1.00 87.31 319 LEU A C 1
ATOM 2389 O O . LEU A 1 319 ? 5.717 1.410 -17.878 1.00 87.31 319 LEU A O 1
ATOM 2393 N N . ALA A 1 320 ? 4.103 1.152 -19.418 1.00 86.62 320 ALA A N 1
ATOM 2394 C CA . ALA A 1 320 ? 3.997 -0.300 -19.288 1.00 86.62 320 ALA A CA 1
ATOM 2395 C C . ALA A 1 320 ? 3.847 -0.977 -20.658 1.00 86.62 320 ALA A C 1
ATOM 2397 O O . ALA A 1 320 ? 2.917 -0.652 -21.398 1.00 86.62 320 ALA A O 1
ATOM 2398 N N . PRO A 1 321 ? 4.694 -1.970 -20.969 1.00 86.62 321 PRO A N 1
ATOM 2399 C CA . PRO A 1 321 ? 5.970 -2.254 -20.308 1.00 86.62 321 PRO A CA 1
ATOM 2400 C C . PRO A 1 321 ? 7.006 -1.133 -20.551 1.00 86.62 321 PRO A C 1
ATOM 2402 O O . PRO A 1 321 ? 7.009 -0.514 -21.613 1.00 86.62 321 PRO A O 1
ATOM 2405 N N . ARG A 1 322 ? 7.938 -0.912 -19.610 1.00 88.19 322 ARG A N 1
ATOM 2406 C CA . ARG A 1 322 ? 9.179 -0.152 -19.881 1.00 88.19 322 ARG A CA 1
ATOM 2407 C C . ARG A 1 322 ? 10.159 -1.010 -20.674 1.00 88.19 322 ARG A C 1
ATOM 2409 O O . ARG A 1 322 ? 10.772 -0.546 -21.630 1.00 88.19 322 ARG A O 1
ATOM 2416 N N . VAL A 1 323 ? 10.262 -2.285 -20.305 1.00 90.56 323 VAL A N 1
ATOM 2417 C CA . VAL A 1 323 ? 11.001 -3.303 -21.057 1.00 90.56 323 VAL A CA 1
ATOM 2418 C C . VAL A 1 323 ? 10.133 -4.533 -21.210 1.00 90.56 323 VAL A C 1
ATOM 2420 O O . VAL A 1 323 ? 9.488 -4.956 -20.253 1.00 90.56 323 VAL A O 1
ATOM 2423 N N . THR A 1 324 ? 10.149 -5.139 -22.390 1.00 90.12 324 THR A N 1
ATOM 2424 C CA . THR A 1 324 ? 9.569 -6.464 -22.602 1.00 90.12 324 THR A CA 1
ATOM 2425 C C . THR A 1 324 ? 10.389 -7.264 -23.597 1.00 90.12 324 THR A C 1
ATOM 2427 O O . THR A 1 324 ? 11.025 -6.703 -24.495 1.00 90.12 324 THR A O 1
ATOM 2430 N N . VAL A 1 325 ? 10.374 -8.581 -23.425 1.00 89.44 325 VAL A N 1
ATOM 2431 C CA . VAL A 1 325 ? 11.029 -9.523 -24.324 1.00 89.44 325 VAL A CA 1
ATOM 2432 C C . VAL A 1 325 ? 9.975 -10.422 -24.945 1.00 89.44 325 VAL A C 1
ATOM 2434 O O . VAL A 1 325 ? 9.213 -11.077 -24.238 1.00 89.44 325 VAL A O 1
ATOM 2437 N N . VAL A 1 326 ? 9.951 -10.462 -26.274 1.00 88.88 326 VAL A N 1
ATOM 2438 C CA . VAL A 1 326 ? 9.082 -11.345 -27.053 1.00 88.88 326 VAL A CA 1
ATOM 2439 C C . VAL A 1 326 ? 9.911 -12.395 -27.796 1.00 88.88 326 VAL A C 1
ATOM 2441 O O . VAL A 1 326 ? 11.049 -12.117 -28.202 1.00 88.88 326 VAL A O 1
ATOM 2444 N N . PRO A 1 327 ? 9.364 -13.606 -27.997 1.00 87.44 327 PRO A N 1
ATOM 2445 C CA . PRO A 1 327 ? 10.046 -14.634 -28.767 1.00 87.44 327 PRO A CA 1
ATOM 2446 C C . PRO A 1 327 ? 10.212 -14.208 -30.233 1.00 87.44 327 PRO A C 1
ATOM 2448 O O . PRO A 1 327 ? 9.307 -13.651 -30.856 1.00 87.44 327 PRO A O 1
ATOM 2451 N N . GLY A 1 328 ? 11.393 -14.482 -30.784 1.00 86.56 328 GLY A N 1
ATOM 2452 C CA . GLY A 1 328 ? 11.691 -14.371 -32.209 1.00 86.56 328 GLY A CA 1
ATOM 2453 C C . GLY A 1 328 ? 11.185 -15.571 -33.018 1.00 86.56 328 GLY A C 1
ATOM 2454 O O . GLY A 1 328 ? 10.440 -16.420 -32.535 1.00 86.56 328 GLY A O 1
ATOM 2455 N N . GLY A 1 329 ? 11.615 -15.663 -34.277 1.00 87.31 329 GLY A N 1
ATOM 2456 C CA . GLY A 1 329 ? 11.183 -16.706 -35.207 1.00 87.31 329 GLY A CA 1
ATOM 2457 C C . GLY A 1 329 ? 10.051 -16.262 -36.139 1.00 87.31 329 GLY A C 1
ATOM 2458 O O . GLY A 1 329 ? 9.948 -15.091 -36.504 1.00 87.31 329 GLY A O 1
ATOM 2459 N N . ALA A 1 330 ? 9.248 -17.224 -36.603 1.00 81.69 330 ALA A N 1
ATOM 2460 C CA . ALA A 1 330 ? 8.232 -16.990 -37.636 1.00 81.69 330 ALA A CA 1
ATOM 2461 C C . ALA A 1 330 ? 6.919 -16.396 -37.094 1.00 81.69 330 ALA A C 1
ATOM 2463 O O . ALA A 1 330 ? 6.245 -15.666 -37.817 1.00 81.69 330 ALA A O 1
ATOM 2464 N N . ALA A 1 331 ? 6.563 -16.701 -35.844 1.00 84.69 331 ALA A N 1
ATOM 2465 C CA . ALA A 1 331 ? 5.351 -16.219 -35.188 1.00 84.69 331 ALA A CA 1
ATOM 2466 C C . ALA A 1 331 ? 5.712 -15.114 -34.189 1.00 84.69 331 ALA A C 1
ATOM 2468 O O . ALA A 1 331 ? 5.991 -15.386 -33.025 1.00 84.69 331 ALA A O 1
ATOM 2469 N N . LEU A 1 332 ? 5.757 -13.873 -34.672 1.00 88.44 332 LEU A N 1
ATOM 2470 C CA . LEU A 1 332 ? 6.094 -12.712 -33.850 1.00 88.44 332 LEU A CA 1
ATOM 2471 C C . LEU A 1 332 ? 4.872 -12.221 -33.079 1.00 88.44 332 LEU A C 1
ATOM 2473 O O . LEU A 1 332 ? 3.795 -12.051 -33.650 1.00 88.44 332 LEU A O 1
ATOM 2477 N N . GLN A 1 333 ? 5.062 -11.975 -31.786 1.00 89.00 333 GLN A N 1
ATOM 2478 C CA . GLN A 1 333 ? 4.018 -11.475 -30.902 1.00 89.00 333 GLN A CA 1
ATOM 2479 C C . GLN A 1 333 ? 3.981 -9.944 -30.914 1.00 89.00 333 GLN A C 1
ATOM 2481 O O . GLN A 1 333 ? 5.014 -9.279 -30.831 1.00 89.00 333 GLN A O 1
ATOM 2486 N N . THR A 1 334 ? 2.777 -9.382 -30.998 1.00 91.44 334 THR A N 1
ATOM 2487 C CA . THR A 1 334 ? 2.547 -7.941 -30.853 1.00 91.44 334 THR A CA 1
ATOM 2488 C C . THR A 1 334 ? 2.630 -7.519 -29.390 1.00 91.44 334 THR A C 1
ATOM 2490 O O . THR A 1 334 ? 2.156 -8.235 -28.508 1.00 91.44 334 THR A O 1
ATOM 2493 N N . VAL A 1 335 ? 3.159 -6.326 -29.138 1.00 90.88 335 VAL A N 1
ATOM 2494 C CA . VAL A 1 335 ? 3.319 -5.758 -27.796 1.00 90.88 335 VAL A CA 1
ATOM 2495 C C . VAL A 1 335 ? 2.359 -4.592 -27.613 1.00 90.88 335 VAL A C 1
ATOM 2497 O O . VAL A 1 335 ? 2.420 -3.620 -28.364 1.00 90.88 335 VAL A O 1
ATOM 2500 N N . SER A 1 336 ? 1.500 -4.674 -26.598 1.00 89.50 336 SER A N 1
ATOM 2501 C CA . SER A 1 336 ? 0.684 -3.540 -26.159 1.00 89.50 336 SER A CA 1
ATOM 2502 C C . SER A 1 336 ? 1.512 -2.628 -25.261 1.00 89.50 336 SER A C 1
ATOM 2504 O O . SER A 1 336 ? 2.146 -3.098 -24.319 1.00 89.50 336 SER A O 1
ATOM 2506 N N . LEU A 1 337 ? 1.480 -1.334 -25.546 1.00 89.12 337 LEU A N 1
ATOM 2507 C CA . LEU A 1 337 ? 2.157 -0.275 -24.811 1.00 89.12 337 LEU A CA 1
ATOM 2508 C C . LEU A 1 337 ? 1.100 0.651 -24.220 1.00 89.12 337 LEU A C 1
ATOM 2510 O O . LEU A 1 337 ? 0.184 1.080 -24.920 1.00 89.12 337 LEU A O 1
ATOM 2514 N N . ALA A 1 338 ? 1.242 0.976 -22.946 1.00 87.50 338 ALA A N 1
ATOM 2515 C CA . ALA A 1 338 ? 0.417 1.936 -22.237 1.00 87.50 338 ALA A CA 1
ATOM 2516 C C . ALA A 1 338 ? 1.306 2.986 -21.573 1.00 87.50 338 ALA A C 1
ATOM 2518 O O . ALA A 1 338 ? 2.435 2.699 -21.168 1.00 87.50 338 ALA A O 1
ATOM 2519 N N . ALA A 1 339 ? 0.772 4.194 -21.440 1.00 86.88 339 ALA A N 1
ATOM 2520 C CA . ALA A 1 339 ? 1.387 5.263 -20.676 1.00 86.88 339 ALA A CA 1
ATOM 2521 C C . ALA A 1 339 ? 0.345 5.910 -19.764 1.00 86.88 339 ALA A C 1
ATOM 2523 O O . ALA A 1 339 ? -0.826 6.026 -20.131 1.00 86.88 339 ALA A O 1
ATOM 2524 N N . SER A 1 340 ? 0.778 6.351 -18.590 1.00 84.69 340 SER A N 1
ATOM 2525 C CA . SER A 1 340 ? -0.002 7.220 -17.711 1.00 84.69 340 SER A CA 1
ATOM 2526 C C . SER A 1 340 ? 0.724 8.530 -17.498 1.00 84.69 340 SER A C 1
ATOM 2528 O O . SER A 1 340 ? 1.898 8.504 -17.141 1.00 84.69 340 SER A O 1
ATOM 2530 N N . THR A 1 341 ? 0.009 9.640 -17.627 1.00 86.94 341 THR A N 1
ATOM 2531 C CA . THR A 1 341 ? 0.457 10.982 -17.250 1.00 86.94 341 THR A CA 1
ATOM 2532 C C . THR A 1 341 ? -0.338 11.451 -16.034 1.00 86.94 341 THR A C 1
ATOM 2534 O O . THR A 1 341 ? -1.542 11.209 -15.934 1.00 86.94 341 THR A O 1
ATOM 2537 N N . LEU A 1 342 ? 0.328 12.112 -15.090 1.00 83.81 342 LEU A N 1
ATOM 2538 C CA . LEU A 1 342 ? -0.288 12.578 -13.845 1.00 83.81 342 LEU A CA 1
ATOM 2539 C C . LEU A 1 342 ? -1.399 13.616 -14.084 1.00 83.81 342 LEU A C 1
ATOM 2541 O O . LEU A 1 342 ? -2.380 13.650 -13.350 1.00 83.81 342 LEU A O 1
ATOM 2545 N N . ASP A 1 343 ? -1.252 14.442 -15.119 1.00 84.31 343 ASP A N 1
ATOM 2546 C CA . ASP A 1 343 ? -2.209 15.486 -15.507 1.00 84.31 343 ASP A CA 1
ATOM 2547 C C . ASP A 1 343 ? -3.232 15.018 -16.560 1.00 84.31 343 ASP A C 1
ATOM 2549 O O . ASP A 1 343 ? -4.085 15.797 -16.984 1.00 84.31 343 ASP A O 1
ATOM 2553 N N . GLY A 1 344 ? -3.158 13.753 -16.993 1.00 84.31 344 GLY A N 1
ATOM 2554 C CA . GLY A 1 344 ? -4.026 13.195 -18.028 1.00 84.31 344 GLY A CA 1
ATOM 2555 C C . GLY A 1 344 ? -3.702 13.654 -19.455 1.00 84.31 344 GLY A C 1
ATOM 2556 O O . GLY A 1 344 ? -4.494 13.379 -20.361 1.00 84.31 344 GLY A O 1
ATOM 2557 N N . SER A 1 345 ? -2.567 14.326 -19.683 1.00 86.94 345 SER A N 1
ATOM 2558 C CA . SER A 1 345 ? -2.109 14.720 -21.020 1.00 86.94 345 SER A CA 1
ATOM 2559 C C . SER A 1 345 ? -2.009 13.514 -21.965 1.00 86.94 345 SER A C 1
ATOM 2561 O O . SER A 1 345 ? -1.518 12.457 -21.552 1.00 86.94 345 SER A O 1
ATOM 2563 N N . PRO A 1 346 ? -2.427 13.650 -23.239 1.00 88.38 346 PRO A N 1
ATOM 2564 C CA . PRO A 1 346 ? -2.281 12.584 -24.223 1.00 88.38 346 PRO A CA 1
ATOM 2565 C C . PRO A 1 346 ? -0.802 12.286 -24.495 1.00 88.38 346 PRO A C 1
ATOM 2567 O O . PRO A 1 346 ? 0.045 13.178 -24.437 1.00 88.38 346 PRO A O 1
ATOM 2570 N N . VAL A 1 347 ? -0.504 11.029 -24.830 1.00 90.69 347 VAL A N 1
ATOM 2571 C CA . VAL A 1 347 ? 0.855 10.556 -25.120 1.00 90.69 347 VAL A CA 1
ATOM 2572 C C . VAL A 1 347 ? 0.962 10.179 -26.592 1.00 90.69 347 VAL A C 1
ATOM 2574 O O . VAL A 1 347 ? 0.149 9.412 -27.108 1.00 90.69 347 VAL A O 1
ATOM 2577 N N . SER A 1 348 ? 1.975 10.719 -27.263 1.00 92.75 348 SER A N 1
ATOM 2578 C CA . SER A 1 348 ? 2.326 10.374 -28.643 1.00 92.75 348 SER A CA 1
ATOM 2579 C C . SER A 1 348 ? 3.450 9.340 -28.675 1.00 92.75 348 SER A C 1
ATOM 2581 O O . SER A 1 348 ? 4.298 9.329 -27.786 1.00 92.75 348 SER A O 1
ATOM 2583 N N . TRP A 1 349 ? 3.445 8.463 -29.682 1.00 94.69 349 TRP A N 1
ATOM 2584 C CA . TRP A 1 349 ? 4.356 7.318 -29.763 1.00 94.69 349 TRP A CA 1
ATOM 2585 C C . TRP A 1 349 ? 5.139 7.316 -31.075 1.00 94.69 349 TRP A C 1
ATOM 2587 O O . TRP A 1 349 ? 4.549 7.489 -32.144 1.00 94.69 349 TRP A O 1
ATOM 2597 N N . ALA A 1 350 ? 6.446 7.059 -31.012 1.00 95.50 350 ALA A N 1
ATOM 2598 C CA . ALA A 1 350 ? 7.308 6.997 -32.192 1.00 95.50 350 ALA A CA 1
ATOM 2599 C C . ALA A 1 350 ? 8.365 5.889 -32.086 1.00 95.50 350 ALA A C 1
ATOM 2601 O O . ALA A 1 350 ? 8.880 5.593 -31.011 1.00 95.50 350 ALA A O 1
ATOM 2602 N N . LEU A 1 351 ? 8.712 5.269 -33.217 1.00 96.25 351 LEU A N 1
ATOM 2603 C CA . LEU A 1 351 ? 9.844 4.341 -33.279 1.00 96.25 351 LEU A CA 1
ATOM 2604 C C . LEU A 1 351 ? 11.156 5.133 -33.295 1.00 96.25 351 LEU A C 1
ATOM 2606 O O . LEU A 1 351 ? 11.306 6.072 -34.073 1.00 96.25 351 LEU A O 1
ATOM 2610 N N . LEU A 1 352 ? 12.121 4.719 -32.476 1.00 93.62 352 LEU A N 1
ATOM 2611 C CA . LEU A 1 352 ? 13.465 5.289 -32.451 1.00 93.62 352 LEU A CA 1
ATOM 2612 C C . LEU A 1 352 ? 14.475 4.368 -33.141 1.00 93.62 352 LEU A C 1
ATOM 2614 O O . LEU A 1 352 ? 14.449 3.144 -32.988 1.00 93.62 352 LEU A O 1
ATOM 2618 N N . GLY A 1 353 ? 15.415 4.972 -33.868 1.00 89.25 353 GLY A N 1
ATOM 2619 C CA . GLY A 1 353 ? 16.478 4.251 -34.566 1.00 89.25 353 GLY A CA 1
ATOM 2620 C C . GLY A 1 353 ? 15.982 3.482 -35.794 1.00 89.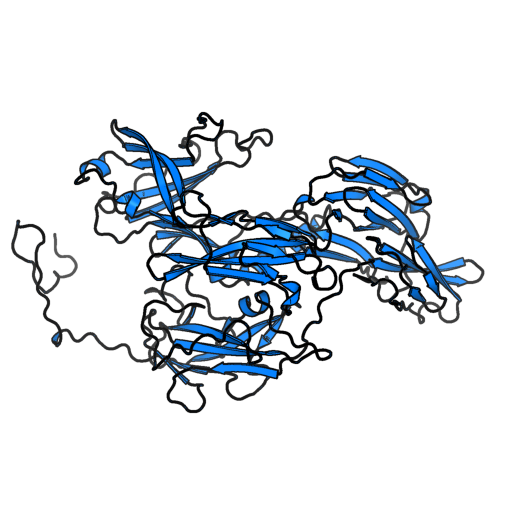25 353 GLY A C 1
ATOM 2621 O O . GLY A 1 353 ? 15.111 3.939 -36.527 1.00 89.25 353 GLY A O 1
ATOM 2622 N N . ALA A 1 354 ? 16.587 2.323 -36.064 1.00 89.81 354 ALA A N 1
ATOM 2623 C CA . ALA A 1 354 ? 16.197 1.492 -37.199 1.00 89.81 354 ALA A CA 1
ATOM 2624 C C . ALA A 1 354 ? 14.858 0.794 -36.921 1.00 89.81 354 ALA A C 1
ATOM 2626 O O . ALA A 1 354 ? 14.764 -0.001 -35.992 1.00 89.81 354 ALA A O 1
ATOM 2627 N N . GLU A 1 355 ? 13.854 1.041 -37.760 1.00 94.00 355 GLU A N 1
ATOM 2628 C CA . GLU A 1 355 ? 12.519 0.458 -37.602 1.00 94.00 355 GLU A CA 1
ATOM 2629 C C . GLU A 1 355 ? 12.527 -1.062 -37.832 1.00 94.00 355 GLU A C 1
ATOM 2631 O O . GLU A 1 355 ? 12.842 -1.548 -38.927 1.00 94.00 355 GLU A O 1
ATOM 2636 N N . LEU A 1 356 ? 12.143 -1.813 -36.801 1.00 93.81 356 LEU A N 1
ATOM 2637 C CA . LEU A 1 356 ? 12.055 -3.277 -36.769 1.00 93.81 356 LEU A CA 1
ATOM 2638 C C . LEU A 1 356 ? 10.607 -3.788 -36.698 1.00 93.81 356 LEU A C 1
ATOM 2640 O O . LEU A 1 356 ? 10.360 -4.943 -36.349 1.00 93.81 356 LEU A O 1
ATOM 2644 N N . GLY A 1 357 ? 9.643 -2.929 -37.014 1.00 94.94 357 GLY A N 1
ATOM 2645 C CA . GLY A 1 357 ? 8.220 -3.221 -36.926 1.00 94.94 357 GLY A CA 1
ATOM 2646 C C . GLY A 1 357 ? 7.374 -2.008 -37.290 1.00 94.94 357 GLY A C 1
ATOM 2647 O O . GLY A 1 357 ? 7.848 -1.091 -37.960 1.00 94.94 357 GLY A O 1
ATOM 2648 N N . ARG A 1 358 ? 6.114 -2.008 -36.857 1.00 95.94 358 ARG A N 1
ATOM 2649 C CA . ARG A 1 358 ? 5.172 -0.894 -37.040 1.00 95.94 358 ARG A CA 1
ATOM 2650 C C . ARG A 1 358 ? 4.446 -0.585 -35.739 1.00 95.94 358 ARG A C 1
ATOM 2652 O O . ARG A 1 358 ? 4.179 -1.499 -34.961 1.00 95.94 358 ARG A O 1
ATOM 2659 N N . LEU A 1 359 ? 4.103 0.685 -35.547 1.00 96.19 359 LEU A N 1
ATOM 2660 C CA . LEU A 1 359 ? 3.188 1.131 -34.501 1.00 96.19 359 LEU A CA 1
ATOM 2661 C C . LEU A 1 359 ? 1.796 1.355 -35.087 1.00 96.19 359 LEU A C 1
ATOM 2663 O O . LEU A 1 359 ? 1.657 1.869 -36.197 1.00 96.19 359 LEU A O 1
ATOM 2667 N N . SER A 1 360 ? 0.777 0.998 -34.319 1.00 93.50 360 SER A N 1
ATOM 2668 C CA . SER A 1 360 ? -0.610 1.394 -34.550 1.00 93.50 360 SER A CA 1
ATOM 2669 C C . SER A 1 360 ? -1.225 1.904 -33.253 1.00 93.50 360 SER A C 1
ATOM 2671 O O . SER A 1 360 ? -0.811 1.497 -32.168 1.00 93.50 360 SER A O 1
ATOM 2673 N N . GLU A 1 361 ? -2.223 2.774 -33.353 1.00 86.19 361 GLU A N 1
ATOM 2674 C CA . GLU A 1 361 ? -2.950 3.273 -32.183 1.00 86.19 361 GLU A CA 1
ATOM 2675 C C . GLU A 1 361 ? -3.753 2.155 -31.502 1.00 86.19 361 GLU A C 1
ATOM 2677 O O . GLU A 1 361 ? -4.320 1.285 -32.170 1.00 86.19 361 GLU A O 1
ATOM 2682 N N . ALA A 1 362 ? -3.804 2.177 -30.168 1.00 80.44 362 ALA A N 1
ATOM 2683 C CA . ALA A 1 362 ? -4.559 1.223 -29.361 1.00 80.44 362 ALA A CA 1
ATOM 2684 C C . ALA A 1 362 ? -5.152 1.914 -28.120 1.00 80.44 362 ALA A C 1
ATOM 2686 O O . ALA A 1 362 ? -4.569 1.906 -27.036 1.00 80.44 362 ALA A O 1
ATOM 2687 N N . GLY A 1 363 ? -6.329 2.531 -28.267 1.00 75.31 363 GLY A N 1
ATOM 2688 C CA . GLY A 1 363 ? -6.981 3.255 -27.170 1.00 75.31 363 GLY A CA 1
ATOM 2689 C C . GLY A 1 363 ? -6.124 4.424 -26.668 1.00 75.31 363 GLY A C 1
ATOM 2690 O O . GLY A 1 363 ? -5.775 5.303 -27.445 1.00 75.31 363 GLY A O 1
ATOM 2691 N N . LYS A 1 364 ? -5.779 4.430 -25.371 1.00 69.38 364 LYS A N 1
ATOM 2692 C CA . LYS A 1 364 ? -4.857 5.417 -24.762 1.00 69.38 364 LYS A CA 1
ATOM 2693 C C . LYS A 1 364 ? -3.369 5.046 -24.909 1.00 69.38 364 LYS A C 1
ATOM 2695 O O . LYS A 1 364 ? -2.510 5.710 -24.336 1.00 69.38 364 LYS A O 1
ATOM 2700 N N . GLY A 1 365 ? -3.067 3.971 -25.630 1.00 85.50 365 GLY A N 1
ATOM 2701 C CA . GLY A 1 365 ? -1.725 3.438 -25.822 1.00 85.50 365 GLY A CA 1
ATOM 2702 C C . GLY A 1 365 ? -1.397 3.174 -27.291 1.00 85.50 365 GLY A C 1
ATOM 2703 O O . GLY A 1 365 ? -2.046 3.690 -28.205 1.00 85.50 365 GLY A O 1
ATOM 2704 N N . ALA A 1 366 ? -0.390 2.336 -27.516 1.00 91.62 366 ALA A N 1
ATOM 2705 C CA . ALA A 1 366 ? 0.054 1.925 -28.842 1.00 91.62 366 ALA A CA 1
ATOM 2706 C C . ALA A 1 366 ? 0.261 0.408 -28.912 1.00 91.62 366 ALA A C 1
ATOM 2708 O O . ALA A 1 366 ? 0.552 -0.246 -27.915 1.00 91.62 366 ALA A O 1
ATOM 2709 N N . LEU A 1 367 ? 0.138 -0.159 -30.107 1.00 94.31 367 LEU A N 1
ATOM 2710 C CA . LEU A 1 367 ? 0.453 -1.555 -30.386 1.00 94.31 367 LEU A CA 1
ATOM 2711 C C . LEU A 1 367 ? 1.680 -1.610 -31.293 1.00 94.31 367 LEU A C 1
ATOM 2713 O O . LEU A 1 367 ? 1.655 -1.116 -32.421 1.00 94.31 367 LEU A O 1
ATOM 2717 N N . PHE A 1 368 ? 2.752 -2.232 -30.813 1.00 96.12 368 PHE A N 1
ATOM 2718 C CA . PHE A 1 368 ? 3.941 -2.501 -31.608 1.00 96.12 368 PHE A CA 1
ATOM 2719 C C . PHE A 1 368 ? 3.873 -3.898 -32.223 1.00 96.12 368 PHE A C 1
ATOM 2721 O O . PHE A 1 368 ? 3.729 -4.899 -31.522 1.00 96.12 368 PHE A O 1
ATOM 2728 N N . SER A 1 369 ? 4.005 -3.966 -33.545 1.00 95.38 369 SER A N 1
ATOM 2729 C CA . SER A 1 369 ? 4.038 -5.210 -34.316 1.00 95.38 369 SER A CA 1
ATOM 2730 C C . SER A 1 369 ? 5.436 -5.419 -34.905 1.00 95.38 369 SER A C 1
ATOM 2732 O O . SER A 1 369 ? 5.769 -4.743 -35.887 1.00 95.38 369 SER A O 1
ATOM 2734 N N . PRO A 1 370 ? 6.263 -6.321 -34.339 1.00 95.12 370 PRO A N 1
ATOM 2735 C CA . PRO A 1 370 ? 7.578 -6.633 -34.889 1.00 95.12 370 PRO A CA 1
ATOM 2736 C C . PRO A 1 370 ? 7.467 -7.236 -36.294 1.00 95.12 370 PRO A C 1
ATOM 2738 O O . PRO A 1 370 ? 6.533 -7.981 -36.592 1.00 95.12 370 PRO A O 1
ATOM 2741 N N . ASP A 1 371 ? 8.433 -6.952 -37.167 1.00 93.50 371 ASP A N 1
ATOM 2742 C CA . ASP A 1 371 ? 8.472 -7.528 -38.514 1.00 93.50 371 ASP A CA 1
ATOM 2743 C C . ASP A 1 371 ? 9.428 -8.726 -38.632 1.00 93.50 371 ASP A C 1
ATOM 2745 O O . ASP A 1 371 ? 10.277 -8.978 -37.776 1.00 93.50 371 ASP A O 1
ATOM 2749 N N . ALA A 1 372 ? 9.352 -9.450 -39.750 1.00 91.50 372 ALA A N 1
ATOM 2750 C CA . ALA A 1 372 ? 10.155 -10.650 -39.983 1.00 91.50 372 ALA A CA 1
ATOM 2751 C C . ALA A 1 372 ? 11.686 -10.429 -39.952 1.00 91.50 372 ALA A C 1
ATOM 2753 O O . ALA A 1 372 ? 12.435 -11.405 -39.873 1.00 91.50 372 ALA A O 1
ATOM 2754 N N . ARG A 1 373 ? 12.188 -9.187 -40.049 1.00 91.94 373 ARG A N 1
ATOM 2755 C CA . ARG A 1 373 ? 13.627 -8.883 -39.940 1.00 91.94 373 ARG A CA 1
ATOM 2756 C C . ARG A 1 373 ? 14.083 -8.982 -38.489 1.00 91.94 373 ARG A C 1
ATOM 2758 O O . ARG A 1 373 ? 15.189 -9.462 -38.249 1.00 91.94 373 ARG A O 1
ATOM 2765 N N . SER A 1 374 ? 13.234 -8.565 -37.550 1.00 89.94 374 SER A N 1
ATOM 2766 C CA . SER A 1 374 ? 13.490 -8.666 -36.111 1.00 89.94 374 SER A CA 1
ATOM 2767 C C . SER A 1 374 ? 13.576 -10.127 -35.655 1.00 89.94 374 SER A C 1
ATOM 2769 O O . SER A 1 374 ? 14.563 -10.518 -35.041 1.00 89.94 374 SER A O 1
ATOM 2771 N N . GLY A 1 375 ? 12.632 -10.969 -36.088 1.00 88.50 375 GLY A N 1
ATOM 2772 C CA . GLY A 1 375 ? 12.556 -12.382 -35.701 1.00 88.50 375 GLY A CA 1
ATOM 2773 C C . GLY A 1 375 ? 13.687 -13.278 -36.203 1.00 88.50 375 GLY A C 1
ATOM 2774 O O . GLY A 1 375 ? 13.853 -14.379 -35.689 1.00 88.50 375 GLY A O 1
ATOM 2775 N N . LYS A 1 376 ? 14.468 -12.839 -37.198 1.00 88.12 376 LYS A N 1
ATOM 2776 C CA . LYS A 1 376 ? 15.588 -13.617 -37.762 1.00 88.12 376 LYS A CA 1
ATOM 2777 C C . LYS A 1 376 ? 16.916 -13.391 -37.040 1.00 88.12 376 LYS A C 1
ATOM 2779 O O . LYS A 1 376 ? 17.840 -14.178 -37.230 1.00 88.12 376 LYS A O 1
ATOM 2784 N N . ARG A 1 377 ? 17.045 -12.317 -36.261 1.00 86.31 377 ARG A N 1
ATOM 2785 C CA . ARG A 1 377 ? 18.279 -11.980 -35.535 1.00 86.31 377 ARG A CA 1
ATOM 2786 C C . ARG A 1 377 ? 18.301 -12.707 -34.198 1.00 86.31 377 ARG A C 1
ATOM 2788 O O . ARG A 1 377 ? 17.250 -12.843 -33.592 1.00 86.31 377 ARG A O 1
ATOM 2795 N N . ALA A 1 378 ? 19.483 -13.114 -33.729 1.00 84.88 378 ALA A N 1
ATOM 2796 C CA . ALA A 1 378 ? 19.636 -13.712 -32.396 1.00 84.88 378 ALA A CA 1
ATOM 2797 C C . ALA A 1 378 ? 19.067 -12.795 -31.296 1.00 84.88 378 ALA A C 1
ATOM 2799 O O . ALA A 1 378 ? 18.362 -13.250 -30.399 1.00 84.88 378 ALA A O 1
ATOM 2800 N N . LEU A 1 379 ? 19.305 -11.489 -31.440 1.00 90.06 379 LEU A N 1
ATOM 2801 C CA . LEU A 1 379 ? 18.679 -10.446 -30.645 1.00 90.06 379 LEU A CA 1
ATOM 2802 C C . LEU A 1 379 ? 18.419 -9.216 -31.521 1.00 90.06 379 LEU A C 1
ATOM 2804 O O . LEU A 1 379 ? 19.301 -8.758 -32.253 1.00 90.06 379 LEU A O 1
ATOM 2808 N N . ALA A 1 380 ? 17.206 -8.682 -31.456 1.00 92.81 380 ALA A N 1
ATOM 2809 C CA . ALA A 1 380 ? 16.835 -7.407 -32.050 1.00 92.81 380 ALA A CA 1
ATOM 2810 C C . ALA A 1 380 ? 16.227 -6.509 -30.970 1.00 92.81 380 ALA A C 1
ATOM 2812 O O . ALA A 1 380 ? 15.506 -6.997 -30.105 1.00 92.81 380 ALA A O 1
ATOM 2813 N N . VAL A 1 381 ? 16.508 -5.208 -31.019 1.00 95.06 381 VAL A N 1
ATOM 2814 C CA . VAL A 1 381 ? 16.012 -4.251 -30.024 1.00 95.06 381 VAL A CA 1
ATOM 2815 C C . VAL A 1 381 ? 15.349 -3.089 -30.745 1.00 95.06 381 VAL A C 1
ATOM 2817 O O . VAL A 1 381 ? 15.979 -2.445 -31.582 1.00 95.06 381 VAL A O 1
ATOM 2820 N N . GLN A 1 382 ? 14.083 -2.833 -30.425 1.00 95.94 382 GLN A N 1
ATOM 2821 C CA . GLN A 1 382 ? 13.348 -1.649 -30.855 1.00 95.94 382 GLN A CA 1
ATOM 2822 C C . GLN A 1 382 ? 13.137 -0.736 -29.648 1.00 95.94 382 GLN A C 1
ATOM 2824 O O . GLN A 1 382 ? 12.574 -1.160 -28.640 1.00 95.94 382 GLN A O 1
ATOM 2829 N N . GLN A 1 383 ? 13.550 0.523 -29.772 1.00 95.50 383 GLN A N 1
ATOM 2830 C CA . GLN A 1 383 ? 13.197 1.568 -28.814 1.00 95.50 383 GLN A CA 1
ATOM 2831 C C . GLN A 1 383 ? 11.996 2.357 -29.321 1.00 95.50 383 GLN A C 1
ATOM 2833 O O . GLN A 1 383 ? 11.873 2.603 -30.524 1.00 95.50 383 GLN A O 1
ATOM 2838 N N . ILE A 1 384 ? 11.099 2.707 -28.410 1.00 95.50 384 ILE A N 1
ATOM 2839 C CA . ILE A 1 384 ? 9.828 3.353 -28.711 1.00 95.50 384 ILE A CA 1
ATOM 2840 C C . ILE A 1 384 ? 9.698 4.543 -27.773 1.00 95.50 384 ILE A C 1
ATOM 2842 O O . ILE A 1 384 ? 9.628 4.376 -26.557 1.00 95.50 384 ILE A O 1
ATOM 2846 N N . GLU A 1 385 ? 9.711 5.735 -28.347 1.00 94.44 385 GLU A N 1
ATOM 2847 C CA . GLU A 1 385 ? 9.514 6.985 -27.633 1.00 94.44 385 GLU A CA 1
ATOM 2848 C C . GLU A 1 385 ? 8.039 7.165 -27.294 1.00 94.44 385 GLU A C 1
ATOM 2850 O O . GLU A 1 385 ? 7.170 6.922 -28.134 1.00 94.44 385 GLU A O 1
ATOM 2855 N N . ALA A 1 386 ? 7.783 7.610 -26.073 1.00 92.44 386 ALA A N 1
ATOM 2856 C CA . ALA A 1 386 ? 6.502 8.082 -25.598 1.00 92.44 386 ALA A CA 1
ATOM 2857 C C . ALA A 1 386 ? 6.692 9.532 -25.141 1.00 92.44 386 ALA A C 1
ATOM 2859 O O . ALA A 1 386 ? 7.470 9.798 -24.223 1.00 92.44 386 ALA A O 1
ATOM 2860 N N . GLN A 1 387 ? 6.005 10.466 -25.791 1.00 91.62 387 GLN A N 1
ATOM 2861 C CA . GLN A 1 387 ? 6.105 11.895 -25.510 1.00 91.62 387 GLN A CA 1
ATOM 2862 C C . GLN A 1 387 ? 4.758 12.414 -25.003 1.00 91.62 387 GLN A C 1
ATOM 2864 O O . GLN A 1 387 ? 3.774 12.434 -25.751 1.00 91.62 387 GLN A O 1
ATOM 2869 N N . GLY A 1 388 ? 4.738 12.841 -23.739 1.00 88.75 388 GLY A N 1
ATOM 2870 C CA . GLY A 1 388 ? 3.616 13.496 -23.065 1.00 88.75 388 GLY A CA 1
ATOM 2871 C C . GLY A 1 388 ? 4.088 14.755 -22.333 1.00 88.75 388 GLY A C 1
ATOM 2872 O O . GLY A 1 388 ? 4.850 15.545 -22.894 1.00 88.75 388 GLY A O 1
ATOM 2873 N N . ASN A 1 389 ? 3.666 14.920 -21.074 1.00 86.06 389 ASN A N 1
ATOM 2874 C CA . ASN A 1 389 ? 4.175 15.964 -20.170 1.00 86.06 389 ASN A CA 1
ATOM 2875 C C . ASN A 1 389 ? 5.597 15.679 -19.638 1.00 86.06 389 ASN A C 1
ATOM 2877 O O . ASN A 1 389 ? 6.227 16.557 -19.055 1.00 86.06 389 ASN A O 1
ATOM 2881 N N . ASP A 1 390 ? 6.089 14.463 -19.866 1.00 86.88 390 ASP A N 1
ATOM 2882 C CA . ASP A 1 390 ? 7.464 14.012 -19.675 1.00 86.88 390 ASP A CA 1
ATOM 2883 C C . ASP A 1 390 ? 7.848 13.120 -20.878 1.00 86.88 390 ASP A C 1
ATOM 2885 O O . ASP A 1 390 ? 7.006 12.814 -21.735 1.00 86.88 390 ASP A O 1
ATOM 2889 N N . LEU A 1 391 ? 9.114 12.717 -20.963 1.00 87.06 391 LEU A N 1
ATOM 2890 C CA . LEU A 1 391 ? 9.653 11.842 -22.005 1.00 87.06 391 LEU A CA 1
ATOM 2891 C C . LEU A 1 391 ? 9.995 10.467 -21.424 1.00 87.06 391 LEU A C 1
ATOM 2893 O O . LEU A 1 391 ? 10.695 10.356 -20.416 1.00 87.06 391 LEU A O 1
ATOM 2897 N N . GLY A 1 392 ? 9.568 9.405 -22.105 1.00 89.62 392 GLY A N 1
ATOM 2898 C CA . GLY A 1 392 ? 9.940 8.039 -21.751 1.00 89.62 392 GLY A CA 1
ATOM 2899 C C . GLY A 1 392 ? 10.236 7.174 -22.965 1.00 89.62 392 GLY A C 1
ATOM 2900 O O . GLY A 1 392 ? 9.716 7.405 -24.053 1.00 89.62 392 GLY A O 1
ATOM 2901 N N . ILE A 1 393 ? 11.075 6.157 -22.777 1.00 92.25 393 ILE A N 1
ATOM 2902 C CA . ILE A 1 393 ? 11.433 5.197 -23.822 1.00 92.25 393 ILE A CA 1
ATOM 2903 C C . ILE A 1 393 ? 11.107 3.780 -23.357 1.00 92.25 393 ILE A C 1
ATOM 2905 O O . ILE A 1 393 ? 11.734 3.251 -22.436 1.00 92.25 393 ILE A O 1
ATOM 2909 N N . ALA A 1 394 ? 10.169 3.140 -24.052 1.00 92.69 394 ALA A N 1
ATOM 2910 C CA . ALA A 1 394 ? 9.921 1.711 -23.938 1.00 92.69 394 ALA A CA 1
ATOM 2911 C C . ALA A 1 394 ? 10.894 0.926 -24.832 1.00 92.69 394 ALA A C 1
ATOM 2913 O O . ALA A 1 394 ? 11.250 1.356 -25.931 1.00 92.69 394 ALA A O 1
ATOM 2914 N N . THR A 1 395 ? 11.327 -0.247 -24.373 1.00 94.56 395 THR A N 1
ATOM 2915 C CA . THR A 1 395 ? 12.262 -1.115 -25.100 1.00 94.56 395 THR A CA 1
ATOM 2916 C C . THR A 1 395 ? 11.646 -2.492 -25.325 1.00 94.56 395 THR A C 1
ATOM 2918 O O . THR A 1 395 ? 11.332 -3.209 -24.375 1.00 94.56 395 THR A O 1
ATOM 2921 N N . VAL A 1 396 ? 11.506 -2.882 -26.592 1.00 94.56 396 VAL A N 1
ATOM 2922 C CA . VAL A 1 396 ? 11.043 -4.215 -26.996 1.00 94.56 396 VAL A CA 1
ATOM 2923 C C . VAL A 1 396 ? 12.228 -5.009 -27.528 1.00 94.56 396 VAL A C 1
ATOM 2925 O O . VAL A 1 396 ? 12.842 -4.629 -28.528 1.00 94.56 396 VAL A O 1
ATOM 2928 N N . LEU A 1 397 ? 12.546 -6.122 -26.869 1.00 93.62 397 LEU A N 1
ATOM 2929 C CA . LEU A 1 397 ? 13.563 -7.065 -27.318 1.00 93.62 397 LEU A CA 1
ATOM 2930 C C . LEU A 1 397 ? 12.875 -8.231 -28.030 1.00 93.62 397 LEU A C 1
ATOM 2932 O O . LEU A 1 397 ? 11.958 -8.843 -27.493 1.00 93.62 397 LEU A O 1
ATOM 2936 N N . VAL A 1 398 ? 13.344 -8.561 -29.229 1.00 92.50 398 VAL A N 1
ATOM 2937 C CA . VAL A 1 398 ? 12.941 -9.756 -29.978 1.00 92.50 398 VAL A CA 1
ATOM 2938 C C . VAL A 1 398 ? 14.115 -10.727 -29.938 1.00 92.50 398 VAL A C 1
ATOM 2940 O O . VAL A 1 398 ? 15.130 -10.502 -30.602 1.00 92.50 398 VAL A O 1
ATOM 2943 N N . ALA A 1 399 ? 14.005 -11.777 -29.126 1.00 89.19 399 ALA A N 1
ATOM 2944 C CA . ALA A 1 399 ? 15.078 -12.748 -28.912 1.00 89.19 399 ALA A CA 1
ATOM 2945 C C . ALA A 1 399 ? 14.781 -14.051 -29.666 1.00 89.19 399 ALA A C 1
ATOM 2947 O O . ALA A 1 399 ? 13.797 -14.734 -29.378 1.00 89.19 399 ALA A O 1
ATOM 2948 N N . ASN A 1 400 ? 15.619 -14.407 -30.642 1.00 86.69 400 ASN A N 1
ATOM 2949 C CA . ASN A 1 400 ? 15.471 -15.641 -31.415 1.00 86.69 400 ASN A CA 1
ATOM 2950 C C . ASN A 1 400 ? 16.459 -16.710 -30.927 1.00 86.69 400 ASN A C 1
ATOM 2952 O O . ASN A 1 400 ? 17.672 -16.535 -31.038 1.00 86.69 400 ASN A O 1
ATOM 2956 N N . GLY A 1 401 ? 15.939 -17.846 -30.462 1.00 75.94 401 GLY A N 1
ATOM 2957 C CA . GLY A 1 401 ? 16.744 -18.958 -29.951 1.00 75.94 401 GLY A CA 1
ATOM 2958 C C . GLY A 1 401 ? 17.182 -18.797 -28.489 1.00 75.94 401 GLY A C 1
ATOM 2959 O O . GLY A 1 401 ? 16.848 -17.822 -27.817 1.00 75.94 401 GLY A O 1
ATOM 2960 N N . GLN A 1 402 ? 17.911 -19.797 -27.983 1.00 74.19 402 GLN A N 1
ATOM 2961 C CA . GLN A 1 402 ? 18.357 -19.843 -26.587 1.00 74.19 402 GLN A CA 1
ATOM 2962 C C . GLN A 1 402 ? 19.538 -18.897 -26.337 1.00 74.19 402 GLN A C 1
ATOM 2964 O O . GLN A 1 402 ? 20.540 -18.928 -27.054 1.00 74.19 402 GLN A O 1
ATOM 2969 N N . GLN A 1 403 ? 19.434 -18.090 -25.280 1.00 82.00 403 GLN A N 1
ATOM 2970 C CA . GLN A 1 403 ? 20.515 -17.227 -24.803 1.00 82.00 403 GLN A CA 1
ATOM 2971 C C . GLN A 1 403 ? 21.467 -18.069 -23.948 1.00 82.00 403 GLN A C 1
ATOM 2973 O O . GLN A 1 403 ? 21.275 -18.241 -22.745 1.00 82.00 403 GLN A O 1
ATOM 2978 N N . MET A 1 404 ? 22.451 -18.683 -24.606 1.00 84.75 404 MET A N 1
ATOM 2979 C CA . MET A 1 404 ? 23.344 -19.651 -23.961 1.00 84.75 404 MET A CA 1
ATOM 2980 C C . MET A 1 404 ? 24.433 -18.998 -23.104 1.00 84.75 404 MET A C 1
ATOM 2982 O O . MET A 1 404 ? 24.907 -19.628 -22.165 1.00 84.75 404 MET A O 1
ATOM 2986 N N . LEU A 1 405 ? 24.847 -17.763 -23.412 1.00 90.06 405 LEU A N 1
ATOM 2987 C CA . LEU A 1 405 ? 25.862 -17.063 -22.624 1.00 90.06 405 LEU A CA 1
ATOM 2988 C C . LEU A 1 405 ? 25.192 -16.334 -21.457 1.00 90.06 405 LEU A C 1
ATOM 2990 O O . LEU A 1 405 ? 24.413 -15.407 -21.667 1.00 90.06 405 LEU A O 1
ATOM 2994 N N . ARG A 1 406 ? 25.515 -16.730 -20.225 1.00 90.81 406 ARG A N 1
ATOM 2995 C CA . ARG A 1 406 ? 25.054 -16.024 -19.026 1.00 90.81 406 ARG A CA 1
ATOM 2996 C C . ARG A 1 406 ? 25.803 -14.708 -18.872 1.00 90.81 406 ARG A C 1
ATOM 2998 O O . ARG A 1 406 ? 27.030 -14.700 -18.935 1.00 90.81 406 ARG A O 1
ATOM 3005 N N . ILE A 1 407 ? 25.047 -13.634 -18.649 1.00 92.44 407 ILE A N 1
ATOM 3006 C CA . ILE A 1 407 ? 25.556 -12.308 -18.297 1.00 92.44 407 ILE A CA 1
ATOM 3007 C C . ILE A 1 407 ? 25.031 -11.961 -16.909 1.00 92.44 407 ILE A C 1
ATOM 3009 O O . ILE A 1 407 ? 23.822 -12.010 -16.690 1.00 92.44 407 ILE A O 1
ATOM 3013 N N . GLU A 1 408 ? 25.923 -11.625 -15.984 1.00 93.19 408 GLU A N 1
ATOM 3014 C CA . GLU A 1 408 ? 25.568 -11.195 -14.633 1.00 93.19 408 GLU A CA 1
ATOM 3015 C C . GLU A 1 408 ? 25.986 -9.742 -14.378 1.00 93.19 408 GLU A C 1
ATOM 3017 O O . GLU A 1 408 ? 27.135 -9.391 -14.656 1.00 93.19 408 GLU A O 1
ATOM 3022 N N . PRO A 1 409 ? 25.096 -8.901 -13.823 1.00 93.44 409 PRO A N 1
ATOM 3023 C CA . PRO A 1 409 ? 23.661 -9.144 -13.631 1.00 93.44 409 PRO A CA 1
ATOM 3024 C C . PRO A 1 409 ? 22.881 -9.177 -14.961 1.00 93.44 409 PRO A C 1
ATOM 3026 O O . PRO A 1 409 ? 23.145 -8.385 -15.867 1.00 93.44 409 PRO A O 1
ATOM 3029 N N . ALA A 1 410 ? 21.873 -10.051 -15.073 1.00 90.12 410 ALA A N 1
ATOM 3030 C CA . ALA A 1 410 ? 20.978 -10.105 -16.244 1.00 90.12 410 ALA A CA 1
ATOM 3031 C C . ALA A 1 410 ? 20.034 -8.886 -16.335 1.00 90.12 410 ALA A C 1
ATOM 3033 O O . ALA A 1 410 ? 19.560 -8.526 -17.417 1.00 90.12 410 ALA A O 1
ATOM 3034 N N . PHE A 1 411 ? 19.772 -8.244 -15.193 1.00 91.88 411 PHE A N 1
ATOM 3035 C CA . PHE A 1 411 ? 18.981 -7.026 -15.069 1.00 91.88 411 PHE A CA 1
ATOM 3036 C C . PHE A 1 411 ? 19.610 -6.081 -14.057 1.00 91.88 411 PHE A C 1
ATOM 3038 O O . PHE A 1 411 ? 19.947 -6.497 -12.950 1.00 91.88 411 PHE A O 1
ATOM 3045 N N . VAL A 1 412 ? 19.705 -4.807 -14.413 1.00 91.19 412 VAL A N 1
ATOM 3046 C CA . VAL A 1 412 ? 20.183 -3.747 -13.528 1.00 91.19 412 VAL A CA 1
ATOM 3047 C C . VAL A 1 412 ? 19.062 -2.722 -13.393 1.00 91.19 412 VAL A C 1
ATOM 3049 O O . VAL A 1 412 ? 18.865 -1.919 -14.310 1.00 91.19 412 VAL A O 1
ATOM 3052 N N . PRO A 1 413 ? 18.291 -2.741 -12.296 1.00 87.31 413 PRO A N 1
ATOM 3053 C CA . PRO A 1 413 ? 17.335 -1.681 -12.025 1.00 87.31 413 PRO A CA 1
ATOM 3054 C C . PRO A 1 413 ? 18.071 -0.400 -11.614 1.00 87.31 413 PRO A C 1
ATOM 3056 O O . PRO A 1 413 ? 19.127 -0.458 -10.988 1.00 87.31 413 PRO A O 1
ATOM 3059 N N . ARG A 1 414 ? 17.482 0.757 -11.934 1.00 85.12 414 ARG A N 1
ATOM 3060 C CA . ARG A 1 414 ? 17.901 2.082 -11.441 1.00 85.12 414 ARG A CA 1
ATOM 3061 C C . ARG A 1 414 ? 19.407 2.380 -11.569 1.00 85.12 414 ARG A C 1
ATOM 3063 O O . ARG A 1 414 ? 20.026 2.944 -10.669 1.00 85.12 414 ARG A O 1
ATOM 3070 N N . ALA A 1 415 ? 20.008 2.043 -12.708 1.00 88.62 415 ALA A N 1
ATOM 3071 C CA . ALA A 1 415 ? 21.382 2.427 -13.000 1.00 88.62 415 ALA A CA 1
ATOM 3072 C C . ALA A 1 415 ? 21.511 3.955 -13.055 1.00 88.62 415 ALA A C 1
ATOM 3074 O O . ALA A 1 415 ? 20.826 4.628 -13.833 1.00 88.62 415 ALA A O 1
ATOM 3075 N N . ARG A 1 416 ? 22.406 4.487 -12.218 1.00 85.12 416 ARG A N 1
ATOM 3076 C CA . ARG A 1 416 ? 22.609 5.928 -12.055 1.00 85.12 416 ARG A CA 1
ATOM 3077 C C . ARG A 1 416 ? 23.437 6.506 -13.206 1.00 85.12 416 ARG A C 1
ATOM 3079 O O . ARG A 1 416 ? 24.398 5.861 -13.632 1.00 85.12 416 ARG A O 1
ATOM 3086 N N . PRO A 1 417 ? 23.158 7.741 -13.657 1.00 84.56 417 PRO A N 1
ATOM 3087 C CA . PRO A 1 417 ? 24.033 8.442 -14.590 1.00 84.56 417 PRO A CA 1
ATOM 3088 C C . PRO A 1 417 ? 25.478 8.463 -14.080 1.00 84.56 417 PRO A C 1
ATOM 3090 O O . PRO A 1 417 ? 25.716 8.691 -12.893 1.00 84.56 417 PRO A O 1
ATOM 3093 N N . LYS A 1 418 ? 26.448 8.237 -14.975 1.00 84.81 418 LYS A N 1
ATOM 3094 C CA . LYS A 1 418 ? 27.899 8.293 -14.688 1.00 84.81 418 LYS A CA 1
ATOM 3095 C C . LYS A 1 418 ? 28.432 7.283 -13.664 1.00 84.81 418 LYS A C 1
ATOM 3097 O O . LYS A 1 418 ? 29.608 7.348 -13.309 1.00 84.81 418 LYS A O 1
ATOM 3102 N N . VAL A 1 419 ? 27.613 6.346 -13.193 1.00 90.19 419 VAL A N 1
ATOM 3103 C CA . VAL A 1 419 ? 28.060 5.267 -12.307 1.00 90.19 419 VAL A CA 1
ATOM 3104 C C . VAL A 1 419 ? 28.214 4.003 -13.135 1.00 90.19 419 VAL A C 1
ATOM 3106 O O . VAL A 1 419 ? 27.238 3.478 -13.666 1.00 90.19 419 VAL A O 1
ATOM 3109 N N . ALA A 1 420 ? 29.453 3.531 -13.261 1.00 93.88 420 ALA A N 1
ATOM 3110 C CA . ALA A 1 420 ? 29.754 2.345 -14.047 1.00 93.88 420 ALA A CA 1
ATOM 3111 C C . ALA A 1 420 ? 29.045 1.104 -13.485 1.00 93.88 420 ALA A C 1
ATOM 3113 O O . ALA A 1 420 ? 28.970 0.916 -12.270 1.00 93.88 420 ALA A O 1
ATOM 3114 N N . VAL A 1 421 ? 28.591 0.229 -14.377 1.00 95.44 421 VAL A N 1
ATOM 3115 C CA . VAL A 1 421 ? 27.995 -1.063 -14.041 1.00 95.44 421 VAL A CA 1
ATOM 3116 C C . VAL A 1 421 ? 28.868 -2.161 -14.629 1.00 95.44 421 VAL A C 1
ATOM 3118 O O . VAL A 1 421 ? 29.066 -2.221 -15.841 1.00 95.44 421 VAL A O 1
ATOM 3121 N N . GLN A 1 422 ? 29.400 -3.033 -13.776 1.00 97.25 422 GLN A N 1
ATOM 3122 C CA . GLN A 1 422 ? 30.194 -4.170 -14.227 1.00 97.25 422 GLN A CA 1
ATOM 3123 C C . GLN A 1 422 ? 29.274 -5.319 -14.641 1.00 97.25 422 GLN A C 1
ATOM 3125 O O . GLN A 1 422 ? 28.531 -5.846 -13.816 1.00 97.25 422 GLN A O 1
ATOM 3130 N N . LEU A 1 423 ? 29.375 -5.735 -15.900 1.00 97.00 423 LEU A N 1
ATOM 3131 C CA . LEU A 1 423 ? 28.749 -6.945 -16.420 1.00 97.00 423 LEU A CA 1
ATOM 3132 C C . LEU A 1 423 ? 29.804 -8.039 -16.572 1.00 97.00 423 LEU A C 1
ATOM 3134 O O . LEU A 1 423 ? 30.938 -7.763 -16.963 1.00 97.00 423 LEU A O 1
ATOM 3138 N N . GLN A 1 424 ? 29.442 -9.279 -16.274 1.00 95.62 424 GLN A N 1
ATOM 3139 C CA . GLN A 1 424 ? 30.339 -10.429 -16.347 1.00 95.62 424 GLN A CA 1
ATOM 3140 C C . GLN A 1 424 ? 29.723 -11.507 -17.231 1.00 95.62 424 GLN A C 1
ATOM 3142 O O . GLN A 1 424 ? 28.581 -11.904 -17.002 1.00 95.62 424 GLN A O 1
ATOM 3147 N N . ASP A 1 425 ? 30.461 -11.979 -18.240 1.00 93.62 425 ASP A N 1
ATOM 3148 C CA . ASP A 1 425 ? 30.082 -13.185 -18.975 1.00 93.62 425 ASP A CA 1
ATOM 3149 C C . ASP A 1 425 ? 30.563 -14.451 -18.260 1.00 93.62 425 ASP A C 1
ATOM 3151 O O . ASP A 1 425 ? 31.552 -14.440 -17.526 1.00 93.62 425 ASP A O 1
ATOM 3155 N N . ASP A 1 426 ? 29.885 -15.569 -18.510 1.00 91.62 426 ASP A N 1
ATOM 3156 C CA . ASP A 1 426 ? 30.389 -16.882 -18.119 1.00 91.62 426 ASP A CA 1
ATOM 3157 C C . ASP A 1 426 ? 31.617 -17.266 -18.963 1.00 91.62 426 ASP A C 1
ATOM 3159 O O . ASP A 1 426 ? 31.524 -17.898 -20.020 1.00 91.62 426 ASP A O 1
ATOM 3163 N N . HIS A 1 427 ? 32.799 -16.890 -18.474 1.00 88.62 427 HIS A N 1
ATOM 3164 C CA . HIS A 1 427 ? 34.077 -17.196 -19.113 1.00 88.62 427 HIS A CA 1
ATOM 3165 C C . HIS A 1 427 ? 34.368 -18.703 -19.233 1.00 88.62 427 HIS A C 1
ATOM 3167 O O . HIS A 1 427 ? 35.221 -19.089 -20.039 1.00 88.62 427 HIS A O 1
ATOM 3173 N N . ALA A 1 428 ? 33.685 -19.563 -18.465 1.00 90.75 428 ALA A N 1
ATOM 3174 C CA . ALA A 1 428 ? 33.835 -21.011 -18.577 1.00 90.75 428 ALA A CA 1
ATOM 3175 C C . ALA A 1 428 ? 33.124 -21.571 -19.820 1.00 90.75 428 ALA A C 1
ATOM 3177 O O . ALA A 1 428 ? 33.528 -22.613 -20.345 1.00 90.75 428 ALA A O 1
ATOM 3178 N N . LEU A 1 429 ? 32.106 -20.875 -20.337 1.00 89.25 429 LEU A N 1
ATOM 3179 C CA . LEU A 1 429 ? 31.427 -21.255 -21.568 1.00 89.25 429 LEU A CA 1
ATOM 3180 C C . LEU A 1 429 ? 32.304 -20.918 -22.778 1.00 89.25 429 LEU A C 1
ATOM 3182 O O . LEU A 1 429 ? 32.463 -19.756 -23.129 1.00 89.25 429 LEU A O 1
ATOM 3186 N N . LEU A 1 430 ? 32.834 -21.927 -23.475 1.00 91.19 430 LEU A N 1
ATOM 3187 C CA . LEU A 1 430 ? 33.713 -21.745 -24.646 1.00 91.19 430 LEU A CA 1
ATOM 3188 C C . LEU A 1 430 ? 34.961 -20.880 -24.325 1.00 91.19 430 LEU A C 1
ATOM 3190 O O . LEU A 1 430 ? 35.082 -19.746 -24.819 1.00 91.19 430 LEU A O 1
ATOM 3194 N N . PRO A 1 431 ? 35.885 -21.391 -23.487 1.00 91.19 431 PRO A N 1
ATOM 3195 C CA . PRO A 1 431 ? 37.038 -20.634 -23.007 1.00 91.19 431 PRO A CA 1
ATOM 3196 C C . PRO A 1 431 ? 38.051 -20.354 -24.127 1.00 91.19 431 PRO A C 1
ATOM 3198 O O . PRO A 1 431 ? 38.211 -21.141 -25.059 1.00 91.19 431 PRO A O 1
ATOM 3201 N N . GLY A 1 432 ? 38.761 -19.226 -24.026 1.00 88.81 432 GLY A N 1
ATOM 3202 C CA . GLY A 1 432 ? 39.823 -18.832 -24.966 1.00 88.81 432 GLY A CA 1
ATOM 3203 C C . GLY A 1 432 ? 39.347 -18.226 -26.293 1.00 88.81 432 GLY A C 1
ATOM 3204 O O . GLY A 1 432 ? 40.179 -17.819 -27.101 1.00 88.81 432 GLY A O 1
ATOM 3205 N N . LEU A 1 433 ? 38.033 -18.138 -26.521 1.00 93.12 433 LEU A N 1
ATOM 3206 C CA . LEU A 1 433 ? 37.453 -17.467 -27.689 1.00 93.12 433 LEU A CA 1
ATOM 3207 C C . LEU A 1 433 ? 37.178 -15.982 -27.418 1.00 93.12 433 LEU A C 1
ATOM 3209 O O . LEU A 1 433 ? 36.924 -15.584 -26.281 1.00 93.12 433 LEU A O 1
ATOM 3213 N N . GLU A 1 434 ? 37.181 -15.166 -28.473 1.00 92.19 434 GLU A N 1
ATOM 3214 C CA . GLU A 1 434 ? 36.971 -13.718 -28.374 1.00 92.19 434 GLU A CA 1
ATOM 3215 C C . GLU A 1 434 ? 35.577 -13.385 -27.818 1.00 92.19 434 GLU A C 1
ATOM 3217 O O . GLU A 1 434 ? 34.574 -13.998 -28.201 1.00 92.19 434 GLU A O 1
ATOM 3222 N N . ARG A 1 435 ? 35.523 -12.388 -26.926 1.00 94.00 435 ARG A N 1
ATOM 3223 C CA . ARG A 1 435 ? 34.288 -11.796 -26.403 1.00 94.00 435 ARG A CA 1
ATOM 3224 C C . ARG A 1 435 ? 34.054 -10.435 -27.023 1.00 94.00 435 ARG A C 1
ATOM 3226 O O . ARG A 1 435 ? 34.923 -9.564 -26.984 1.00 94.00 435 ARG A O 1
ATOM 3233 N N . ARG A 1 436 ? 32.863 -10.251 -27.582 1.00 94.75 436 ARG A N 1
ATOM 3234 C CA . ARG A 1 436 ? 32.465 -9.012 -28.238 1.00 94.75 436 ARG A CA 1
ATOM 3235 C C . ARG A 1 436 ? 31.294 -8.379 -27.501 1.00 94.75 436 ARG A C 1
ATOM 3237 O O . ARG A 1 436 ? 30.150 -8.779 -27.695 1.00 94.75 436 ARG A O 1
ATOM 3244 N N . TRP A 1 437 ? 31.607 -7.366 -26.702 1.00 96.44 437 TRP A N 1
ATOM 3245 C CA . TRP A 1 437 ? 30.644 -6.543 -25.976 1.00 96.44 437 TRP A CA 1
ATOM 3246 C C . TRP A 1 437 ? 30.125 -5.395 -26.841 1.00 96.44 437 TRP A C 1
ATOM 3248 O O . TRP A 1 437 ? 30.903 -4.739 -27.542 1.00 96.44 437 TRP A O 1
ATOM 3258 N N . LYS A 1 438 ? 28.809 -5.161 -26.817 1.00 95.75 438 LYS A N 1
ATOM 3259 C CA . LYS A 1 438 ? 28.145 -4.074 -27.553 1.00 95.75 438 LYS A CA 1
ATOM 3260 C C . LYS A 1 438 ? 26.899 -3.583 -26.827 1.00 95.75 438 LYS A C 1
ATOM 3262 O O . LYS A 1 438 ? 26.116 -4.387 -26.331 1.00 95.75 438 LYS A O 1
ATOM 3267 N N . VAL A 1 439 ? 26.649 -2.278 -26.884 1.00 95.75 439 VAL A N 1
ATOM 3268 C CA . VAL A 1 439 ? 25.308 -1.728 -26.642 1.00 95.75 439 VAL A CA 1
ATOM 3269 C C . VAL A 1 439 ? 24.492 -1.941 -27.918 1.00 95.75 439 VAL A C 1
ATOM 3271 O O . VAL A 1 439 ? 24.875 -1.464 -28.986 1.00 95.75 439 VAL A O 1
ATOM 3274 N N . VAL A 1 440 ? 23.412 -2.716 -27.831 1.00 93.62 440 VAL A N 1
ATOM 3275 C CA . VAL A 1 440 ? 22.560 -3.095 -28.977 1.00 93.62 440 VAL A CA 1
ATOM 3276 C C . VAL A 1 440 ? 21.222 -2.353 -29.003 1.00 93.62 440 VAL A C 1
ATOM 3278 O O . VAL A 1 440 ? 20.519 -2.400 -30.010 1.00 93.62 440 VAL A O 1
ATOM 3281 N N . GLY A 1 441 ? 20.894 -1.635 -27.931 1.00 92.50 441 GLY A N 1
ATOM 3282 C CA . GLY A 1 441 ? 19.798 -0.674 -27.867 1.00 92.50 441 GLY A CA 1
ATOM 3283 C C . GLY A 1 441 ? 19.994 0.282 -26.693 1.00 92.50 441 GLY A C 1
ATOM 3284 O O . GLY A 1 441 ? 20.612 -0.091 -25.697 1.00 92.50 441 GLY A O 1
ATOM 3285 N N . GLY A 1 442 ? 19.484 1.505 -26.812 1.00 91.25 442 GLY A N 1
ATOM 3286 C CA . GLY A 1 442 ? 19.669 2.550 -25.808 1.00 91.25 442 GLY A CA 1
ATOM 3287 C C . GLY A 1 442 ? 21.015 3.255 -25.872 1.00 91.25 442 GLY A C 1
ATOM 3288 O O . GLY A 1 442 ? 21.829 3.036 -26.769 1.00 91.25 442 GLY A O 1
ATOM 3289 N N . ALA A 1 443 ? 21.202 4.165 -24.920 1.00 90.50 443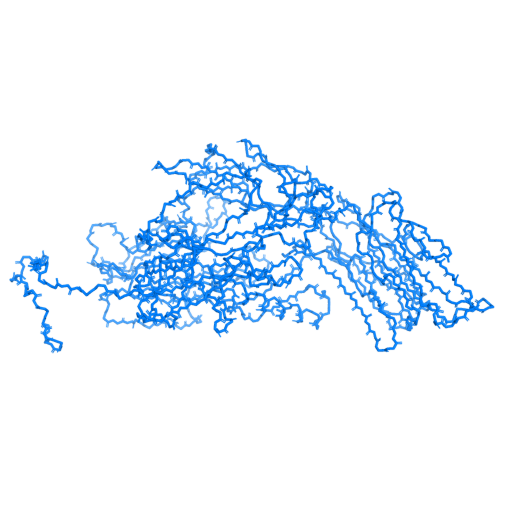 ALA A N 1
ATOM 3290 C CA . ALA A 1 443 ? 22.363 5.039 -24.828 1.00 90.50 443 ALA A CA 1
ATOM 3291 C C . ALA A 1 443 ? 23.407 4.502 -23.829 1.00 90.50 443 ALA A C 1
ATOM 3293 O O . ALA A 1 443 ? 23.128 3.614 -23.025 1.00 90.50 443 ALA A O 1
ATOM 3294 N N . GLY A 1 444 ? 24.616 5.059 -23.866 1.00 92.38 444 GLY A N 1
ATOM 3295 C CA . GLY A 1 444 ? 25.752 4.611 -23.054 1.00 92.38 444 GLY A CA 1
ATOM 3296 C C . GLY A 1 444 ? 26.780 3.826 -23.866 1.00 92.38 444 GLY A C 1
ATOM 3297 O O . GLY A 1 444 ? 26.655 3.663 -25.082 1.00 92.38 444 GLY A O 1
ATOM 3298 N N . THR A 1 445 ? 27.828 3.365 -23.195 1.00 95.44 445 THR A N 1
ATOM 3299 C CA . THR A 1 445 ? 28.938 2.632 -23.818 1.00 95.44 445 THR A CA 1
ATOM 3300 C C . THR A 1 445 ? 29.320 1.423 -22.976 1.00 95.44 445 THR A C 1
ATOM 3302 O O . THR A 1 445 ? 29.081 1.397 -21.776 1.00 95.44 445 THR A O 1
ATOM 3305 N N . VAL A 1 446 ? 29.899 0.401 -23.604 1.00 97.69 446 VAL A N 1
ATOM 3306 C CA . VAL A 1 446 ? 30.468 -0.758 -22.907 1.00 97.69 446 VAL A CA 1
ATOM 3307 C C . VAL A 1 446 ? 31.873 -1.003 -23.437 1.00 97.69 446 VAL A C 1
ATOM 3309 O O . VAL A 1 446 ? 32.101 -0.915 -24.648 1.00 97.69 446 VAL A O 1
ATOM 3312 N N . ASP A 1 447 ? 32.819 -1.265 -22.542 1.00 96.69 447 ASP A N 1
ATOM 3313 C CA . ASP A 1 447 ? 34.183 -1.619 -22.925 1.00 96.69 447 ASP A CA 1
ATOM 3314 C C . ASP A 1 447 ? 34.342 -3.125 -23.213 1.00 96.69 447 ASP A C 1
ATOM 3316 O O . ASP A 1 447 ? 33.382 -3.896 -23.240 1.00 96.69 447 ASP A O 1
ATOM 3320 N N . ARG A 1 448 ? 35.577 -3.567 -23.477 1.00 94.25 448 ARG A N 1
ATOM 3321 C CA . ARG A 1 448 ? 35.866 -4.976 -23.799 1.00 94.25 448 ARG A CA 1
ATOM 3322 C C . ARG A 1 448 ? 35.793 -5.906 -22.585 1.00 94.25 448 ARG A C 1
ATOM 3324 O O . ARG A 1 448 ? 35.837 -7.119 -22.767 1.00 94.25 448 ARG A O 1
ATOM 3331 N N . GLN A 1 449 ? 35.721 -5.351 -21.381 1.00 93.12 449 GLN A N 1
ATOM 3332 C CA . GLN A 1 449 ? 35.673 -6.055 -20.106 1.00 93.12 449 GLN A CA 1
ATOM 3333 C C . GLN A 1 449 ? 34.244 -6.119 -19.549 1.00 93.12 449 GLN A C 1
ATOM 3335 O O . GLN A 1 449 ? 34.052 -6.618 -18.445 1.00 93.12 449 GLN A O 1
ATOM 3340 N N . GLY A 1 450 ? 33.247 -5.624 -20.291 1.00 95.62 450 GLY A N 1
ATOM 3341 C CA . GLY A 1 450 ? 31.860 -5.589 -19.836 1.00 95.62 450 GLY A CA 1
ATOM 3342 C C . GLY A 1 450 ? 31.565 -4.448 -18.862 1.00 95.62 450 GLY A C 1
ATOM 3343 O O . GLY A 1 450 ? 30.517 -4.464 -18.221 1.00 95.62 450 GLY A O 1
ATOM 3344 N N . LEU A 1 451 ? 32.442 -3.446 -18.738 1.00 97.44 451 LEU A N 1
ATOM 3345 C CA . LEU A 1 451 ? 32.155 -2.256 -17.943 1.00 97.44 451 LEU A CA 1
ATOM 3346 C C . LEU A 1 451 ? 31.244 -1.328 -18.749 1.00 97.44 451 LEU A C 1
ATOM 3348 O O . LEU A 1 451 ? 31.668 -0.697 -19.722 1.00 97.44 451 LEU A O 1
ATOM 3352 N N . PHE A 1 452 ? 29.974 -1.266 -18.360 1.00 97.25 452 PHE A N 1
ATOM 3353 C CA . PHE A 1 452 ? 28.996 -0.361 -18.944 1.00 97.25 452 PHE A CA 1
ATOM 3354 C C . PHE A 1 452 ? 29.056 1.008 -18.265 1.00 97.25 452 PHE A C 1
ATOM 3356 O O . PHE A 1 452 ? 29.065 1.103 -17.039 1.00 97.25 452 PHE A O 1
ATOM 3363 N N . MET A 1 453 ? 29.042 2.072 -19.064 1.00 95.31 453 MET A N 1
ATOM 3364 C CA . MET A 1 453 ? 28.910 3.447 -18.605 1.00 95.31 453 MET A CA 1
ATOM 3365 C C . MET A 1 453 ? 27.564 4.021 -19.074 1.00 95.31 453 MET A C 1
ATOM 3367 O O . MET A 1 453 ? 27.379 4.226 -20.283 1.00 95.31 453 MET A O 1
ATOM 3371 N N . PRO A 1 454 ? 26.629 4.290 -18.144 1.00 91.94 454 PRO A N 1
ATOM 3372 C CA . PRO A 1 454 ? 25.390 5.000 -18.441 1.00 91.94 454 PRO A CA 1
ATOM 3373 C C . PRO A 1 454 ? 25.651 6.372 -19.081 1.00 91.94 454 PRO A C 1
ATOM 3375 O O . PRO A 1 454 ? 26.670 6.999 -18.781 1.00 91.94 454 PRO A O 1
ATOM 3378 N N . PRO A 1 455 ? 24.744 6.868 -19.943 1.00 88.25 455 PRO A N 1
ATOM 3379 C CA . PRO A 1 455 ? 24.870 8.206 -20.509 1.00 88.25 455 PRO A CA 1
ATOM 3380 C C . PRO A 1 455 ? 24.793 9.288 -19.423 1.00 88.25 455 PRO A C 1
ATOM 3382 O O . PRO A 1 455 ? 24.197 9.102 -18.363 1.00 88.25 455 PRO A O 1
ATOM 3385 N N . ASP A 1 456 ? 25.350 10.457 -19.732 1.00 82.12 456 ASP A N 1
ATOM 3386 C CA . ASP A 1 456 ? 25.312 11.631 -18.854 1.00 82.12 456 ASP A CA 1
ATOM 3387 C C . ASP A 1 456 ? 23.907 12.229 -18.702 1.00 82.12 456 ASP A C 1
ATOM 3389 O O . ASP A 1 456 ? 23.648 12.954 -17.742 1.00 82.12 456 ASP A O 1
ATOM 3393 N N . GLN A 1 457 ? 23.019 11.966 -19.664 1.00 73.94 457 GLN A N 1
ATOM 3394 C CA . GLN A 1 457 ? 21.678 12.529 -19.695 1.00 73.94 457 GLN A CA 1
ATOM 3395 C C . GLN A 1 457 ? 20.717 11.717 -18.825 1.00 73.94 457 GLN A C 1
ATOM 3397 O O . GLN A 1 457 ? 20.569 10.506 -18.986 1.00 73.94 457 GLN A O 1
ATOM 3402 N N . ALA A 1 458 ? 20.016 12.436 -17.957 1.00 67.06 458 ALA A N 1
ATOM 3403 C CA . ALA A 1 458 ? 18.831 11.985 -17.252 1.00 67.06 458 ALA A CA 1
ATOM 3404 C C . ALA A 1 458 ? 17.723 11.603 -18.245 1.00 67.06 458 ALA A C 1
ATOM 3406 O O . ALA A 1 458 ? 17.152 12.470 -18.909 1.00 67.06 458 ALA A O 1
ATOM 3407 N N . LEU A 1 459 ? 17.449 10.307 -18.390 1.00 69.50 459 LEU A N 1
ATOM 3408 C CA . LEU A 1 459 ? 16.432 9.796 -19.306 1.00 69.50 459 LEU A CA 1
ATOM 3409 C C . LEU A 1 459 ? 15.767 8.549 -18.727 1.00 69.50 459 LEU A C 1
ATOM 3411 O O . LEU A 1 459 ? 16.455 7.650 -18.241 1.00 69.50 459 LEU A O 1
ATOM 3415 N N . VAL A 1 460 ? 14.439 8.460 -18.849 1.00 71.38 460 VAL A N 1
ATOM 3416 C CA . VAL A 1 460 ? 13.708 7.205 -18.619 1.00 71.38 460 VAL A CA 1
ATOM 3417 C C . VAL A 1 460 ? 13.882 6.320 -19.829 1.00 71.38 460 VAL A C 1
ATOM 3419 O O . VAL A 1 460 ? 13.136 6.404 -20.804 1.00 71.38 460 VAL A O 1
ATOM 3422 N N . ALA A 1 461 ? 14.887 5.470 -19.775 1.00 84.88 461 ALA A N 1
ATOM 3423 C CA . ALA A 1 461 ? 15.143 4.524 -20.834 1.00 84.88 461 ALA A CA 1
ATOM 3424 C C . ALA A 1 461 ? 15.731 3.248 -20.261 1.00 84.88 461 ALA A C 1
ATOM 3426 O O . ALA A 1 461 ? 16.070 3.136 -19.083 1.00 84.88 461 ALA A O 1
ATOM 3427 N N . SER A 1 462 ? 15.866 2.268 -21.135 1.00 90.38 462 SER A N 1
ATOM 3428 C CA . SER A 1 462 ? 16.697 1.112 -20.870 1.00 90.38 462 SER A CA 1
ATOM 3429 C C . SER A 1 462 ? 17.764 1.000 -21.940 1.00 90.38 462 SER A C 1
ATOM 3431 O O . SER A 1 462 ? 17.525 1.294 -23.115 1.00 90.38 462 SER A O 1
ATOM 3433 N N . SER A 1 463 ? 18.937 0.561 -21.512 1.00 93.62 463 SER A N 1
ATOM 3434 C CA . SER A 1 463 ? 20.035 0.177 -22.382 1.00 93.62 463 SER A CA 1
ATOM 3435 C C . SER A 1 463 ? 20.162 -1.335 -22.374 1.00 93.62 463 SER A C 1
ATOM 3437 O O . SER A 1 463 ? 20.036 -1.983 -21.337 1.00 93.62 463 SER A O 1
ATOM 3439 N N . VAL A 1 464 ? 20.392 -1.912 -23.546 1.00 95.00 464 VAL A N 1
ATOM 3440 C CA . VAL A 1 464 ? 20.567 -3.352 -23.719 1.00 95.00 464 VAL A CA 1
ATOM 3441 C C . VAL A 1 464 ? 22.005 -3.593 -24.126 1.00 95.00 464 VAL A C 1
ATOM 3443 O O . VAL A 1 464 ? 22.439 -3.170 -25.201 1.00 95.00 464 VAL A O 1
ATOM 3446 N N . VAL A 1 465 ? 22.746 -4.279 -23.264 1.00 96.50 465 VAL A N 1
ATOM 3447 C CA . VAL A 1 465 ? 24.132 -4.667 -23.517 1.00 96.50 465 VAL A CA 1
ATOM 3448 C C . VAL A 1 465 ? 24.156 -6.140 -23.876 1.00 96.50 465 VAL A C 1
ATOM 3450 O O . VAL A 1 465 ? 23.611 -6.961 -23.149 1.00 96.50 465 VAL A O 1
ATOM 3453 N N . SER A 1 466 ? 24.786 -6.487 -24.991 1.00 94.88 466 SER A N 1
ATOM 3454 C CA . SER A 1 466 ? 24.974 -7.870 -25.416 1.00 94.88 466 SER A CA 1
ATOM 3455 C C . SER A 1 466 ? 26.451 -8.243 -25.412 1.00 94.88 466 SER A C 1
ATOM 3457 O O . SER A 1 466 ? 27.312 -7.422 -25.743 1.00 94.88 466 SER A O 1
ATOM 3459 N N . CYS A 1 467 ? 26.724 -9.498 -25.062 1.00 94.88 467 CYS A N 1
ATOM 3460 C CA . CYS A 1 467 ? 28.016 -10.133 -25.267 1.00 94.88 467 CYS A CA 1
ATOM 3461 C C . CYS A 1 467 ? 27.848 -11.327 -26.208 1.00 94.88 467 CYS A C 1
ATOM 3463 O O . CYS A 1 467 ? 26.929 -12.138 -26.065 1.00 94.88 467 CYS A O 1
ATOM 3465 N N . GLU A 1 468 ? 28.753 -11.426 -27.176 1.00 93.75 468 GLU A N 1
ATOM 3466 C CA . GLU A 1 468 ? 28.823 -12.516 -28.142 1.00 93.75 468 GLU A CA 1
ATOM 3467 C C . GLU A 1 468 ? 30.169 -13.237 -28.012 1.00 93.75 468 GLU A C 1
ATOM 3469 O O . GLU A 1 468 ? 31.226 -12.598 -27.983 1.00 93.75 468 GLU A O 1
ATOM 3474 N N . VAL A 1 469 ? 30.140 -14.570 -28.006 1.00 93.06 469 VAL A N 1
ATOM 3475 C CA . VAL A 1 469 ? 31.325 -15.413 -28.194 1.00 93.06 469 VAL A CA 1
ATOM 3476 C C . VAL A 1 469 ? 31.547 -15.606 -29.685 1.00 93.06 469 VAL A C 1
ATOM 3478 O O . VAL A 1 469 ? 30.695 -16.182 -30.367 1.00 93.06 469 VAL A O 1
ATOM 3481 N N . VAL A 1 470 ? 32.685 -15.141 -30.200 1.00 91.44 470 VAL A N 1
ATOM 3482 C CA . VAL A 1 470 ? 32.970 -15.134 -31.639 1.00 91.44 470 VAL A CA 1
ATOM 3483 C C . VAL A 1 470 ? 34.188 -15.998 -31.958 1.00 91.44 470 VAL A C 1
ATOM 3485 O O . VAL A 1 470 ? 35.204 -15.954 -31.268 1.00 91.44 470 VAL A O 1
ATOM 3488 N N . ASN A 1 471 ? 34.098 -16.769 -33.041 1.00 91.69 471 ASN A N 1
ATOM 3489 C CA . ASN A 1 471 ? 35.226 -17.488 -33.629 1.00 91.69 471 ASN A CA 1
ATOM 3490 C C . ASN A 1 471 ? 35.204 -17.323 -35.153 1.00 91.69 471 ASN A C 1
ATOM 3492 O O . ASN A 1 471 ? 34.198 -17.633 -35.789 1.00 91.69 471 ASN A O 1
ATOM 3496 N N . ASN A 1 472 ? 36.289 -16.813 -35.746 1.00 88.19 472 ASN A N 1
ATOM 3497 C CA . ASN A 1 472 ? 36.402 -16.560 -37.192 1.00 88.19 472 ASN A CA 1
ATOM 3498 C C . ASN A 1 472 ? 35.206 -15.787 -37.795 1.00 88.19 472 ASN A C 1
ATOM 3500 O O . ASN A 1 472 ? 34.772 -16.057 -38.913 1.00 88.19 472 ASN A O 1
ATOM 3504 N N . GLY A 1 473 ? 34.644 -14.835 -37.041 1.00 82.06 473 GLY A N 1
ATOM 3505 C CA . GLY A 1 473 ? 33.500 -14.019 -37.465 1.00 82.06 473 GLY A CA 1
ATOM 3506 C C . GLY A 1 473 ? 32.117 -14.655 -37.267 1.00 82.06 473 GLY A C 1
ATOM 3507 O O . GLY A 1 473 ? 31.115 -13.977 -37.495 1.00 82.06 473 GLY A O 1
ATOM 3508 N N . VAL A 1 474 ? 32.037 -15.904 -36.799 1.00 86.44 474 VAL A N 1
ATOM 3509 C CA . VAL A 1 474 ? 30.780 -16.599 -36.476 1.00 86.44 474 VAL A CA 1
ATOM 3510 C C . VAL A 1 474 ? 30.463 -16.441 -34.988 1.00 86.44 474 VAL A C 1
ATOM 3512 O O . VAL A 1 474 ? 31.329 -16.670 -34.145 1.00 86.44 474 VAL A O 1
ATOM 3515 N N . VAL A 1 475 ? 29.223 -16.061 -34.666 1.00 88.12 475 VAL A N 1
ATOM 3516 C CA . VAL A 1 475 ? 28.717 -16.003 -33.283 1.00 88.12 475 VAL A CA 1
ATOM 3517 C C . VAL A 1 475 ? 28.318 -17.413 -32.845 1.00 88.12 475 VAL A C 1
ATOM 3519 O O . VAL A 1 475 ? 27.462 -18.030 -33.474 1.00 88.12 475 VAL A O 1
ATOM 3522 N N . LEU A 1 476 ? 28.950 -17.924 -31.787 1.00 89.44 476 LEU A N 1
ATOM 3523 C CA . LEU A 1 476 ? 28.728 -19.277 -31.257 1.00 89.44 476 LEU A CA 1
ATOM 3524 C C . LEU A 1 476 ? 27.774 -19.299 -30.060 1.00 89.44 476 LEU A C 1
ATOM 3526 O O . LEU A 1 476 ? 27.034 -20.260 -29.874 1.00 89.44 476 LEU A O 1
ATOM 3530 N N . ALA A 1 477 ? 27.802 -18.244 -29.249 1.00 89.62 477 ALA A N 1
ATOM 3531 C CA . ALA A 1 477 ? 26.906 -18.043 -28.121 1.00 89.62 477 ALA A CA 1
ATOM 3532 C C . ALA A 1 477 ? 26.685 -16.542 -27.921 1.00 89.62 477 ALA A C 1
ATOM 3534 O O . ALA A 1 477 ? 27.561 -15.734 -28.238 1.00 89.62 477 ALA A O 1
ATOM 3535 N N . CYS A 1 478 ? 25.523 -16.171 -27.398 1.00 90.44 478 CYS A N 1
ATOM 3536 C CA . CYS A 1 478 ? 25.219 -14.794 -27.043 1.00 90.44 478 CYS A CA 1
ATOM 3537 C C . CYS A 1 478 ? 24.334 -14.741 -25.801 1.00 90.44 478 CYS A C 1
ATOM 3539 O O . CYS A 1 478 ? 23.693 -15.731 -25.434 1.00 90.44 478 CYS A O 1
ATOM 3541 N N . GLY A 1 479 ? 24.372 -13.584 -25.157 1.00 91.19 479 GLY A N 1
ATOM 3542 C CA . GLY A 1 479 ? 23.553 -13.224 -24.015 1.00 91.19 479 GLY A CA 1
ATOM 3543 C C . GLY A 1 479 ? 23.419 -11.712 -23.936 1.00 91.19 479 GLY A C 1
ATOM 3544 O O . GLY A 1 479 ? 24.093 -10.971 -24.668 1.00 91.19 479 GLY A O 1
ATOM 3545 N N . TYR A 1 480 ? 22.545 -11.246 -23.053 1.00 93.44 480 TYR A N 1
ATOM 3546 C CA . TYR A 1 480 ? 22.327 -9.823 -22.842 1.00 93.44 480 TYR A CA 1
ATOM 3547 C C . TYR A 1 480 ? 22.030 -9.496 -21.381 1.00 93.44 480 TYR A C 1
ATOM 3549 O O . TYR A 1 480 ? 21.581 -10.345 -20.616 1.00 93.44 480 TYR A O 1
ATOM 3557 N N . SER A 1 481 ? 22.260 -8.234 -21.036 1.00 94.06 481 SER A N 1
ATOM 3558 C CA . SER A 1 481 ? 21.802 -7.592 -19.813 1.00 94.06 481 SER A CA 1
ATOM 3559 C C . SER A 1 481 ? 20.955 -6.376 -20.178 1.00 94.06 481 SER A C 1
ATOM 3561 O O . SER A 1 481 ? 21.256 -5.657 -21.138 1.00 94.06 481 SER A O 1
ATOM 3563 N N . VAL A 1 482 ? 19.875 -6.166 -19.431 1.00 94.81 482 VAL A N 1
ATOM 3564 C CA . VAL A 1 482 ? 19.029 -4.972 -19.537 1.00 94.81 482 VAL A CA 1
ATOM 3565 C C . VAL A 1 482 ? 19.343 -4.054 -18.366 1.00 94.81 482 VAL A C 1
ATOM 3567 O O . VAL A 1 482 ? 19.287 -4.470 -17.212 1.00 94.81 482 VAL A O 1
ATOM 3570 N N . ILE A 1 483 ? 19.626 -2.793 -18.664 1.00 93.44 483 ILE A N 1
ATOM 3571 C CA . ILE A 1 483 ? 20.006 -1.777 -17.690 1.00 93.44 483 ILE A CA 1
ATOM 3572 C C . ILE A 1 483 ? 18.965 -0.666 -17.742 1.00 93.44 483 ILE A C 1
ATOM 3574 O O . ILE A 1 483 ? 18.896 0.073 -18.722 1.00 93.44 483 ILE A O 1
ATOM 3578 N N . GLU A 1 484 ? 18.138 -0.558 -16.708 1.00 90.56 484 GLU A N 1
ATOM 3579 C CA . GLU A 1 484 ? 17.138 0.500 -16.598 1.00 90.56 484 GLU A CA 1
ATOM 3580 C C . GLU A 1 484 ? 17.775 1.744 -15.982 1.00 90.56 484 GLU A C 1
ATOM 3582 O O . GLU A 1 484 ? 18.279 1.698 -14.861 1.00 90.56 484 GLU A O 1
ATOM 3587 N N . LEU A 1 485 ? 17.749 2.857 -16.710 1.00 87.56 485 LEU A N 1
ATOM 3588 C CA . LEU A 1 485 ? 18.322 4.120 -16.261 1.00 87.56 485 LEU A CA 1
ATOM 3589 C C . LEU A 1 485 ? 17.336 4.837 -15.333 1.00 87.56 485 LEU A C 1
ATOM 3591 O O . LEU A 1 485 ? 16.150 4.956 -15.646 1.00 87.56 485 LEU A O 1
ATOM 3595 N N . SER A 1 486 ? 17.821 5.318 -14.189 1.00 83.88 486 SER A N 1
ATOM 3596 C CA . SER A 1 486 ? 17.016 6.112 -13.258 1.00 83.88 486 SER A CA 1
ATOM 3597 C C . SER A 1 486 ? 17.858 7.147 -12.525 1.00 83.88 486 SER A C 1
ATOM 3599 O O . SER A 1 486 ? 19.044 6.956 -12.273 1.00 83.88 486 SER A O 1
ATOM 3601 N N . GLU A 1 487 ? 17.197 8.235 -12.151 1.00 81.50 487 GLU A N 1
ATOM 3602 C CA . GLU A 1 487 ? 17.732 9.278 -11.274 1.00 81.50 487 GLU A CA 1
ATOM 3603 C C . GLU A 1 487 ? 17.304 9.081 -9.817 1.00 81.50 487 GLU A C 1
ATOM 3605 O O . GLU A 1 487 ? 17.850 9.728 -8.930 1.00 81.50 487 GLU A O 1
ATOM 3610 N N . VAL A 1 488 ? 16.346 8.180 -9.567 1.00 85.31 488 VAL A N 1
ATOM 3611 C CA . VAL A 1 488 ? 15.953 7.804 -8.208 1.00 85.31 488 VAL A CA 1
ATOM 3612 C C . VAL A 1 488 ? 17.141 7.123 -7.546 1.00 85.31 488 VAL A C 1
ATOM 3614 O O . VAL A 1 488 ? 17.626 6.096 -8.027 1.00 85.31 488 VAL A O 1
ATOM 3617 N N . ILE A 1 489 ? 17.587 7.701 -6.439 1.00 84.00 489 ILE A N 1
ATOM 3618 C CA . ILE A 1 489 ? 18.598 7.116 -5.568 1.00 84.00 489 ILE A CA 1
ATOM 3619 C C . ILE A 1 489 ? 17.848 6.256 -4.558 1.00 84.00 489 ILE A C 1
ATOM 3621 O O . ILE A 1 489 ? 16.957 6.762 -3.878 1.00 84.00 489 ILE A O 1
ATOM 3625 N N . ASP A 1 490 ? 18.173 4.963 -4.497 1.00 84.81 490 ASP A N 1
ATOM 3626 C CA . ASP A 1 490 ? 17.618 4.089 -3.465 1.00 84.81 490 ASP A CA 1
ATOM 3627 C C . ASP A 1 490 ? 18.001 4.633 -2.086 1.00 84.81 490 ASP A C 1
ATOM 3629 O O . ASP A 1 490 ? 19.152 5.014 -1.848 1.00 84.81 490 ASP A O 1
ATOM 3633 N N . GLU A 1 491 ? 17.024 4.677 -1.186 1.00 86.94 491 GLU A N 1
ATOM 3634 C CA . GLU A 1 491 ? 17.286 5.055 0.195 1.00 86.94 491 GLU A CA 1
ATOM 3635 C C . GLU A 1 491 ? 18.269 4.071 0.837 1.00 86.94 491 GLU A C 1
ATOM 3637 O O . GLU A 1 491 ? 18.192 2.858 0.612 1.00 86.94 491 GLU A O 1
ATOM 3642 N N . VAL A 1 492 ? 19.189 4.597 1.649 1.00 82.31 492 VAL A N 1
ATOM 3643 C CA . VAL A 1 492 ? 20.083 3.766 2.455 1.00 82.31 492 VAL A CA 1
ATOM 3644 C C . VAL A 1 492 ? 19.235 2.986 3.452 1.00 82.31 492 VAL A C 1
ATOM 3646 O O . VAL A 1 492 ? 18.531 3.570 4.273 1.00 82.31 492 VAL A O 1
ATOM 3649 N N . ARG A 1 493 ? 19.314 1.659 3.377 1.00 82.94 493 ARG A N 1
ATOM 3650 C CA . ARG A 1 493 ? 18.588 0.762 4.273 1.00 82.94 493 ARG A CA 1
ATOM 3651 C C . ARG A 1 493 ? 19.478 0.356 5.428 1.00 82.94 493 ARG A C 1
ATOM 3653 O O . ARG A 1 493 ? 20.670 0.130 5.243 1.00 82.94 493 ARG A O 1
ATOM 3660 N N . TRP A 1 494 ? 18.881 0.227 6.603 1.00 89.50 494 TRP A N 1
ATOM 3661 C CA . TRP A 1 494 ? 19.544 -0.395 7.735 1.00 89.50 494 TRP A CA 1
ATOM 3662 C C . TRP A 1 494 ? 19.666 -1.912 7.508 1.00 89.50 494 TRP A C 1
ATOM 3664 O O . TRP A 1 494 ? 18.806 -2.532 6.882 1.00 89.50 494 TRP A O 1
ATOM 3674 N N . GLU A 1 495 ? 20.742 -2.517 8.013 1.00 88.62 495 GLU A N 1
ATOM 3675 C CA . GLU A 1 495 ? 20.995 -3.964 7.875 1.00 88.62 495 GLU A CA 1
ATOM 3676 C C . GLU A 1 495 ? 21.030 -4.694 9.223 1.00 88.62 495 GLU A C 1
ATOM 3678 O O . GLU A 1 495 ? 20.723 -5.885 9.303 1.00 88.62 495 GLU A O 1
ATOM 3683 N N . GLU A 1 496 ? 21.375 -3.974 10.292 1.00 88.75 496 GLU A N 1
ATOM 3684 C CA . GLU A 1 496 ? 21.541 -4.503 11.642 1.00 88.75 496 GLU A CA 1
ATOM 3685 C C . GLU A 1 496 ? 20.822 -3.628 12.674 1.00 88.75 496 GLU A C 1
ATOM 3687 O O . GLU A 1 496 ? 20.562 -2.443 12.452 1.00 88.75 496 GLU A O 1
ATOM 3692 N N . MET A 1 497 ? 20.518 -4.214 13.835 1.00 88.12 497 MET A N 1
ATOM 3693 C CA . MET A 1 497 ? 19.950 -3.496 14.977 1.00 88.12 497 MET A CA 1
ATOM 3694 C C . MET A 1 497 ? 20.924 -3.500 16.144 1.00 88.12 497 MET A C 1
ATOM 3696 O O . MET A 1 497 ? 21.513 -4.532 16.456 1.00 88.12 497 MET A O 1
ATOM 3700 N N . SER A 1 498 ? 21.033 -2.360 16.820 1.00 87.31 498 SER A N 1
ATOM 3701 C CA . SER A 1 498 ? 21.768 -2.234 18.078 1.00 87.31 498 SER A CA 1
ATOM 3702 C C . SER A 1 498 ? 20.905 -2.571 19.294 1.00 87.31 498 SER A C 1
ATOM 3704 O O . SER A 1 498 ? 21.448 -2.874 20.353 1.00 87.31 498 SER A O 1
ATOM 3706 N N . MET A 1 499 ? 19.570 -2.529 19.173 1.00 88.94 499 MET A N 1
ATOM 3707 C CA . MET A 1 499 ? 18.676 -2.887 20.273 1.00 88.94 499 MET A CA 1
ATOM 3708 C C . MET A 1 499 ? 17.307 -3.383 19.800 1.00 88.94 499 MET A C 1
ATOM 3710 O O . MET A 1 499 ? 16.669 -2.752 18.956 1.00 88.94 499 MET A O 1
ATOM 3714 N N . PHE A 1 500 ? 16.813 -4.452 20.432 1.00 93.12 500 PHE A N 1
ATOM 3715 C CA . PHE A 1 500 ? 15.428 -4.911 20.321 1.00 93.12 500 PHE A CA 1
ATOM 3716 C C . PHE A 1 500 ? 14.964 -5.543 21.646 1.00 93.12 500 PHE A C 1
ATOM 3718 O O . PHE A 1 500 ? 15.212 -6.715 21.916 1.00 93.12 500 PHE A O 1
ATOM 3725 N N . THR A 1 501 ? 14.274 -4.762 22.481 1.00 92.62 501 THR A N 1
ATOM 3726 C CA . THR A 1 501 ? 13.843 -5.185 23.830 1.00 92.62 501 THR A CA 1
ATOM 3727 C C . THR A 1 501 ? 12.336 -5.054 24.023 1.00 92.62 501 THR A C 1
ATOM 3729 O O . THR A 1 501 ? 11.693 -4.244 23.362 1.00 92.62 501 THR A O 1
ATOM 3732 N N . ILE A 1 502 ? 11.778 -5.830 24.950 1.00 94.19 502 ILE A N 1
ATOM 3733 C CA . ILE A 1 502 ? 10.391 -5.794 25.414 1.00 94.19 502 ILE A CA 1
ATOM 3734 C C . ILE A 1 502 ? 10.364 -5.752 26.948 1.00 94.19 502 ILE A C 1
ATOM 3736 O O . ILE A 1 502 ? 11.034 -6.529 27.623 1.00 94.19 502 ILE A O 1
ATOM 3740 N N . THR A 1 503 ? 9.593 -4.825 27.514 1.00 92.94 503 THR A N 1
ATOM 3741 C CA . THR A 1 503 ? 9.532 -4.578 28.965 1.00 92.94 503 THR A CA 1
ATOM 3742 C C . THR A 1 503 ? 8.102 -4.355 29.450 1.00 92.94 503 THR A C 1
ATOM 3744 O O . THR A 1 503 ? 7.207 -4.068 28.657 1.00 92.94 503 THR A O 1
ATOM 3747 N N . VAL A 1 504 ? 7.900 -4.451 30.765 1.00 92.06 504 VAL A N 1
ATOM 3748 C CA . VAL A 1 504 ? 6.675 -4.101 31.493 1.00 92.06 504 VAL A CA 1
ATOM 3749 C C . VAL A 1 504 ? 6.940 -2.821 32.302 1.00 92.06 504 VAL A C 1
ATOM 3751 O O . VAL A 1 504 ? 7.476 -2.887 33.415 1.00 92.06 504 VAL A O 1
ATOM 3754 N N . PRO A 1 505 ? 6.624 -1.624 31.771 1.00 86.19 505 PRO A N 1
ATOM 3755 C CA . PRO A 1 505 ? 6.841 -0.377 32.496 1.00 86.19 505 PRO A CA 1
ATOM 3756 C C . PRO A 1 505 ? 6.057 -0.334 33.815 1.00 86.19 505 PRO A C 1
ATOM 3758 O O . PRO A 1 505 ? 4.916 -0.781 33.884 1.00 86.19 505 PRO A O 1
ATOM 3761 N N . GLY A 1 506 ? 6.652 0.243 34.864 1.00 75.69 506 GLY A N 1
ATOM 3762 C CA . GLY A 1 506 ? 5.963 0.459 36.146 1.00 75.69 506 GLY A CA 1
ATOM 3763 C C . GLY A 1 506 ? 5.766 -0.793 37.014 1.00 75.69 506 GLY A C 1
ATOM 3764 O O . GLY A 1 506 ? 5.084 -0.714 38.036 1.00 75.69 506 GLY A O 1
ATOM 3765 N N . THR A 1 507 ? 6.362 -1.932 36.645 1.00 77.19 507 THR A N 1
ATOM 3766 C CA . THR A 1 507 ? 6.445 -3.104 37.531 1.00 77.19 507 THR A CA 1
ATOM 3767 C C . THR A 1 507 ? 7.434 -2.877 38.677 1.00 77.19 507 THR A C 1
ATOM 3769 O O . THR A 1 507 ? 8.366 -2.078 38.572 1.00 77.19 507 THR A O 1
ATOM 3772 N N . SER A 1 508 ? 7.224 -3.584 39.787 1.00 68.38 508 SER A N 1
ATOM 3773 C CA . SER A 1 508 ? 8.092 -3.538 40.965 1.00 68.38 508 SER A CA 1
ATOM 3774 C C . SER A 1 508 ? 9.358 -4.386 40.819 1.00 68.38 508 SER A C 1
ATOM 3776 O O . SER A 1 508 ? 10.232 -4.300 41.685 1.00 68.38 508 SER A O 1
ATOM 3778 N N . THR A 1 509 ? 9.487 -5.198 39.759 1.00 71.88 509 THR A N 1
ATOM 3779 C CA . THR A 1 509 ? 10.712 -5.972 39.524 1.00 71.88 509 THR A CA 1
ATOM 3780 C C . THR A 1 509 ? 11.811 -5.112 38.890 1.00 71.88 509 THR A C 1
ATOM 3782 O O . THR A 1 509 ? 11.536 -4.385 37.935 1.00 71.88 509 THR A O 1
ATOM 3785 N N . PRO A 1 510 ? 13.070 -5.193 39.374 1.00 72.25 510 PRO A N 1
ATOM 3786 C CA . PRO A 1 510 ? 14.172 -4.361 38.872 1.00 72.25 510 PRO A CA 1
ATOM 3787 C C . PRO A 1 510 ? 14.498 -4.554 37.387 1.00 72.25 510 PRO A C 1
ATOM 3789 O O . PRO A 1 510 ? 15.086 -3.677 36.764 1.00 72.25 510 PRO A O 1
ATOM 3792 N N . ASP A 1 511 ? 14.156 -5.715 36.830 1.00 77.69 511 ASP A N 1
ATOM 3793 C CA . ASP A 1 511 ? 14.417 -6.069 35.438 1.00 77.69 511 ASP A CA 1
ATOM 3794 C C . ASP A 1 511 ? 13.318 -5.595 34.477 1.00 77.69 511 ASP A C 1
ATOM 3796 O O . ASP A 1 511 ? 13.528 -5.597 33.272 1.00 77.69 511 ASP A O 1
ATOM 3800 N N . HIS A 1 512 ? 12.166 -5.145 34.981 1.00 84.38 512 HIS A N 1
ATOM 3801 C CA . HIS A 1 512 ? 11.001 -4.796 34.170 1.00 84.38 512 HIS A CA 1
ATOM 3802 C C . HIS A 1 512 ? 10.485 -5.934 33.270 1.00 84.38 512 HIS A C 1
ATOM 3804 O O . HIS A 1 512 ? 9.920 -5.670 32.209 1.00 84.38 512 HIS A O 1
ATOM 3810 N N . ARG A 1 513 ? 10.663 -7.203 33.665 1.00 89.00 513 ARG A N 1
ATOM 3811 C CA . ARG A 1 513 ? 10.304 -8.368 32.828 1.00 89.00 513 ARG A CA 1
ATOM 3812 C C . ARG A 1 513 ? 9.038 -9.086 33.246 1.00 89.00 513 ARG A C 1
ATOM 3814 O O . ARG A 1 513 ? 8.559 -9.925 32.492 1.00 89.00 513 ARG A O 1
ATOM 3821 N N . THR A 1 514 ? 8.502 -8.778 34.420 1.00 91.25 514 THR A N 1
ATOM 3822 C CA . THR A 1 514 ? 7.321 -9.468 34.941 1.00 91.25 514 THR A CA 1
ATOM 3823 C C . THR A 1 514 ? 6.151 -8.515 35.104 1.00 91.25 514 THR A C 1
ATOM 3825 O O . THR A 1 514 ? 6.308 -7.371 35.541 1.00 91.25 514 THR A O 1
ATOM 3828 N N . GLY A 1 515 ? 4.964 -8.988 34.740 1.00 91.31 515 GLY A N 1
ATOM 3829 C CA . GLY A 1 515 ? 3.725 -8.232 34.839 1.00 91.31 515 GLY A CA 1
ATOM 3830 C C . GLY A 1 515 ? 2.579 -9.081 35.362 1.00 91.31 515 GLY A C 1
ATOM 3831 O O . GLY A 1 515 ? 2.586 -10.306 35.282 1.00 91.31 515 GLY A O 1
ATOM 3832 N N . THR A 1 516 ? 1.565 -8.417 35.905 1.00 91.69 516 THR A N 1
ATOM 3833 C CA . THR A 1 516 ? 0.328 -9.071 36.347 1.00 91.69 516 THR A CA 1
ATOM 3834 C C . THR A 1 516 ? -0.859 -8.241 35.895 1.00 91.69 516 THR A C 1
ATOM 3836 O O . THR A 1 516 ? -0.709 -7.035 35.736 1.00 91.69 516 THR A O 1
ATOM 3839 N N . LEU A 1 517 ? -2.027 -8.848 35.694 1.00 92.50 517 LEU A N 1
ATOM 3840 C CA . LEU A 1 517 ? -3.299 -8.153 35.449 1.00 92.50 517 LEU A CA 1
ATOM 3841 C C . LEU A 1 517 ? -4.473 -9.031 35.885 1.00 92.50 517 LEU A C 1
ATOM 3843 O O . LEU A 1 517 ? -4.316 -10.242 36.029 1.00 92.50 517 LEU A O 1
ATOM 3847 N N . TYR A 1 518 ? -5.644 -8.441 36.098 1.00 92.94 518 TYR A N 1
ATOM 3848 C CA . TYR A 1 518 ? -6.884 -9.192 36.245 1.00 92.94 518 TYR A CA 1
ATOM 3849 C C . TYR A 1 518 ? -7.358 -9.683 34.869 1.00 92.94 518 TYR A C 1
ATOM 3851 O O . TYR A 1 518 ? -7.534 -8.858 33.972 1.00 92.94 518 TYR A O 1
ATOM 3859 N N . PRO A 1 519 ? -7.613 -10.991 34.695 1.00 93.50 519 PRO A N 1
ATOM 3860 C CA . PRO A 1 519 ? -8.056 -11.566 33.431 1.00 93.50 519 PRO A CA 1
ATOM 3861 C C . PRO A 1 519 ? -9.567 -11.364 33.214 1.00 93.50 519 PRO A C 1
ATOM 3863 O O . PRO A 1 519 ? -10.318 -12.303 32.976 1.00 93.50 519 PRO A O 1
ATOM 3866 N N . ASN A 1 520 ? -10.043 -10.124 33.350 1.00 91.81 520 ASN A N 1
ATOM 3867 C CA . ASN A 1 520 ? -11.449 -9.761 33.145 1.00 91.81 520 ASN A CA 1
ATOM 3868 C C . ASN A 1 520 ? -11.750 -9.321 31.698 1.00 91.81 520 ASN A C 1
ATOM 3870 O O . ASN A 1 520 ? -12.844 -8.836 31.428 1.00 91.81 520 ASN A O 1
ATOM 3874 N N . GLY A 1 521 ? -10.772 -9.427 30.795 1.00 93.75 521 GLY A N 1
ATOM 3875 C CA . GLY A 1 521 ? -10.845 -8.992 29.401 1.00 93.75 521 GLY A CA 1
ATOM 3876 C C . GLY A 1 521 ? -10.633 -7.492 29.158 1.00 93.75 521 GLY A C 1
ATOM 3877 O O . GLY A 1 521 ? -10.205 -7.118 28.066 1.00 93.75 521 GLY A O 1
ATOM 3878 N N . TYR A 1 522 ? -10.854 -6.622 30.146 1.00 93.69 522 TYR A N 1
ATOM 3879 C CA . TYR A 1 522 ? -10.847 -5.162 29.959 1.00 93.69 522 TYR A CA 1
ATOM 3880 C C . TYR A 1 522 ? -9.670 -4.447 30.623 1.00 93.69 522 TYR A C 1
ATOM 3882 O O . TYR A 1 522 ? -9.187 -3.455 30.077 1.00 93.69 522 TYR A O 1
ATOM 3890 N N . GLN A 1 523 ? -9.175 -4.930 31.766 1.00 93.12 523 GLN A N 1
ATOM 3891 C CA . GLN A 1 523 ? -7.941 -4.399 32.338 1.00 93.12 523 GLN A CA 1
ATOM 3892 C C . GLN A 1 523 ? -6.769 -4.726 31.409 1.00 93.12 523 GLN A C 1
ATOM 3894 O O . GLN A 1 523 ? -6.630 -5.852 30.934 1.00 93.12 523 GLN A O 1
ATOM 3899 N N . GLN A 1 524 ? -5.913 -3.734 31.185 1.00 94.00 524 GLN A N 1
ATOM 3900 C CA . GLN A 1 524 ? -4.767 -3.844 30.293 1.00 94.00 524 GLN A CA 1
ATOM 3901 C C . GLN A 1 524 ? -3.452 -3.835 31.067 1.00 94.00 524 GLN A C 1
ATOM 3903 O O . GLN A 1 524 ? -3.297 -3.112 32.052 1.00 94.00 524 GLN A O 1
ATOM 3908 N N . LEU A 1 525 ? -2.470 -4.583 30.574 1.00 94.12 525 LEU A N 1
ATOM 3909 C CA . LEU A 1 525 ? -1.070 -4.433 30.955 1.00 94.12 525 LEU A CA 1
ATOM 3910 C C . LEU A 1 525 ? -0.305 -3.765 29.811 1.00 94.12 525 LEU A C 1
ATOM 3912 O O . LEU A 1 525 ? -0.329 -4.255 28.683 1.00 94.12 525 LEU A O 1
ATOM 3916 N N . ARG A 1 526 ? 0.393 -2.662 30.098 1.00 94.25 526 ARG A N 1
ATOM 3917 C CA . ARG A 1 526 ? 1.263 -2.003 29.117 1.00 94.25 526 ARG A CA 1
ATOM 3918 C C . ARG A 1 526 ? 2.559 -2.795 28.965 1.00 94.25 526 ARG A C 1
ATOM 3920 O O . ARG A 1 526 ? 3.265 -3.024 29.944 1.00 94.25 526 ARG A O 1
ATOM 3927 N N . LEU A 1 527 ? 2.885 -3.145 27.731 1.00 94.38 527 LEU A N 1
ATOM 3928 C CA . LEU A 1 527 ? 4.170 -3.679 27.307 1.00 94.38 527 LEU A CA 1
ATOM 3929 C C . LEU A 1 527 ? 4.840 -2.643 26.414 1.00 94.38 527 LEU A C 1
ATOM 3931 O O . LEU A 1 527 ? 4.191 -2.082 25.538 1.00 94.38 527 LEU A O 1
ATOM 3935 N N . GLN A 1 528 ? 6.125 -2.388 26.627 1.00 93.06 528 GLN A N 1
ATOM 3936 C CA . GLN A 1 528 ? 6.887 -1.439 25.826 1.00 93.06 528 GLN A CA 1
ATOM 3937 C C . GLN A 1 528 ? 8.006 -2.161 25.095 1.00 93.06 528 GLN A C 1
ATOM 3939 O O . GLN A 1 528 ? 8.925 -2.697 25.722 1.00 93.06 528 GLN A O 1
ATOM 3944 N N . VAL A 1 529 ? 7.928 -2.132 23.770 1.00 93.88 529 VAL A N 1
ATOM 3945 C CA . VAL A 1 529 ? 8.978 -2.589 22.870 1.00 93.88 529 VAL A CA 1
ATOM 3946 C C . VAL A 1 529 ? 9.866 -1.405 22.513 1.00 93.88 529 VAL A C 1
ATOM 3948 O O . VAL A 1 529 ? 9.360 -0.315 22.265 1.00 93.88 529 VAL A O 1
ATOM 3951 N N . LYS A 1 530 ? 11.185 -1.588 22.503 1.00 91.62 530 LYS A N 1
ATOM 3952 C CA . LYS A 1 530 ? 12.132 -0.568 22.046 1.00 91.62 530 LYS A CA 1
ATOM 3953 C C . LYS A 1 530 ? 13.046 -1.122 20.973 1.00 91.62 530 LYS A C 1
ATOM 3955 O O . LYS A 1 530 ? 13.666 -2.167 21.180 1.00 91.62 530 LYS A O 1
ATOM 3960 N N . THR A 1 531 ? 13.175 -0.381 19.881 1.00 91.19 531 THR A N 1
ATOM 3961 C CA . THR A 1 531 ? 14.022 -0.736 18.738 1.00 91.19 531 THR A CA 1
ATOM 3962 C C . THR A 1 531 ? 15.019 0.371 18.427 1.00 91.19 531 THR A C 1
ATOM 3964 O O . THR A 1 531 ? 14.686 1.555 18.517 1.00 91.19 531 THR A O 1
ATOM 3967 N N . GLN A 1 532 ? 16.232 -0.009 18.037 1.00 88.62 532 GLN A N 1
ATOM 3968 C CA . GLN A 1 532 ? 17.243 0.905 17.515 1.00 88.62 532 GLN A CA 1
ATOM 3969 C C . GLN A 1 532 ? 18.058 0.197 16.431 1.00 88.62 532 GLN A C 1
ATOM 3971 O O . GLN A 1 532 ? 18.593 -0.888 16.670 1.00 88.62 532 GLN A O 1
ATOM 3976 N N . VAL A 1 533 ? 18.134 0.796 15.244 1.00 89.75 533 VAL A N 1
ATOM 3977 C CA . VAL A 1 533 ? 18.933 0.277 14.124 1.00 89.75 533 VAL A CA 1
ATOM 3978 C C . VAL A 1 533 ? 20.385 0.751 14.235 1.00 89.75 533 VAL A C 1
ATOM 3980 O O . VAL A 1 533 ? 20.678 1.687 14.983 1.00 89.75 533 VAL A O 1
ATOM 3983 N N . MET A 1 534 ? 21.314 0.072 13.563 1.00 88.06 534 MET A N 1
ATOM 3984 C CA . MET A 1 534 ? 22.687 0.560 13.430 1.00 88.06 534 MET A CA 1
ATOM 3985 C C . MET A 1 534 ? 22.791 1.562 12.269 1.00 88.06 534 MET A C 1
ATOM 3987 O O . MET A 1 534 ? 22.140 1.356 11.242 1.00 88.06 534 MET A O 1
ATOM 3991 N N . PRO A 1 535 ? 23.609 2.622 12.394 1.00 85.00 535 PRO A N 1
ATOM 3992 C CA . PRO A 1 535 ? 23.818 3.578 11.309 1.00 85.00 535 PRO A CA 1
ATOM 3993 C C . PRO A 1 535 ? 24.518 2.907 10.127 1.00 85.00 535 PRO A C 1
ATOM 3995 O O . PRO A 1 535 ? 25.445 2.118 10.325 1.00 85.00 535 PRO A O 1
ATOM 3998 N N . VAL A 1 536 ? 24.138 3.273 8.904 1.00 84.31 536 VAL A N 1
ATOM 3999 C CA . VAL A 1 536 ? 24.770 2.787 7.666 1.00 84.31 536 VAL A CA 1
ATOM 4000 C C . VAL A 1 536 ? 25.434 3.967 6.971 1.00 84.31 536 VAL A C 1
ATOM 4002 O O . VAL A 1 536 ? 24.811 5.007 6.784 1.00 84.31 536 VAL A O 1
ATOM 4005 N N . ASP A 1 537 ? 26.727 3.853 6.663 1.00 81.56 537 ASP A N 1
ATOM 4006 C CA . ASP A 1 537 ? 27.545 4.941 6.099 1.00 81.56 537 ASP A CA 1
ATOM 4007 C C . ASP A 1 537 ? 27.495 6.261 6.902 1.00 81.56 537 ASP A C 1
ATOM 4009 O O . ASP A 1 537 ? 27.616 7.360 6.362 1.00 81.56 537 ASP A O 1
ATOM 4013 N N . GLY A 1 538 ? 27.318 6.159 8.226 1.00 77.50 538 GLY A N 1
ATOM 4014 C CA . GLY A 1 538 ? 27.174 7.314 9.120 1.00 77.50 538 GLY A CA 1
ATOM 4015 C C . GLY A 1 538 ? 25.810 8.010 9.039 1.00 77.50 538 GLY A C 1
ATOM 4016 O O . GLY A 1 538 ? 25.629 9.052 9.668 1.00 77.50 538 GLY A O 1
ATOM 4017 N N . VAL A 1 539 ? 24.859 7.446 8.289 1.00 78.75 539 VAL A N 1
ATOM 4018 C CA . VAL A 1 539 ? 23.466 7.888 8.232 1.00 78.75 539 VAL A CA 1
ATOM 4019 C C . VAL A 1 539 ? 22.663 7.124 9.280 1.00 78.75 539 VAL A C 1
ATOM 4021 O O . VAL A 1 539 ? 22.521 5.902 9.229 1.00 78.75 539 VAL A O 1
ATOM 4024 N N . GLU A 1 540 ? 22.145 7.872 10.247 1.00 77.38 540 GLU A N 1
ATOM 4025 C CA . GLU A 1 540 ? 21.177 7.383 11.226 1.00 77.38 540 GLU A CA 1
ATOM 4026 C C . GLU A 1 540 ? 19.806 7.226 10.553 1.00 77.38 540 GLU A C 1
ATOM 4028 O O . GLU A 1 540 ? 19.376 8.094 9.789 1.00 77.38 540 GLU A O 1
ATOM 4033 N N . SER A 1 541 ? 19.109 6.133 10.847 1.00 80.88 541 SER A N 1
ATOM 4034 C CA . SER A 1 541 ? 17.766 5.852 10.333 1.00 80.88 541 SER A CA 1
ATOM 4035 C C . SER A 1 541 ? 16.884 5.263 11.433 1.00 80.88 541 SER A C 1
ATOM 4037 O O . SER A 1 541 ? 17.365 4.908 12.509 1.00 80.88 541 SER A O 1
ATOM 4039 N N . GLU A 1 542 ? 15.580 5.186 11.186 1.00 82.81 542 GLU A N 1
ATOM 4040 C CA . GLU A 1 542 ? 14.629 4.501 12.062 1.00 82.81 542 GLU A CA 1
ATOM 4041 C C . GLU A 1 542 ? 13.892 3.392 11.307 1.00 82.81 542 GLU A C 1
ATOM 4043 O O . GLU A 1 542 ? 13.891 3.338 10.076 1.00 82.81 542 GLU A O 1
ATOM 4048 N N . LEU A 1 543 ? 13.193 2.529 12.050 1.00 90.62 543 LEU A N 1
ATOM 4049 C CA . LEU A 1 543 ? 12.198 1.656 11.433 1.00 90.62 543 LEU A CA 1
ATOM 4050 C C . LEU A 1 543 ? 11.127 2.511 10.752 1.00 90.62 543 LEU A C 1
ATOM 4052 O O . LEU A 1 543 ? 10.586 3.428 11.384 1.00 90.62 543 LEU A O 1
ATOM 4056 N N . SER A 1 544 ? 10.782 2.194 9.506 1.00 91.44 544 SER A N 1
ATOM 4057 C CA . SER A 1 544 ? 9.726 2.913 8.791 1.00 91.44 544 SER A CA 1
ATOM 4058 C C . SER A 1 544 ? 8.374 2.716 9.498 1.00 91.44 544 SER A C 1
ATOM 4060 O O . SER A 1 544 ? 8.167 1.716 10.200 1.00 91.44 544 SER A O 1
ATOM 4062 N N . PRO A 1 545 ? 7.392 3.627 9.349 1.00 91.56 545 PRO A N 1
ATOM 4063 C CA . PRO A 1 545 ? 6.062 3.397 9.913 1.00 91.56 545 PRO A CA 1
ATOM 4064 C C . PRO A 1 545 ? 5.421 2.068 9.477 1.00 91.56 545 PRO A C 1
ATOM 4066 O O . PRO A 1 545 ? 4.668 1.484 10.259 1.00 91.56 545 PRO A O 1
ATOM 4069 N N . ALA A 1 546 ? 5.722 1.570 8.273 1.00 90.56 546 ALA A N 1
ATOM 4070 C CA . ALA A 1 546 ? 5.266 0.270 7.785 1.00 90.56 546 ALA A CA 1
ATOM 4071 C C . ALA A 1 546 ? 5.864 -0.900 8.583 1.00 90.56 546 ALA A C 1
ATOM 4073 O O . ALA A 1 546 ? 5.108 -1.777 9.016 1.00 90.56 546 ALA A O 1
ATOM 4074 N N . GLU A 1 547 ? 7.175 -0.883 8.837 1.00 93.50 547 GLU A N 1
ATOM 4075 C CA . GLU A 1 547 ? 7.869 -1.880 9.664 1.00 93.50 547 GLU A CA 1
ATOM 4076 C C . GLU A 1 547 ? 7.353 -1.852 11.105 1.00 93.50 547 GLU A C 1
ATOM 4078 O O . GLU A 1 547 ? 6.992 -2.877 11.679 1.00 93.50 547 GLU A O 1
ATOM 4083 N N . ARG A 1 548 ? 7.186 -0.663 11.689 1.00 91.38 548 ARG A N 1
ATOM 4084 C CA . ARG A 1 548 ? 6.604 -0.524 13.036 1.00 91.38 548 ARG A CA 1
ATOM 4085 C C . ARG A 1 548 ? 5.175 -1.058 13.104 1.00 91.38 548 ARG A C 1
ATOM 4087 O O . ARG A 1 548 ? 4.775 -1.707 14.071 1.00 91.38 548 ARG A O 1
ATOM 4094 N N . ALA A 1 549 ? 4.389 -0.833 12.054 1.00 89.94 549 ALA A N 1
ATOM 4095 C CA . ALA A 1 549 ? 3.029 -1.350 11.961 1.00 89.94 549 ALA A CA 1
ATOM 4096 C C . ALA A 1 549 ? 2.972 -2.873 11.713 1.00 89.94 549 ALA A C 1
ATOM 4098 O O . ALA A 1 549 ? 1.904 -3.483 11.887 1.00 89.94 549 ALA A O 1
ATOM 4099 N N . SER A 1 550 ? 4.069 -3.509 11.284 1.00 92.81 550 SER A N 1
ATOM 4100 C CA . SER A 1 550 ? 4.179 -4.969 11.155 1.00 92.81 550 SER A CA 1
ATOM 4101 C C . SER A 1 550 ? 4.504 -5.649 12.490 1.00 92.81 550 SER A C 1
ATOM 4103 O O . SER A 1 550 ? 4.287 -6.851 12.614 1.00 92.81 550 SER A O 1
ATOM 4105 N N . MET A 1 551 ? 4.906 -4.884 13.512 1.00 93.94 551 MET A N 1
ATOM 4106 C CA . MET A 1 551 ? 5.273 -5.411 14.825 1.00 93.94 551 MET A CA 1
ATOM 4107 C C . MET A 1 551 ? 4.123 -6.168 15.514 1.00 93.94 551 MET A C 1
ATOM 4109 O O . MET A 1 551 ? 2.967 -5.727 15.512 1.00 93.94 551 MET A O 1
ATOM 4113 N N . ARG A 1 552 ? 4.444 -7.325 16.099 1.00 94.50 552 ARG A N 1
ATOM 4114 C CA . ARG A 1 552 ? 3.543 -8.245 16.807 1.00 94.50 552 ARG A CA 1
ATOM 4115 C C . ARG A 1 552 ? 4.174 -8.728 18.107 1.00 94.50 552 ARG A C 1
ATOM 4117 O O . ARG A 1 552 ? 5.397 -8.794 18.229 1.00 94.50 552 ARG A O 1
ATOM 4124 N N . LEU A 1 553 ? 3.313 -9.124 19.038 1.00 96.69 553 LEU A N 1
ATOM 4125 C CA . LEU A 1 553 ? 3.695 -9.956 20.173 1.00 96.69 553 LEU A CA 1
ATOM 4126 C C . LEU A 1 553 ? 3.489 -11.421 19.809 1.00 96.69 553 LEU A C 1
ATOM 4128 O O . LEU A 1 553 ? 2.522 -11.752 19.124 1.00 96.69 553 LEU A O 1
ATOM 4132 N N . VAL A 1 554 ? 4.377 -12.280 20.292 1.00 97.12 554 VAL A N 1
ATOM 4133 C CA . VAL A 1 554 ? 4.360 -13.720 20.034 1.00 97.12 554 VAL A CA 1
ATOM 4134 C C . VAL A 1 554 ? 4.376 -14.460 21.359 1.00 97.12 554 VAL A C 1
ATOM 4136 O O . VAL A 1 554 ? 5.158 -14.118 22.248 1.00 97.12 554 VAL A O 1
ATOM 4139 N N . ASP A 1 555 ? 3.517 -15.465 21.482 1.00 96.62 555 ASP A N 1
ATOM 4140 C CA . ASP A 1 555 ? 3.545 -16.413 22.589 1.00 96.62 555 ASP A CA 1
ATOM 4141 C C . ASP A 1 555 ? 4.739 -17.362 22.413 1.00 96.62 555 ASP A C 1
ATOM 4143 O O . ASP A 1 555 ? 4.892 -18.018 21.381 1.00 96.62 555 ASP A O 1
ATOM 4147 N N . ASP A 1 556 ? 5.616 -17.407 23.415 1.00 96.12 556 ASP A N 1
ATOM 4148 C CA . ASP A 1 556 ? 6.882 -18.142 23.349 1.00 96.12 556 ASP A CA 1
ATOM 4149 C C . ASP A 1 556 ? 6.693 -19.662 23.272 1.00 96.12 556 ASP A C 1
ATOM 4151 O O . ASP A 1 556 ? 7.509 -20.354 22.666 1.00 96.12 556 ASP A O 1
ATOM 4155 N N . ASN A 1 557 ? 5.609 -20.186 23.848 1.00 93.69 557 ASN A N 1
ATOM 4156 C CA . ASN A 1 557 ? 5.349 -21.623 23.903 1.00 93.69 557 ASN A CA 1
ATOM 4157 C C . ASN A 1 557 ? 4.752 -22.142 22.592 1.00 93.69 557 ASN A C 1
ATOM 4159 O O . ASN A 1 557 ? 5.097 -23.231 22.135 1.00 93.69 557 ASN A O 1
ATOM 4163 N N . THR A 1 558 ? 3.833 -21.381 22.001 1.00 93.56 558 THR A N 1
ATOM 4164 C CA . THR A 1 558 ? 3.104 -21.773 20.784 1.00 93.56 558 THR A CA 1
ATOM 4165 C C . THR A 1 558 ? 3.740 -21.238 19.504 1.00 93.56 558 THR A C 1
ATOM 4167 O O . THR A 1 558 ? 3.411 -21.716 18.419 1.00 93.56 558 THR A O 1
ATOM 4170 N N . ALA A 1 559 ? 4.636 -20.252 19.619 1.00 94.00 559 ALA A N 1
ATOM 4171 C CA . ALA A 1 559 ? 5.180 -19.469 18.512 1.00 94.00 559 ALA A CA 1
ATOM 4172 C C . ALA A 1 559 ? 4.099 -18.784 17.648 1.00 94.00 559 ALA A C 1
ATOM 4174 O O . ALA A 1 559 ? 4.342 -18.456 16.485 1.00 94.00 559 ALA A O 1
ATOM 4175 N N . GLN A 1 560 ? 2.903 -18.564 18.205 1.00 93.56 560 GLN A N 1
ATOM 4176 C CA . GLN A 1 560 ? 1.803 -17.893 17.521 1.00 93.56 560 GLN A CA 1
ATOM 4177 C C . GLN A 1 560 ? 1.782 -16.400 17.846 1.00 93.56 560 GLN A C 1
ATOM 4179 O O . GLN A 1 560 ? 1.989 -15.982 18.987 1.00 93.56 560 GLN A O 1
ATOM 4184 N N . ASN A 1 561 ? 1.515 -15.586 16.822 1.00 93.94 561 ASN A N 1
ATOM 4185 C CA . ASN A 1 561 ? 1.275 -14.160 17.003 1.00 93.94 561 ASN A CA 1
ATOM 4186 C C . ASN A 1 561 ? -0.010 -13.955 17.808 1.00 93.94 561 ASN A C 1
ATOM 4188 O O . ASN A 1 561 ? -1.040 -14.542 17.482 1.00 93.94 561 ASN A O 1
ATOM 4192 N N . LEU A 1 562 ? 0.033 -13.067 18.799 1.00 94.62 562 LEU A N 1
ATOM 4193 C CA . LEU A 1 562 ? -1.159 -12.669 19.533 1.00 94.62 562 LEU A CA 1
ATOM 4194 C C . LEU A 1 562 ? -2.086 -11.899 18.599 1.00 94.62 562 LEU A C 1
ATOM 4196 O O . LEU A 1 562 ? -1.688 -10.923 17.951 1.00 94.62 562 LEU A O 1
ATOM 4200 N N . GLU A 1 563 ? -3.344 -12.314 18.570 1.00 92.06 563 GLU A N 1
ATOM 4201 C CA . GLU A 1 563 ? -4.363 -11.605 17.819 1.00 92.06 563 GLU A CA 1
ATOM 4202 C C . GLU A 1 563 ? -4.677 -10.252 18.456 1.00 92.06 563 GLU A C 1
ATOM 4204 O O . GLU A 1 563 ? -4.637 -10.065 19.678 1.00 92.06 563 GLU A O 1
ATOM 4209 N N . SER A 1 564 ? -4.999 -9.276 17.606 1.00 92.19 564 SER A N 1
ATOM 4210 C CA . SER A 1 564 ? -5.485 -8.000 18.112 1.00 92.19 564 SER A CA 1
ATOM 4211 C C . SER A 1 564 ? -6.928 -8.139 18.583 1.00 92.19 564 SER A C 1
ATOM 4213 O O . SER A 1 564 ? -7.726 -8.809 17.932 1.00 92.19 564 SER A O 1
ATOM 4215 N N . VAL A 1 565 ? -7.290 -7.429 19.649 1.00 91.50 565 VAL A N 1
ATOM 4216 C CA . VAL A 1 565 ? -8.705 -7.155 19.934 1.00 91.50 565 VAL A CA 1
ATOM 4217 C C . VAL A 1 565 ? -9.301 -6.428 18.722 1.00 91.50 565 VAL A C 1
ATOM 4219 O O . VAL A 1 565 ? -8.628 -5.582 18.117 1.00 91.50 565 VAL A O 1
ATOM 4222 N N . LEU A 1 566 ? -10.547 -6.749 18.358 1.00 86.19 566 LEU A N 1
ATOM 4223 C CA . LEU A 1 566 ? -11.268 -6.022 17.310 1.00 86.19 566 LEU A CA 1
ATOM 4224 C C . LEU A 1 566 ? -11.208 -4.509 17.602 1.00 86.19 566 LEU A C 1
ATOM 4226 O O . LEU A 1 566 ? -11.485 -4.116 18.734 1.00 86.19 566 LEU A O 1
ATOM 4230 N N . PRO A 1 567 ? -10.863 -3.641 16.628 1.00 80.38 567 PRO A N 1
ATOM 4231 C CA . PRO A 1 567 ? -10.603 -2.213 16.874 1.00 80.38 567 PRO A CA 1
ATOM 4232 C C . PRO A 1 567 ? -11.674 -1.470 17.666 1.00 80.38 567 PRO A C 1
ATOM 4234 O O . PRO A 1 567 ? -11.365 -0.545 18.416 1.00 80.38 567 PRO A O 1
ATOM 4237 N N . LEU A 1 568 ? -12.923 -1.881 17.470 1.00 80.12 568 LEU A N 1
ATOM 4238 C CA . LEU A 1 568 ? -14.109 -1.248 18.028 1.00 80.12 568 LEU A CA 1
ATOM 4239 C C . LEU A 1 568 ? -14.406 -1.701 19.459 1.00 80.12 568 LEU A C 1
ATOM 4241 O O . LEU A 1 568 ? -15.109 -0.996 20.174 1.00 80.12 568 LEU A O 1
ATOM 4245 N N . LEU A 1 569 ? -13.840 -2.833 19.884 1.00 85.44 569 LEU A N 1
ATOM 4246 C CA . LEU A 1 569 ? -13.979 -3.330 21.243 1.00 85.44 569 LEU A CA 1
ATOM 4247 C C . LEU A 1 569 ? -12.915 -2.704 22.152 1.00 85.44 569 LEU A C 1
ATOM 4249 O O . LEU A 1 569 ? -11.746 -2.520 21.787 1.00 85.44 569 LEU A O 1
ATOM 4253 N N . GLU A 1 570 ? -13.318 -2.400 23.384 1.00 88.88 570 GLU A N 1
ATOM 4254 C CA . GLU A 1 570 ? -12.411 -1.886 24.415 1.00 88.88 570 GLU A CA 1
ATOM 4255 C C . GLU A 1 570 ? -11.561 -2.993 25.059 1.00 88.88 570 GLU A C 1
ATOM 4257 O O . GLU A 1 570 ? -10.581 -2.687 25.736 1.00 88.88 570 GLU A O 1
ATOM 4262 N N . GLY A 1 571 ? -11.911 -4.266 24.862 1.00 92.12 571 GLY A N 1
ATOM 4263 C CA . GLY A 1 571 ? -11.249 -5.423 25.461 1.00 92.12 571 GLY A CA 1
ATOM 4264 C C . GLY A 1 571 ? -11.796 -6.745 24.926 1.00 92.12 571 GLY A C 1
ATOM 4265 O O . GLY A 1 571 ? -12.459 -6.767 23.894 1.00 92.12 571 GLY A O 1
ATOM 4266 N N . MET A 1 572 ? -11.502 -7.839 25.624 1.00 93.31 572 MET A N 1
ATOM 4267 C CA . MET A 1 572 ? -11.954 -9.186 25.262 1.00 93.31 572 MET A CA 1
ATOM 4268 C C . MET A 1 572 ? -13.370 -9.431 25.814 1.00 93.31 572 MET A C 1
ATOM 4270 O O . MET A 1 572 ? -13.539 -9.392 27.040 1.00 93.31 572 MET A O 1
ATOM 4274 N N . PRO A 1 573 ? -14.382 -9.687 24.969 1.00 88.44 573 PRO A N 1
ATOM 4275 C CA . PRO A 1 573 ? -15.757 -9.958 25.392 1.00 88.44 573 PRO A CA 1
ATOM 4276 C C . PRO A 1 573 ? -15.869 -11.291 26.145 1.00 88.44 573 PRO A C 1
ATOM 4278 O O . PRO A 1 573 ? -14.954 -12.114 26.133 1.00 88.44 573 PRO A O 1
ATOM 4281 N N . GLU A 1 574 ? -16.965 -11.491 26.876 1.00 84.12 574 GLU A N 1
ATOM 4282 C CA . GLU A 1 574 ? -17.231 -12.773 27.538 1.00 84.12 574 GLU A CA 1
ATOM 4283 C C . GLU A 1 574 ? -17.518 -13.852 26.485 1.00 84.12 574 GLU A C 1
ATOM 4285 O O . GLU A 1 574 ? -18.310 -13.627 25.577 1.00 84.12 574 GLU A O 1
ATOM 4290 N N . GLY A 1 575 ? -16.851 -15.006 26.585 1.00 82.94 575 GLY A N 1
ATOM 4291 C CA . GLY A 1 575 ? -16.919 -16.059 25.564 1.00 82.94 575 GLY A CA 1
ATOM 4292 C C . GLY A 1 575 ? -15.847 -15.980 24.469 1.00 82.94 575 GLY A C 1
ATOM 4293 O O . GLY A 1 575 ? -15.835 -16.850 23.603 1.00 82.94 575 GLY A O 1
ATOM 4294 N N . ASP A 1 576 ? -14.935 -14.999 24.522 1.00 87.56 576 ASP A N 1
ATOM 4295 C CA . ASP A 1 576 ? -13.734 -14.976 23.673 1.00 87.56 576 ASP A CA 1
ATOM 4296 C C . ASP A 1 576 ? -12.935 -16.279 23.849 1.00 87.56 576 ASP A C 1
ATOM 4298 O O . ASP A 1 576 ? -12.667 -16.712 24.973 1.00 87.56 576 ASP A O 1
ATOM 4302 N N . ASP A 1 577 ? -12.577 -16.913 22.735 1.00 88.69 577 ASP A N 1
ATOM 4303 C CA . ASP A 1 577 ? -11.902 -18.210 22.702 1.00 88.69 577 ASP A CA 1
ATOM 4304 C C . ASP A 1 577 ? -10.387 -18.106 22.934 1.00 88.69 577 ASP A C 1
ATOM 4306 O O . ASP A 1 577 ? -9.718 -19.116 23.168 1.00 88.69 577 ASP A O 1
ATOM 4310 N N . GLN A 1 578 ? -9.842 -16.887 22.908 1.00 92.31 578 GLN A N 1
ATOM 4311 C CA . GLN A 1 578 ? -8.435 -16.627 23.167 1.00 92.31 578 GLN A CA 1
ATOM 4312 C C . GLN A 1 578 ? -8.189 -16.325 24.646 1.00 92.31 578 GLN A C 1
ATOM 4314 O O . GLN A 1 578 ? -8.920 -15.582 25.295 1.00 92.31 578 GLN A O 1
ATOM 4319 N N . ALA A 1 579 ? -7.079 -16.837 25.180 1.00 94.00 579 ALA A N 1
ATOM 4320 C CA . ALA A 1 579 ? -6.624 -16.494 26.529 1.00 94.00 579 ALA A CA 1
ATOM 4321 C C . ALA A 1 579 ? -6.004 -15.085 26.596 1.00 94.00 579 ALA A C 1
ATOM 4323 O O . ALA A 1 579 ? -6.062 -14.423 27.639 1.00 94.00 579 ALA A O 1
ATOM 4324 N N . TRP A 1 580 ? -5.424 -14.630 25.481 1.00 96.00 580 TRP A N 1
ATOM 4325 C CA . TRP A 1 580 ? -4.658 -13.394 25.364 1.00 96.00 580 TRP A CA 1
ATOM 4326 C C . TRP A 1 580 ? -4.983 -12.675 24.058 1.00 96.00 580 TRP A C 1
ATOM 4328 O O . TRP A 1 580 ? -4.994 -13.290 22.994 1.00 96.00 580 TRP A O 1
ATOM 4338 N N . ARG A 1 581 ? -5.167 -11.356 24.125 1.00 95.56 581 ARG A N 1
ATOM 4339 C CA . ARG A 1 581 ? -5.242 -10.476 22.949 1.00 95.56 581 ARG A CA 1
ATOM 4340 C C . ARG A 1 581 ? -4.506 -9.173 23.207 1.00 95.56 581 ARG A C 1
ATOM 4342 O O . ARG A 1 581 ? -4.232 -8.815 24.352 1.00 95.56 581 ARG A O 1
ATOM 4349 N N . VAL A 1 582 ? -4.194 -8.437 22.146 1.00 95.38 582 VAL A N 1
ATOM 4350 C CA . VAL A 1 582 ? -3.415 -7.195 22.233 1.00 95.38 582 VAL A CA 1
ATOM 4351 C C . VAL A 1 582 ? -4.109 -6.008 21.561 1.00 95.38 582 VAL A C 1
ATOM 4353 O O . VAL A 1 582 ? -4.828 -6.157 20.576 1.00 95.38 582 VAL A O 1
ATOM 4356 N N . ARG A 1 583 ? -3.886 -4.796 22.073 1.00 93.50 583 ARG A N 1
ATOM 4357 C CA . ARG A 1 583 ? -4.236 -3.528 21.412 1.00 93.50 583 ARG A CA 1
ATOM 4358 C C . ARG A 1 583 ? -3.004 -2.644 21.267 1.00 93.50 583 ARG A C 1
ATOM 4360 O O . ARG A 1 583 ? -2.098 -2.698 22.090 1.00 93.50 583 ARG A O 1
ATOM 4367 N N . ASN A 1 584 ? -3.020 -1.771 20.264 1.00 89.25 584 ASN A N 1
ATOM 4368 C CA . ASN A 1 584 ? -1.996 -0.732 20.080 1.00 89.25 584 ASN A CA 1
ATOM 4369 C C . ASN A 1 584 ? -2.380 0.598 20.750 1.00 89.25 584 ASN A C 1
ATOM 4371 O O . ASN A 1 584 ? -1.637 1.569 20.678 1.00 89.25 584 ASN A O 1
ATOM 4375 N N . GLN A 1 585 ? -3.567 0.660 21.358 1.00 88.38 585 GLN A N 1
ATOM 4376 C CA . GLN A 1 585 ? -4.081 1.843 22.037 1.00 88.38 585 GLN A CA 1
ATOM 4377 C C . GLN A 1 585 ? -4.666 1.464 23.398 1.00 88.38 585 GLN A C 1
ATOM 4379 O O . GLN A 1 585 ? -5.310 0.417 23.561 1.00 88.38 585 GLN A O 1
ATOM 4384 N N . HIS A 1 586 ? -4.444 2.348 24.367 1.00 90.12 586 HIS A N 1
ATOM 4385 C CA . HIS A 1 586 ? -5.019 2.258 25.704 1.00 90.12 586 HIS A CA 1
ATOM 4386 C C . HIS A 1 586 ? -6.544 2.419 25.629 1.00 90.12 586 HIS A C 1
ATOM 4388 O O . HIS A 1 586 ? -7.058 3.190 24.818 1.00 90.12 586 HIS A O 1
ATOM 4394 N N . ASN A 1 587 ? -7.279 1.645 26.421 1.00 91.56 587 ASN A N 1
ATOM 4395 C CA . ASN A 1 587 ? -8.715 1.824 26.610 1.00 91.56 587 ASN A CA 1
ATOM 4396 C C . ASN A 1 587 ? -8.986 2.749 27.810 1.00 91.56 587 ASN A C 1
ATOM 4398 O O . ASN A 1 587 ? -8.071 3.251 28.449 1.00 91.56 587 ASN A O 1
ATOM 4402 N N . ARG A 1 588 ? -10.255 2.990 28.142 1.00 90.31 588 ARG A N 1
ATOM 4403 C CA . ARG A 1 588 ? -10.610 3.862 29.276 1.00 90.31 588 ARG A CA 1
ATOM 4404 C C . ARG A 1 588 ? -10.342 3.266 30.665 1.00 90.31 588 ARG A C 1
ATOM 4406 O O . ARG A 1 588 ? -10.550 3.961 31.656 1.00 90.31 588 ARG A O 1
ATOM 4413 N N . PHE A 1 589 ? -9.977 1.987 30.764 1.00 90.25 589 PHE A N 1
ATOM 4414 C CA . PHE A 1 589 ? -9.818 1.295 32.040 1.00 90.25 589 PHE A CA 1
ATOM 4415 C C . PHE A 1 589 ? -8.415 1.510 32.611 1.00 90.25 589 PHE A C 1
ATOM 4417 O O . PHE A 1 589 ? -7.436 1.712 31.889 1.00 90.25 589 PHE A O 1
ATOM 4424 N N . GLU A 1 590 ? -8.308 1.457 33.936 1.00 87.75 590 GLU A N 1
ATOM 4425 C CA . GLU A 1 590 ? -7.021 1.590 34.613 1.00 87.75 590 GLU A CA 1
ATOM 4426 C C . GLU A 1 590 ? -6.061 0.469 34.199 1.00 87.75 590 GLU A C 1
ATOM 4428 O O . GLU A 1 590 ? -6.422 -0.713 34.176 1.00 87.75 590 GLU A O 1
ATOM 4433 N N . LEU A 1 591 ? -4.816 0.845 33.895 1.00 89.94 591 LEU A N 1
ATOM 4434 C CA . LEU A 1 591 ? -3.747 -0.111 33.633 1.00 89.94 591 LEU A CA 1
ATOM 4435 C C . LEU A 1 591 ? -3.441 -0.929 34.889 1.00 89.94 591 LEU A C 1
ATOM 4437 O O . LEU A 1 591 ? -3.549 -0.451 36.018 1.00 89.94 591 LEU A O 1
ATOM 4441 N N . SER A 1 592 ? -2.998 -2.165 34.695 1.00 87.94 592 SER A N 1
ATOM 4442 C CA . SER A 1 592 ? -2.449 -2.948 35.789 1.00 87.94 592 SER A CA 1
ATOM 4443 C C . SER A 1 592 ? -1.058 -2.440 36.183 1.00 87.94 592 SER A C 1
ATOM 4445 O O . SER A 1 592 ? -0.160 -2.3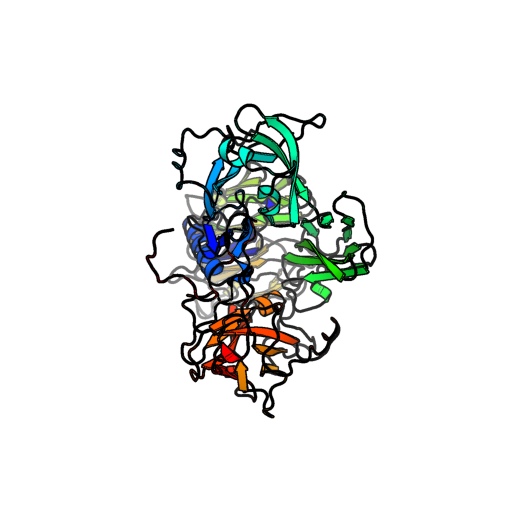47 35.345 1.00 87.94 592 SER A O 1
ATOM 4447 N N . GLY A 1 593 ? -0.876 -2.139 37.473 1.00 76.12 593 GLY A N 1
ATOM 4448 C CA . GLY A 1 593 ? 0.355 -1.566 38.030 1.00 76.12 593 GLY A CA 1
ATOM 4449 C C . GLY A 1 593 ? 0.358 -0.033 38.064 1.00 76.12 593 GLY A C 1
ATOM 4450 O O . GLY A 1 593 ? -0.580 0.623 37.620 1.00 76.12 593 GLY A O 1
ATOM 4451 N N . ALA A 1 594 ? 1.422 0.560 38.613 1.00 58.12 594 ALA A N 1
ATOM 4452 C CA . ALA A 1 594 ? 1.595 2.015 38.676 1.00 58.12 594 ALA A CA 1
ATOM 4453 C C . ALA A 1 594 ? 2.092 2.556 37.320 1.00 58.12 594 ALA A C 1
ATOM 4455 O O . ALA A 1 594 ? 3.218 3.034 37.188 1.00 58.12 594 ALA A O 1
ATOM 4456 N N . GLY A 1 595 ? 1.279 2.410 36.275 1.00 53.56 595 GLY A N 1
ATOM 4457 C CA . GLY A 1 595 ? 1.609 2.847 34.921 1.00 53.56 595 GLY A CA 1
ATOM 4458 C C . GLY A 1 595 ? 1.512 4.363 34.777 1.00 53.56 595 GLY A C 1
ATOM 4459 O O . GLY A 1 595 ? 0.488 4.878 34.341 1.00 53.56 595 GLY A O 1
ATOM 4460 N N . VAL A 1 596 ? 2.576 5.091 35.123 1.00 50.03 596 VAL A N 1
ATOM 4461 C CA . VAL A 1 596 ? 2.721 6.509 34.763 1.00 50.03 596 VAL A CA 1
ATOM 4462 C C . VAL A 1 596 ? 2.793 6.606 33.236 1.00 50.03 596 VAL A C 1
ATOM 4464 O O . VAL A 1 596 ? 3.665 5.997 32.607 1.00 50.03 596 VAL A O 1
ATOM 4467 N N . PHE A 1 597 ? 1.897 7.383 32.626 1.00 53.94 597 PHE A N 1
ATOM 4468 C CA . PHE A 1 597 ? 2.083 7.886 31.266 1.00 53.94 597 PHE A CA 1
ATOM 4469 C C . PHE A 1 597 ? 3.318 8.796 31.278 1.00 53.94 597 PHE A C 1
ATOM 4471 O O . PHE A 1 597 ? 3.219 9.993 31.534 1.00 53.94 597 PHE A O 1
ATOM 4478 N N . ALA A 1 598 ? 4.515 8.235 31.100 1.00 43.53 598 ALA A N 1
ATOM 4479 C CA . ALA A 1 598 ? 5.672 9.056 30.773 1.00 43.53 598 ALA A CA 1
ATOM 4480 C C . ALA A 1 598 ? 5.355 9.786 29.461 1.00 43.53 598 ALA A C 1
ATOM 4482 O O . ALA A 1 598 ? 4.899 9.148 28.510 1.00 43.53 598 ALA A O 1
ATOM 4483 N N . ALA A 1 599 ? 5.538 11.109 29.454 1.00 36.78 599 ALA A N 1
ATOM 4484 C CA . ALA A 1 599 ? 5.290 11.956 28.294 1.00 36.78 599 ALA A CA 1
ATOM 4485 C C . ALA A 1 599 ? 5.989 11.389 27.050 1.00 36.78 599 ALA A C 1
ATOM 4487 O O . ALA A 1 599 ? 7.140 10.951 27.133 1.00 36.78 599 ALA A O 1
ATOM 4488 N N . GLU A 1 600 ? 5.276 11.399 25.921 1.00 38.56 600 GLU A N 1
ATOM 4489 C CA . GLU A 1 600 ? 5.832 11.047 24.616 1.00 38.56 600 GLU A CA 1
ATOM 4490 C C . GLU A 1 600 ? 7.127 11.846 24.390 1.00 38.56 600 GLU A C 1
ATOM 4492 O O . GLU A 1 600 ? 7.121 13.072 24.560 1.00 38.56 600 GLU A O 1
ATOM 4497 N N . PRO A 1 601 ? 8.249 11.207 24.012 1.00 32.62 601 PRO A N 1
ATOM 4498 C CA . PRO A 1 601 ? 9.309 11.953 23.364 1.00 32.62 601 PRO A CA 1
ATOM 4499 C C . PRO A 1 601 ? 8.690 12.586 22.116 1.00 32.62 601 PRO A C 1
ATOM 4501 O O . PRO A 1 601 ? 8.067 11.893 21.312 1.00 32.62 601 PRO A O 1
ATOM 4504 N N . GLY A 1 602 ? 8.823 13.907 21.980 1.00 35.28 602 GLY A N 1
ATOM 4505 C CA . GLY A 1 602 ? 8.482 14.587 20.737 1.00 35.28 602 GLY A CA 1
ATOM 4506 C C . GLY A 1 602 ? 9.215 13.948 19.555 1.00 35.28 602 GLY A C 1
ATOM 4507 O O . GLY A 1 602 ? 10.205 13.243 19.746 1.00 35.28 602 GLY A O 1
ATOM 4508 N N . LEU A 1 603 ? 8.731 14.234 18.347 1.00 38.97 603 LEU A N 1
ATOM 4509 C CA . LEU A 1 603 ? 9.219 13.766 17.037 1.00 38.97 603 LEU A CA 1
ATOM 4510 C C . LEU A 1 603 ? 10.720 14.044 16.730 1.00 38.97 603 LEU A C 1
ATOM 4512 O O . LEU A 1 603 ? 11.130 13.883 15.591 1.00 38.97 603 LEU A O 1
ATOM 4516 N N . ASP A 1 604 ? 11.532 14.412 17.729 1.00 40.75 604 ASP A N 1
ATOM 4517 C CA . ASP A 1 604 ? 12.950 14.784 17.649 1.00 40.75 604 ASP A CA 1
ATOM 4518 C C . ASP A 1 604 ? 13.823 14.039 18.697 1.00 40.75 604 ASP A C 1
ATOM 4520 O O . ASP A 1 604 ? 14.562 14.670 19.459 1.00 40.75 604 ASP A O 1
ATOM 4524 N N . ALA A 1 605 ? 13.761 12.704 18.810 1.00 41.38 605 ALA A N 1
ATOM 4525 C CA . ALA A 1 605 ? 14.564 11.976 19.809 1.00 41.38 605 ALA A CA 1
ATOM 4526 C C . ALA A 1 605 ? 15.553 10.948 19.227 1.00 41.38 605 ALA A C 1
ATOM 4528 O O . ALA A 1 605 ? 15.178 9.884 18.759 1.00 41.38 605 ALA A O 1
ATOM 4529 N N . ILE A 1 606 ? 16.845 11.238 19.432 1.00 51.88 606 ILE A N 1
ATOM 4530 C CA . ILE A 1 606 ? 18.062 10.441 19.153 1.00 51.88 606 ILE A CA 1
ATOM 4531 C C . ILE A 1 606 ? 18.208 9.265 20.162 1.00 51.88 606 ILE A C 1
ATOM 4533 O O . ILE A 1 606 ? 19.245 9.062 20.793 1.00 51.88 606 ILE A O 1
ATOM 4537 N N . ARG A 1 607 ? 17.126 8.534 20.448 1.00 65.88 607 ARG A N 1
ATOM 4538 C CA . ARG A 1 607 ? 17.058 7.446 21.448 1.00 65.88 607 ARG A CA 1
ATOM 4539 C C . ARG A 1 607 ? 16.162 6.321 20.932 1.00 65.88 607 ARG A C 1
ATOM 4541 O O . ARG A 1 607 ? 15.360 6.575 20.044 1.00 65.88 607 ARG A O 1
ATOM 4548 N N . PRO A 1 608 ? 16.260 5.102 21.494 1.00 74.62 608 PRO A N 1
ATOM 4549 C CA . PRO A 1 608 ? 15.439 3.985 21.056 1.00 74.62 608 PRO A CA 1
ATOM 4550 C C . PRO A 1 608 ? 13.969 4.330 20.867 1.00 74.62 608 PRO A C 1
ATOM 4552 O O . PRO A 1 608 ? 13.366 4.904 21.778 1.00 74.62 608 PRO A O 1
ATOM 4555 N N . PHE A 1 609 ? 13.399 3.919 19.737 1.00 81.38 609 PHE A N 1
ATOM 4556 C CA . PHE A 1 609 ? 11.997 4.161 19.430 1.00 81.38 609 PHE A CA 1
ATOM 4557 C C . PHE A 1 609 ? 11.117 3.254 20.302 1.00 81.38 609 PHE A C 1
ATOM 4559 O O . PHE A 1 609 ? 11.242 2.029 20.194 1.00 81.38 609 PHE A O 1
ATOM 4566 N N . PRO A 1 610 ? 10.250 3.802 21.177 1.00 87.31 610 PRO A N 1
ATOM 4567 C CA . PRO A 1 610 ? 9.331 3.006 21.973 1.00 87.31 610 PRO A CA 1
ATOM 4568 C C . PRO A 1 610 ? 8.017 2.756 21.219 1.00 87.31 610 PRO A C 1
ATOM 4570 O O . PRO A 1 610 ? 7.405 3.678 20.686 1.00 87.31 610 PRO A O 1
ATOM 4573 N N . GLN A 1 611 ? 7.535 1.519 21.249 1.00 91.38 611 GLN A N 1
ATOM 4574 C CA . GLN A 1 611 ? 6.209 1.132 20.786 1.00 91.38 611 GLN A CA 1
ATOM 4575 C C . GLN A 1 611 ? 5.473 0.404 21.906 1.00 91.38 611 GLN A C 1
ATOM 4577 O O . GLN A 1 611 ? 5.962 -0.590 22.447 1.00 91.38 611 GLN A O 1
ATOM 4582 N N . ASP A 1 612 ? 4.300 0.915 22.266 1.00 93.06 612 ASP A N 1
ATOM 4583 C CA . ASP A 1 612 ? 3.488 0.341 23.328 1.00 93.06 612 ASP A CA 1
ATOM 4584 C C . ASP A 1 612 ? 2.449 -0.639 22.775 1.00 93.06 612 ASP A C 1
ATOM 4586 O O . ASP A 1 612 ? 1.774 -0.385 21.777 1.00 93.06 612 ASP A O 1
ATOM 4590 N N . PHE A 1 613 ? 2.293 -1.744 23.492 1.00 95.00 613 PHE A N 1
ATOM 4591 C CA . PHE A 1 613 ? 1.223 -2.713 23.335 1.00 95.00 613 PHE A CA 1
ATOM 4592 C C . PHE A 1 613 ? 0.448 -2.814 24.644 1.00 95.00 613 PHE A C 1
ATOM 4594 O O . PHE A 1 613 ? 1.007 -2.700 25.734 1.00 95.00 613 PHE A O 1
ATOM 4601 N N . TYR A 1 614 ? -0.847 -3.067 24.544 1.00 95.19 614 TYR A N 1
ATOM 4602 C CA . TYR A 1 614 ? -1.743 -3.204 25.681 1.00 95.19 614 TYR A CA 1
ATOM 4603 C C . TYR A 1 614 ? -2.323 -4.610 25.669 1.00 95.19 614 TYR A C 1
ATOM 4605 O O . TYR A 1 614 ? -3.175 -4.939 24.844 1.00 95.19 614 TYR A O 1
ATOM 4613 N N . LEU A 1 615 ? -1.801 -5.451 26.554 1.00 96.56 615 LEU A N 1
ATOM 4614 C CA . LEU A 1 615 ? -2.162 -6.855 26.662 1.00 96.56 615 LEU A CA 1
ATOM 4615 C C . LEU A 1 615 ? -3.439 -7.010 27.494 1.00 96.56 615 LEU A C 1
ATOM 4617 O O . LEU A 1 615 ? -3.535 -6.468 28.596 1.00 96.56 615 LEU A O 1
ATOM 4621 N N . HIS A 1 616 ? -4.383 -7.781 26.968 1.00 96.44 616 HIS A N 1
ATOM 4622 C CA . HIS A 1 616 ? -5.622 -8.198 27.616 1.00 96.44 616 HIS A CA 1
ATOM 4623 C C . HIS A 1 616 ? -5.566 -9.690 27.917 1.00 96.44 616 HIS A C 1
ATOM 4625 O O . HIS A 1 616 ? -4.902 -10.446 27.205 1.00 96.44 616 HIS A O 1
ATOM 4631 N N . SER A 1 617 ? -6.291 -10.117 28.949 1.00 95.62 617 SER A N 1
ATOM 4632 C CA . SER A 1 617 ? -6.353 -11.526 29.317 1.00 95.62 617 SER A CA 1
ATOM 4633 C C . SER A 1 617 ? -7.753 -11.951 29.730 1.00 95.62 617 SER A C 1
ATOM 4635 O O . SER A 1 617 ? -8.462 -11.201 30.407 1.00 95.62 617 SER A O 1
ATOM 4637 N N . ARG A 1 618 ? -8.093 -13.187 29.370 1.00 94.00 618 ARG A N 1
ATOM 4638 C CA . ARG A 1 618 ? -9.128 -14.025 29.995 1.00 94.00 618 ARG A CA 1
ATOM 4639 C C . ARG A 1 618 ? -8.563 -15.368 30.467 1.00 94.00 618 ARG A C 1
ATOM 4641 O O . ARG A 1 618 ? -9.314 -16.287 30.766 1.00 94.00 618 ARG A O 1
ATOM 4648 N N . ALA A 1 619 ? -7.237 -15.478 30.531 1.00 92.88 619 ALA A N 1
ATOM 4649 C CA . ALA A 1 619 ? -6.554 -16.672 30.994 1.00 92.88 619 ALA A CA 1
ATOM 4650 C C . ALA A 1 619 ? -6.937 -17.018 32.439 1.00 92.88 619 ALA A C 1
ATOM 4652 O O . ALA A 1 619 ? -7.097 -16.135 33.287 1.00 92.88 619 ALA A O 1
ATOM 4653 N N . GLU A 1 620 ? -6.999 -18.314 32.734 1.00 89.31 620 GLU A N 1
ATOM 4654 C CA . GLU A 1 620 ? -7.199 -18.795 34.097 1.00 89.31 620 GLU A CA 1
ATOM 4655 C C . GLU A 1 620 ? -6.102 -18.261 35.041 1.00 89.31 620 GLU A C 1
ATOM 4657 O O . GLU A 1 620 ? -4.919 -18.234 34.668 1.00 89.31 620 GLU A O 1
ATOM 4662 N N . PRO A 1 621 ? -6.447 -17.845 36.276 1.00 85.50 621 PRO A N 1
ATOM 4663 C CA . PRO A 1 621 ? -5.462 -17.410 37.259 1.00 85.50 621 PRO A CA 1
ATOM 4664 C C . PRO A 1 621 ? -4.344 -18.445 37.451 1.00 85.50 621 PRO A C 1
ATOM 4666 O O . PRO A 1 621 ? -4.606 -19.610 37.745 1.00 85.50 621 PRO A O 1
ATOM 4669 N N . GLY A 1 622 ? -3.088 -18.008 37.326 1.00 79.00 622 GLY A N 1
ATOM 4670 C CA . GLY A 1 622 ? -1.909 -18.876 37.424 1.00 79.00 622 GLY A CA 1
ATOM 4671 C C . GLY A 1 622 ? -1.403 -19.469 36.102 1.00 79.00 622 GLY A C 1
ATOM 4672 O O . GLY A 1 622 ? -0.347 -20.102 36.113 1.00 79.00 622 GLY A O 1
ATOM 4673 N N . LEU A 1 623 ? -2.075 -19.235 34.965 1.00 89.44 623 LEU A N 1
ATOM 4674 C CA . LEU A 1 623 ? -1.535 -19.553 33.637 1.00 89.44 623 LEU A CA 1
ATOM 4675 C C . LEU A 1 623 ? -0.443 -18.542 33.245 1.00 89.44 623 LEU A C 1
ATOM 4677 O O . LEU A 1 623 ? -0.693 -17.559 32.545 1.00 89.44 623 LEU A O 1
ATOM 4681 N N . ILE A 1 624 ? 0.778 -18.774 33.720 1.00 93.44 624 ILE A N 1
ATOM 4682 C CA . ILE A 1 624 ? 1.937 -17.939 33.392 1.00 93.44 624 ILE A CA 1
ATOM 4683 C C . ILE A 1 624 ? 2.264 -18.088 31.903 1.00 93.44 624 ILE A C 1
ATOM 4685 O O . ILE A 1 624 ? 2.448 -19.201 31.413 1.00 93.44 624 ILE A O 1
ATOM 4689 N N . SER A 1 625 ? 2.339 -16.964 31.191 1.00 96.12 625 SER A N 1
ATOM 4690 C CA . SER A 1 625 ? 2.642 -16.923 29.755 1.00 96.12 625 SER A CA 1
ATOM 4691 C C . SER A 1 625 ? 3.836 -16.012 29.485 1.00 96.12 625 SER A C 1
ATOM 4693 O O . SER A 1 625 ? 3.994 -14.976 30.135 1.00 96.12 625 SER A O 1
ATOM 4695 N N . VAL A 1 626 ? 4.687 -16.407 28.539 1.00 97.00 626 VAL A N 1
ATOM 4696 C CA . VAL A 1 626 ? 5.903 -15.674 28.167 1.00 97.00 626 VAL A CA 1
ATOM 4697 C C . VAL A 1 626 ? 5.736 -15.129 26.758 1.00 97.00 626 VAL A C 1
ATOM 4699 O O . VAL A 1 626 ? 5.333 -15.860 25.855 1.00 97.00 626 VAL A O 1
ATOM 4702 N N . PHE A 1 627 ? 6.067 -13.854 26.567 1.00 97.75 627 PHE A N 1
ATOM 4703 C CA . PHE A 1 627 ? 5.926 -13.173 25.284 1.00 97.75 627 PHE A CA 1
ATOM 4704 C C . PHE A 1 627 ? 7.236 -12.543 24.823 1.00 97.75 627 PHE A C 1
ATOM 4706 O O . PHE A 1 627 ? 8.025 -12.031 25.625 1.00 97.75 627 PHE A O 1
ATOM 4713 N N . TYR A 1 628 ? 7.427 -12.528 23.509 1.00 97.12 628 TYR A N 1
ATOM 4714 C CA . TYR A 1 628 ? 8.476 -11.776 22.828 1.00 97.12 628 TYR A CA 1
ATOM 4715 C C . TYR A 1 628 ? 7.885 -10.941 21.687 1.00 97.12 628 TYR A C 1
ATOM 4717 O O . TYR A 1 628 ? 6.701 -11.062 21.372 1.00 97.12 628 TYR A O 1
ATOM 4725 N N . ALA A 1 629 ? 8.688 -10.068 21.080 1.00 96.69 629 ALA A N 1
ATOM 4726 C CA . ALA A 1 629 ? 8.244 -9.216 19.980 1.00 96.69 629 ALA A CA 1
ATOM 4727 C C . ALA A 1 629 ? 8.899 -9.617 18.654 1.00 96.69 629 ALA A C 1
ATOM 4729 O O . ALA A 1 629 ? 10.053 -10.054 18.611 1.00 96.69 629 ALA A O 1
ATOM 4730 N N . THR A 1 630 ? 8.170 -9.438 17.556 1.00 96.12 630 THR A N 1
ATOM 4731 C CA . THR A 1 630 ? 8.681 -9.617 16.194 1.00 96.12 630 THR A CA 1
ATOM 4732 C C . THR A 1 630 ? 8.151 -8.531 15.270 1.00 96.12 630 THR A C 1
ATOM 4734 O O . THR A 1 630 ? 7.077 -7.995 15.517 1.00 96.12 630 THR A O 1
ATOM 4737 N N . PHE A 1 631 ? 8.886 -8.190 14.219 1.00 94.81 631 PHE A N 1
ATOM 4738 C CA . PHE A 1 631 ? 8.413 -7.336 13.129 1.00 94.81 631 PHE A CA 1
ATOM 4739 C C . PHE A 1 631 ? 9.069 -7.778 11.818 1.00 94.81 631 PHE A C 1
ATOM 4741 O O . PHE A 1 631 ? 10.079 -8.484 11.828 1.00 94.81 631 PHE A O 1
ATOM 4748 N N . GLN A 1 632 ? 8.481 -7.383 10.700 1.00 93.56 632 GLN A N 1
ATOM 4749 C CA . GLN A 1 632 ? 8.983 -7.636 9.356 1.00 93.56 632 GLN A CA 1
ATOM 4750 C C . GLN A 1 632 ? 9.631 -6.364 8.802 1.00 93.56 632 GLN A C 1
ATOM 4752 O O . GLN A 1 632 ? 9.013 -5.299 8.887 1.00 93.56 632 GLN A O 1
ATOM 4757 N N . ASP A 1 633 ? 10.849 -6.490 8.271 1.00 92.06 633 ASP A N 1
ATOM 4758 C CA . ASP A 1 633 ? 11.529 -5.416 7.540 1.00 92.06 633 ASP A CA 1
ATOM 4759 C C . ASP A 1 633 ? 11.001 -5.267 6.102 1.00 92.06 633 ASP A C 1
ATOM 4761 O O . ASP A 1 633 ? 10.232 -6.096 5.603 1.00 92.06 633 ASP A O 1
ATOM 4765 N N . ASP A 1 634 ? 11.455 -4.227 5.409 1.00 86.00 634 ASP A N 1
ATOM 4766 C CA . ASP A 1 634 ? 11.066 -3.923 4.026 1.00 86.00 634 ASP A CA 1
ATOM 4767 C C . ASP A 1 634 ? 11.459 -5.000 2.985 1.00 86.00 634 ASP A C 1
ATOM 4769 O O . ASP A 1 634 ? 10.955 -4.984 1.859 1.00 86.00 634 ASP A O 1
ATOM 4773 N N . ASN A 1 635 ? 12.326 -5.960 3.335 1.00 84.00 635 ASN A N 1
ATOM 4774 C CA . ASN A 1 635 ? 12.684 -7.107 2.488 1.00 84.00 635 ASN A CA 1
ATOM 4775 C C . ASN A 1 635 ? 11.842 -8.356 2.794 1.00 84.00 635 ASN A C 1
ATOM 4777 O O . ASN A 1 635 ? 12.078 -9.426 2.227 1.00 84.00 635 ASN A O 1
ATOM 4781 N N . GLY A 1 636 ? 10.877 -8.247 3.705 1.00 86.81 636 GLY A N 1
ATOM 4782 C CA . GLY A 1 636 ? 10.042 -9.358 4.132 1.00 86.81 636 GLY A CA 1
ATOM 4783 C C . GLY A 1 636 ? 10.697 -10.263 5.180 1.00 86.81 636 GLY A C 1
ATOM 4784 O O . GLY A 1 636 ? 10.105 -11.283 5.549 1.00 86.81 636 GLY A O 1
ATOM 4785 N N . LYS A 1 637 ? 11.889 -9.924 5.690 1.00 92.12 637 LYS A N 1
ATOM 4786 C CA . LYS A 1 637 ? 12.585 -10.709 6.716 1.00 92.12 637 LYS A CA 1
ATOM 4787 C C . LYS A 1 637 ? 12.028 -10.362 8.094 1.00 92.12 637 LYS A C 1
ATOM 4789 O O . LYS A 1 637 ? 11.937 -9.206 8.495 1.00 92.12 637 LYS A O 1
ATOM 4794 N N . TRP A 1 638 ? 11.706 -11.404 8.856 1.00 93.19 638 TRP A N 1
ATOM 4795 C CA . TRP A 1 638 ? 11.262 -11.263 10.239 1.00 93.19 638 TRP A CA 1
ATOM 4796 C C . TRP A 1 638 ? 12.446 -11.101 11.194 1.00 93.19 638 TRP A C 1
ATOM 4798 O O . TRP A 1 638 ? 13.395 -11.898 11.182 1.00 93.19 638 TRP A O 1
ATOM 4808 N N . TRP A 1 639 ? 12.354 -10.099 12.060 1.00 94.75 639 TRP A N 1
ATOM 4809 C CA . TRP A 1 639 ? 13.244 -9.808 13.180 1.00 94.75 639 TRP A CA 1
ATOM 4810 C C . TRP A 1 639 ? 12.539 -10.145 14.486 1.00 94.75 639 TRP A C 1
ATOM 4812 O O . TRP A 1 639 ? 11.336 -9.940 14.611 1.00 94.75 639 TRP A O 1
ATOM 4822 N N . THR A 1 640 ? 13.265 -10.667 15.472 1.00 95.38 640 THR A N 1
ATOM 4823 C CA . THR A 1 640 ? 12.688 -11.052 16.768 1.00 95.38 640 THR A CA 1
ATOM 4824 C C . THR A 1 640 ? 13.594 -10.630 17.914 1.00 95.38 640 THR A C 1
ATOM 4826 O O . THR A 1 640 ? 14.818 -10.735 17.801 1.00 95.38 640 THR A O 1
ATOM 4829 N N . SER A 1 641 ? 12.997 -10.181 19.020 1.00 95.00 641 SER A N 1
ATOM 4830 C CA . SER A 1 641 ? 13.727 -9.724 20.207 1.00 95.00 641 SER A CA 1
ATOM 4831 C C . SER A 1 641 ? 14.581 -10.825 20.840 1.00 95.00 641 SER A C 1
ATOM 4833 O O . SER A 1 641 ? 15.593 -10.532 21.466 1.00 95.00 641 SER A O 1
ATOM 4835 N N . VAL A 1 642 ? 14.236 -12.104 20.645 1.00 93.25 642 VAL A N 1
ATOM 4836 C CA . VAL A 1 642 ? 14.993 -13.227 21.229 1.00 93.25 642 VAL A CA 1
ATOM 4837 C C . VAL A 1 642 ? 16.333 -13.494 20.542 1.00 93.25 642 VAL A C 1
ATOM 4839 O O . VAL A 1 642 ? 17.190 -14.128 21.145 1.00 93.25 642 VAL A O 1
ATOM 4842 N N . ARG A 1 643 ? 16.554 -12.993 19.314 1.00 86.25 643 ARG A N 1
ATOM 4843 C CA . ARG A 1 643 ? 17.829 -13.172 18.583 1.00 86.25 643 ARG A CA 1
ATOM 4844 C C . ARG A 1 643 ? 19.011 -12.471 19.236 1.00 86.25 643 ARG A C 1
ATOM 4846 O O . ARG A 1 643 ? 20.145 -12.827 18.947 1.00 86.25 643 ARG A O 1
ATOM 4853 N N . TYR A 1 644 ? 18.740 -11.470 20.062 1.00 73.88 644 TYR A N 1
ATOM 4854 C CA . TYR A 1 644 ? 19.774 -10.643 20.662 1.00 73.88 644 TYR 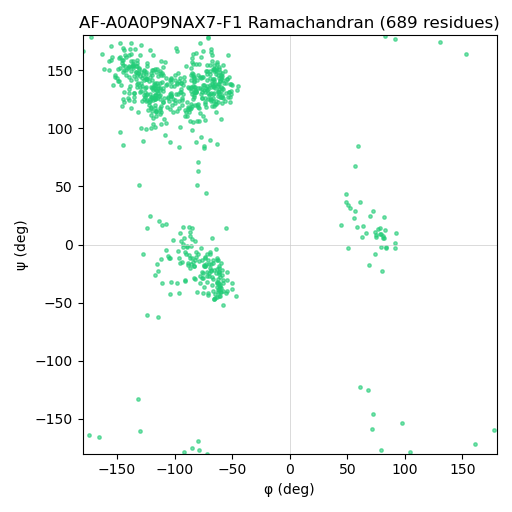A CA 1
ATOM 4855 C C . TYR A 1 644 ? 20.244 -11.187 22.013 1.00 73.88 644 TYR A C 1
ATOM 4857 O O . TYR A 1 644 ? 21.192 -10.647 22.557 1.00 73.88 644 TYR A O 1
ATOM 4865 N N . GLU A 1 645 ? 19.601 -12.241 22.553 1.00 66.69 645 GLU A N 1
ATOM 4866 C CA . GLU A 1 645 ? 19.894 -12.881 23.858 1.00 66.69 645 GLU A CA 1
ATOM 4867 C C . GLU A 1 645 ? 20.134 -11.904 25.033 1.00 66.69 645 GLU A C 1
ATOM 4869 O O . GLU A 1 645 ? 20.620 -12.280 26.100 1.00 66.69 645 GLU A O 1
ATOM 4874 N N . ASP A 1 646 ? 19.720 -10.650 24.861 1.00 66.50 646 ASP A N 1
ATOM 4875 C CA . ASP A 1 646 ? 19.943 -9.560 25.789 1.00 66.50 646 ASP A CA 1
ATOM 4876 C C . ASP A 1 646 ? 18.928 -9.587 26.937 1.00 66.50 646 ASP A C 1
ATOM 4878 O O . ASP A 1 646 ? 17.859 -10.222 26.894 1.00 66.50 646 ASP A O 1
ATOM 4882 N N . VAL A 1 647 ? 19.255 -8.824 27.982 1.00 76.69 647 VAL A N 1
ATOM 4883 C CA . VAL A 1 647 ? 18.316 -8.473 29.049 1.00 76.69 647 VAL A CA 1
ATOM 4884 C C . VAL A 1 647 ? 17.059 -7.871 28.408 1.00 76.69 647 VAL A C 1
ATOM 4886 O O . VAL A 1 647 ? 17.150 -6.972 27.577 1.00 76.69 647 VAL A O 1
ATOM 4889 N N . ASN A 1 648 ? 15.880 -8.352 28.815 1.00 85.31 648 ASN A N 1
ATOM 4890 C CA . ASN A 1 648 ? 14.569 -7.891 28.329 1.00 85.31 648 ASN A CA 1
ATOM 4891 C C . ASN A 1 648 ? 14.214 -8.315 26.893 1.00 85.31 648 ASN A C 1
ATOM 4893 O O . ASN A 1 648 ? 13.444 -7.644 26.218 1.00 85.31 648 ASN A O 1
ATOM 4897 N N . SER A 1 649 ? 14.719 -9.453 26.418 1.00 91.88 649 SER A N 1
ATOM 4898 C CA . SER A 1 649 ? 14.262 -10.070 25.159 1.00 91.88 649 SER A CA 1
ATOM 4899 C C . SER A 1 649 ? 12.879 -10.743 25.255 1.00 91.88 649 SER A C 1
ATOM 4901 O O . SER A 1 649 ? 12.235 -10.962 24.225 1.00 91.88 649 SER A O 1
ATOM 4903 N N . LYS A 1 650 ? 12.419 -11.046 26.481 1.00 95.19 650 LYS A N 1
ATOM 4904 C CA . LYS A 1 650 ? 11.130 -11.682 26.814 1.00 95.19 650 LYS A CA 1
ATOM 4905 C C . LYS A 1 650 ? 10.519 -11.092 28.089 1.00 95.19 650 LYS A C 1
ATOM 4907 O O . LYS A 1 650 ? 11.266 -10.744 29.014 1.00 95.19 650 LYS A O 1
ATOM 4912 N N . VAL A 1 651 ? 9.187 -11.100 28.168 1.00 95.19 651 VAL A N 1
ATOM 4913 C CA . VAL A 1 651 ? 8.396 -10.760 29.368 1.00 95.19 651 VAL A CA 1
ATOM 4914 C C . VAL A 1 651 ? 7.535 -11.937 29.827 1.00 95.19 651 VAL A C 1
ATOM 4916 O O . VAL A 1 651 ? 7.031 -12.690 29.001 1.00 95.19 651 VAL A O 1
ATOM 4919 N N . GLU A 1 652 ? 7.348 -12.080 31.136 1.00 95.62 652 GLU A N 1
ATOM 4920 C CA . GLU A 1 652 ? 6.520 -13.108 31.775 1.00 95.62 652 GLU A CA 1
ATOM 4921 C C . GLU A 1 652 ? 5.296 -12.467 32.439 1.00 95.62 652 GLU A C 1
ATOM 4923 O O . GLU A 1 652 ? 5.419 -11.553 33.261 1.00 95.62 652 GLU A O 1
ATOM 4928 N N . ILE A 1 653 ? 4.100 -12.933 32.086 1.00 95.44 653 ILE A N 1
ATOM 4929 C CA . ILE A 1 653 ? 2.838 -12.360 32.550 1.00 95.44 653 ILE A CA 1
ATOM 4930 C C . ILE A 1 653 ? 2.063 -13.384 33.369 1.00 95.44 653 ILE A C 1
ATOM 4932 O O . ILE A 1 653 ? 1.818 -14.504 32.921 1.00 95.44 653 ILE A O 1
ATOM 4936 N N . ASN A 1 654 ? 1.638 -12.968 34.562 1.00 93.62 654 ASN A N 1
ATOM 4937 C CA . ASN A 1 654 ? 0.888 -13.798 35.496 1.00 93.62 654 ASN A CA 1
ATOM 4938 C C . ASN A 1 654 ? -0.532 -13.232 35.737 1.00 93.62 654 ASN A C 1
ATOM 4940 O O . ASN A 1 654 ? -0.676 -12.172 36.365 1.00 93.62 654 ASN A O 1
ATOM 4944 N N . PRO A 1 655 ? -1.591 -13.914 35.255 1.00 93.19 655 PRO A N 1
ATOM 4945 C CA . PRO A 1 655 ? -2.977 -13.543 35.526 1.00 93.19 655 PRO A CA 1
ATOM 4946 C C . PRO A 1 655 ? -3.320 -13.624 37.020 1.00 93.19 655 PRO A C 1
ATOM 4948 O O . PRO A 1 655 ? -3.134 -14.647 37.682 1.00 93.19 655 PRO A O 1
ATOM 4951 N N . ARG A 1 656 ? -3.876 -12.539 37.563 1.00 91.31 656 ARG A N 1
ATOM 4952 C CA . ARG A 1 656 ? -4.330 -12.451 38.957 1.00 91.31 656 ARG A CA 1
ATOM 4953 C C . ARG A 1 656 ? -5.683 -13.128 39.130 1.00 91.31 656 ARG A C 1
ATOM 4955 O O . ARG A 1 656 ? -6.509 -13.152 38.227 1.00 91.31 656 ARG A O 1
ATOM 4962 N N . ARG A 1 657 ? -5.981 -13.564 40.352 1.00 89.81 657 ARG A N 1
ATOM 4963 C CA . ARG A 1 657 ? -7.345 -13.965 40.710 1.00 89.81 657 ARG A CA 1
ATOM 4964 C C . ARG A 1 657 ? -8.270 -12.745 40.691 1.00 89.81 657 ARG A C 1
ATOM 4966 O O . ARG A 1 657 ? -8.003 -11.775 41.400 1.00 89.81 657 ARG A O 1
ATOM 4973 N N . VAL A 1 658 ? -9.347 -12.807 39.905 1.00 84.69 658 VAL A N 1
ATOM 4974 C CA . VAL A 1 658 ? -10.386 -11.766 39.884 1.00 84.69 658 VAL A CA 1
ATOM 4975 C C . VAL A 1 658 ? -11.016 -11.666 41.284 1.00 84.69 658 VAL A C 1
ATOM 4977 O O . VAL A 1 658 ? -11.346 -12.706 41.868 1.00 84.69 658 VAL A O 1
ATOM 4980 N N . PRO A 1 659 ? -11.154 -10.458 41.866 1.00 81.75 659 PRO A N 1
ATOM 4981 C CA . PRO A 1 659 ? -11.829 -10.287 43.146 1.00 81.75 659 PRO A CA 1
ATOM 4982 C C . PRO A 1 659 ? -13.258 -10.826 43.064 1.00 81.75 659 PRO A C 1
ATOM 4984 O O . PRO A 1 659 ? -13.975 -10.555 42.105 1.00 81.75 659 PRO A O 1
ATOM 4987 N N . THR A 1 660 ? -13.678 -11.596 44.064 1.00 75.31 660 THR A N 1
ATOM 4988 C CA . THR A 1 660 ? -15.061 -12.072 44.138 1.00 75.31 660 THR A CA 1
ATOM 4989 C C . THR A 1 660 ? -15.961 -10.950 44.640 1.00 75.31 660 THR A C 1
ATOM 4991 O O . THR A 1 660 ? -15.619 -10.250 45.594 1.00 75.31 660 THR A O 1
ATOM 4994 N N . PHE A 1 661 ? -17.103 -10.767 43.975 1.00 69.31 661 PHE A N 1
ATOM 4995 C CA . PHE A 1 661 ? -18.127 -9.825 44.408 1.00 69.31 661 PHE A CA 1
ATOM 4996 C C . PHE A 1 661 ? -18.682 -10.272 45.764 1.00 69.31 661 PHE A C 1
ATOM 4998 O O . PHE A 1 661 ? -19.302 -11.329 45.870 1.00 69.31 661 PHE A O 1
ATOM 5005 N N . ASP A 1 662 ? -18.436 -9.481 46.806 1.00 75.62 662 ASP A N 1
ATOM 5006 C CA . ASP A 1 662 ? -18.985 -9.733 48.135 1.00 75.62 662 ASP A CA 1
ATOM 5007 C C . ASP A 1 662 ? -20.273 -8.926 48.304 1.00 75.62 662 ASP A C 1
ATOM 5009 O O . ASP A 1 662 ? -20.239 -7.720 48.568 1.00 75.62 662 ASP A O 1
ATOM 5013 N N . THR A 1 663 ? -21.413 -9.603 48.150 1.00 70.81 663 THR A N 1
ATOM 5014 C CA . THR A 1 663 ? -22.759 -9.022 48.288 1.00 70.81 663 THR A CA 1
ATOM 5015 C C . THR A 1 663 ? -22.960 -8.316 49.629 1.00 70.81 663 THR A C 1
ATOM 5017 O O . THR A 1 663 ? -23.766 -7.396 49.710 1.00 70.81 663 THR A O 1
ATOM 5020 N N . ARG A 1 664 ? -22.195 -8.671 50.671 1.00 77.06 664 ARG A N 1
ATOM 5021 C CA . ARG A 1 664 ? -22.278 -8.052 52.005 1.00 77.06 664 ARG A CA 1
ATOM 5022 C C . ARG A 1 664 ? -21.792 -6.602 52.040 1.00 77.06 664 ARG A C 1
ATOM 5024 O O . ARG A 1 664 ? -22.098 -5.895 52.994 1.00 77.06 664 ARG A O 1
ATOM 5031 N N . ASN A 1 665 ? -21.046 -6.160 51.026 1.00 78.06 665 ASN A N 1
ATOM 5032 C CA . ASN A 1 665 ? -20.537 -4.790 50.931 1.00 78.06 665 ASN A CA 1
ATOM 5033 C C . ASN A 1 665 ? -21.502 -3.832 50.210 1.00 78.06 665 ASN A C 1
ATOM 5035 O O . ASN A 1 665 ? -21.197 -2.646 50.092 1.00 78.06 665 ASN A O 1
ATOM 5039 N N . TYR A 1 666 ? -22.648 -4.324 49.725 1.00 72.12 666 TYR A N 1
ATOM 5040 C CA . TYR A 1 666 ? -23.606 -3.553 48.935 1.00 72.12 666 TYR A CA 1
ATOM 5041 C C . TYR A 1 666 ? -25.033 -3.729 49.463 1.00 72.12 666 TYR A C 1
ATOM 5043 O O . TYR A 1 666 ? -25.412 -4.800 49.928 1.00 72.12 666 TYR A O 1
ATOM 5051 N N . THR A 1 667 ? -25.847 -2.679 49.336 1.00 76.50 667 THR A N 1
ATOM 5052 C CA . THR A 1 667 ? -27.290 -2.731 49.601 1.00 76.50 667 THR A CA 1
ATOM 5053 C C . THR A 1 667 ? -28.025 -2.441 48.303 1.00 76.50 667 THR A C 1
ATOM 5055 O O . THR A 1 667 ? -27.932 -1.335 47.773 1.00 76.50 667 THR A O 1
ATOM 5058 N N . PHE A 1 668 ? -28.762 -3.422 47.794 1.00 75.75 668 PHE A N 1
ATOM 5059 C CA . PHE A 1 668 ? -29.606 -3.257 46.614 1.00 75.75 668 PHE A CA 1
ATOM 5060 C C . PHE A 1 668 ? -31.023 -2.866 47.047 1.00 75.75 668 PHE A C 1
ATOM 5062 O O . PHE A 1 668 ? -31.608 -3.509 47.917 1.00 75.75 668 PHE A O 1
ATOM 5069 N N . VAL A 1 669 ? -31.566 -1.797 46.457 1.00 79.38 669 VAL A N 1
ATOM 5070 C CA . VAL A 1 669 ? -32.933 -1.311 46.711 1.00 79.38 669 VAL A CA 1
ATOM 5071 C C . VAL A 1 669 ? -33.671 -1.238 45.372 1.00 79.38 669 VAL A C 1
ATOM 5073 O O . VAL A 1 669 ? -33.460 -0.287 44.617 1.00 79.38 669 VAL A O 1
ATOM 5076 N N . PRO A 1 670 ? -34.496 -2.242 45.040 1.00 72.62 670 PRO A N 1
ATOM 5077 C CA . PRO A 1 670 ? -35.277 -2.254 43.815 1.00 72.62 670 PRO A CA 1
ATOM 5078 C C . PRO A 1 670 ? -36.336 -1.158 43.856 1.00 72.62 670 PRO A C 1
ATOM 5080 O O . PRO A 1 670 ? -36.958 -0.925 44.891 1.00 72.62 670 PRO A O 1
ATOM 5083 N N . LYS A 1 671 ? -36.551 -0.502 42.717 1.00 72.25 671 LYS A N 1
ATOM 5084 C CA . LYS A 1 671 ? -37.630 0.466 42.531 1.00 72.25 671 LYS A CA 1
ATOM 5085 C C . LYS A 1 671 ? -38.314 0.227 41.199 1.00 72.25 671 LYS A C 1
ATOM 5087 O O . LYS A 1 671 ? -37.642 0.129 40.173 1.00 72.25 671 LYS A O 1
ATOM 5092 N N . ARG A 1 672 ? -39.640 0.149 41.209 1.00 70.19 672 ARG A N 1
ATOM 5093 C CA . ARG A 1 672 ? -40.456 0.084 39.999 1.00 70.19 672 ARG A CA 1
ATOM 5094 C C . ARG A 1 672 ? -40.492 1.478 39.367 1.00 70.19 672 ARG A C 1
ATOM 5096 O O . ARG A 1 672 ? -40.670 2.472 40.068 1.00 70.19 672 ARG A O 1
ATOM 5103 N N . LEU A 1 673 ? -40.267 1.552 38.054 1.00 54.44 673 LEU A N 1
ATOM 5104 C CA . LEU A 1 673 ? -40.251 2.830 37.330 1.00 54.44 673 LEU A CA 1
ATOM 5105 C C . LEU A 1 673 ? -41.665 3.423 37.194 1.00 54.44 673 LEU A C 1
ATOM 5107 O O . LEU A 1 673 ? -41.839 4.639 37.256 1.00 54.44 673 LEU A O 1
ATOM 5111 N N . ASP A 1 674 ? -42.663 2.545 37.090 1.00 60.59 674 ASP A N 1
ATOM 5112 C CA . ASP A 1 674 ? -44.070 2.901 36.954 1.00 60.59 674 ASP A CA 1
ATOM 5113 C C . ASP A 1 674 ? -44.794 2.768 38.299 1.00 60.59 674 ASP A C 1
ATOM 5115 O O . ASP A 1 674 ? -44.657 1.762 38.996 1.00 60.59 674 ASP A O 1
ATOM 5119 N N . ASN A 1 675 ? -45.644 3.744 38.639 1.00 56.91 675 ASN A N 1
ATOM 5120 C CA . ASN A 1 675 ? -46.421 3.764 39.893 1.00 56.91 675 ASN A CA 1
ATOM 5121 C C . ASN A 1 675 ? -47.501 2.660 39.995 1.00 56.91 675 ASN A C 1
ATOM 5123 O O . ASN A 1 675 ? -48.290 2.651 40.941 1.00 56.91 675 ASN A O 1
ATOM 5127 N N . ASN A 1 676 ? -47.565 1.737 39.033 1.00 55.28 676 ASN A N 1
ATOM 5128 C CA . ASN A 1 676 ? -48.500 0.618 39.028 1.00 55.28 676 ASN A CA 1
ATOM 5129 C C . ASN A 1 676 ? -47.834 -0.641 39.600 1.00 55.28 676 ASN A C 1
ATOM 5131 O O . ASN A 1 676 ? -47.344 -1.497 38.867 1.00 55.28 676 ASN A O 1
ATOM 5135 N N . GLY A 1 677 ? -47.843 -0.761 40.928 1.00 65.38 677 GLY A N 1
ATOM 5136 C CA . GLY A 1 677 ? -47.440 -1.974 41.646 1.00 65.38 677 GLY A CA 1
ATOM 5137 C C . GLY A 1 677 ? -46.443 -1.717 42.775 1.00 65.38 677 GLY A C 1
ATOM 5138 O O . GLY A 1 677 ? -45.971 -0.602 42.970 1.00 65.38 677 GLY A O 1
ATOM 5139 N N . THR A 1 678 ? -46.131 -2.761 43.541 1.00 71.50 678 THR A N 1
ATOM 5140 C CA . THR A 1 678 ? -45.087 -2.726 44.576 1.00 71.50 678 THR A CA 1
ATOM 5141 C C . THR A 1 678 ? -43.704 -2.887 43.964 1.00 71.50 678 THR A C 1
ATOM 5143 O O . THR A 1 678 ? -43.537 -3.629 42.989 1.00 71.50 678 THR A O 1
ATOM 5146 N N . ASP A 1 679 ? -42.710 -2.222 44.552 1.00 76.00 679 ASP A N 1
ATOM 5147 C CA . ASP A 1 679 ? -41.304 -2.429 44.210 1.00 76.00 679 ASP A CA 1
ATOM 5148 C C . ASP A 1 679 ? -40.955 -3.931 44.263 1.00 76.00 679 ASP A C 1
ATOM 5150 O O . ASP A 1 679 ? -41.455 -4.647 45.140 1.00 76.00 679 ASP A O 1
ATOM 5154 N N . PRO A 1 680 ? -40.178 -4.443 43.292 1.00 71.62 680 PRO A N 1
ATOM 5155 C CA . PRO A 1 680 ? -39.836 -5.859 43.243 1.00 71.62 680 PRO A CA 1
ATOM 5156 C C . PRO A 1 680 ? -38.908 -6.267 44.398 1.00 71.62 680 PRO A C 1
ATOM 5158 O O . PRO A 1 680 ? -38.324 -5.433 45.086 1.00 71.62 680 PRO A O 1
ATOM 5161 N N . SER A 1 681 ? -38.789 -7.578 44.614 1.00 71.69 681 SER A N 1
ATOM 5162 C CA . SER A 1 681 ? -37.820 -8.154 45.552 1.00 71.69 681 SER A CA 1
ATOM 5163 C C . SER A 1 681 ? -36.382 -7.826 45.135 1.00 71.69 681 SER A C 1
ATOM 5165 O O . SER A 1 681 ? -36.096 -7.662 43.949 1.00 71.69 681 SER A O 1
ATOM 5167 N N . VAL A 1 682 ? -35.480 -7.741 46.120 1.00 67.75 682 VAL A N 1
ATOM 5168 C CA . VAL A 1 682 ? -34.028 -7.626 45.887 1.00 67.75 682 VAL A CA 1
ATOM 5169 C C . VAL A 1 682 ? -33.500 -8.873 45.184 1.00 67.75 682 VAL A C 1
ATOM 5171 O O . VAL A 1 682 ? -32.629 -8.781 44.322 1.00 67.75 682 VAL A O 1
ATOM 5174 N N . ASP A 1 683 ? -34.060 -10.024 45.543 1.00 67.69 683 ASP A N 1
ATOM 5175 C CA . ASP A 1 683 ? -33.729 -11.296 44.928 1.00 67.69 683 ASP A CA 1
ATOM 5176 C C . ASP A 1 683 ? -34.536 -11.466 43.634 1.00 67.69 683 ASP A C 1
ATOM 5178 O O . ASP A 1 683 ? -35.770 -11.330 43.678 1.00 67.69 683 ASP A O 1
ATOM 5182 N N . PRO A 1 684 ? -33.878 -11.761 42.496 1.00 55.25 684 PRO A N 1
ATOM 5183 C CA . PRO A 1 684 ? -34.578 -12.053 41.256 1.00 55.25 684 PRO A CA 1
ATOM 5184 C C . PRO A 1 684 ? -35.471 -13.292 41.431 1.00 55.25 684 PRO A C 1
ATOM 5186 O O . PRO A 1 684 ? -35.141 -14.188 42.218 1.00 55.25 684 PRO A O 1
ATOM 5189 N N . PRO A 1 685 ? -36.611 -13.365 40.721 1.00 59.69 685 PRO A N 1
ATOM 5190 C CA . PRO A 1 685 ? -37.454 -14.548 40.758 1.00 59.69 685 PRO A CA 1
ATOM 5191 C C . PRO A 1 685 ? -36.670 -15.787 40.285 1.00 59.69 685 PRO A C 1
ATOM 5193 O O . PRO A 1 685 ? -35.789 -15.667 39.430 1.00 59.69 685 PRO A O 1
ATOM 5196 N N . PRO A 1 686 ? -36.972 -16.983 40.824 1.00 64.62 686 PRO A N 1
ATOM 5197 C CA . PRO A 1 686 ? -36.359 -18.224 40.367 1.00 64.62 686 PRO A CA 1
ATOM 5198 C C . PRO A 1 686 ? -36.541 -18.409 38.858 1.00 64.62 686 PRO A C 1
ATOM 5200 O O . PRO A 1 686 ? -37.607 -18.106 38.314 1.00 64.62 686 PRO A O 1
ATOM 5203 N N . GLU A 1 687 ? -35.513 -18.944 38.204 1.00 41.81 687 GLU A N 1
ATOM 5204 C CA . GLU A 1 687 ? -35.521 -19.249 36.773 1.00 41.81 687 GLU A CA 1
ATOM 5205 C C . GLU A 1 687 ? -36.762 -20.098 36.411 1.00 41.81 687 GLU A C 1
ATOM 5207 O O . GLU A 1 687 ? -37.003 -21.146 37.015 1.00 41.81 687 GLU A O 1
ATOM 5212 N N . GLY A 1 688 ? -37.589 -19.618 35.471 1.00 49.41 688 GLY A N 1
ATOM 5213 C CA . GLY A 1 688 ? -38.834 -20.283 35.051 1.00 49.41 688 GLY A CA 1
ATOM 5214 C C . GLY A 1 688 ? -40.118 -19.866 35.787 1.00 49.41 688 GLY A C 1
ATOM 5215 O O . GLY A 1 688 ? -41.152 -20.514 35.616 1.00 49.41 688 GLY A O 1
ATOM 5216 N N . SER A 1 689 ? -40.083 -18.805 36.597 1.00 46.41 689 SER A N 1
ATOM 5217 C CA . SER A 1 689 ? -41.303 -18.205 37.158 1.00 46.41 689 SER A CA 1
ATOM 5218 C C . SER A 1 689 ? -42.154 -17.564 36.044 1.00 46.41 689 SER A C 1
ATOM 5220 O O . SER A 1 689 ? -41.578 -16.917 35.172 1.00 46.41 689 SER A O 1
ATOM 5222 N N . PRO A 1 690 ? -43.491 -17.736 36.030 1.00 47.03 690 PRO A N 1
ATOM 5223 C CA . PRO A 1 690 ? -44.353 -17.044 35.073 1.00 47.03 690 PRO A CA 1
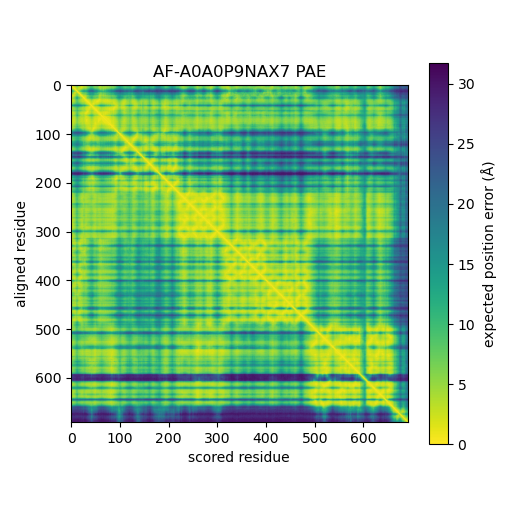ATOM 5224 C C . PRO A 1 690 ? -44.363 -15.535 35.353 1.00 47.03 690 PRO A C 1
ATOM 5226 O O . PRO A 1 690 ? -44.429 -15.144 36.522 1.00 47.03 690 PRO A O 1
ATOM 5229 N N . ASP A 1 691 ? -44.299 -14.739 34.282 1.00 46.97 691 ASP A N 1
ATOM 5230 C CA . ASP A 1 691 ? -44.379 -13.269 34.317 1.00 46.97 691 ASP A CA 1
ATOM 5231 C C . ASP A 1 691 ? -45.706 -12.742 34.889 1.00 46.97 691 ASP A C 1
ATOM 5233 O O . ASP A 1 691 ? -46.781 -13.312 34.563 1.00 46.97 691 ASP A O 1
#

Radius of gyration: 31.76 Å; Cα contacts (8 Å, |Δi|>4): 1593; chains: 1; bounding box: 89×52×92 Å

Mean predicted aligned error: 10.29 Å

Foldseek 3Di:
DWDKDWDWDDDVQFFIFTFFIWIDDVLLVWDWDWDWDWDQDPQGWTKTFQLRTHPTFTCPVPPDRVVRVVVSVVVNVVSNLFFQQVGMDTFKGFRCPDPDQLRFVDKDWDKAQDPPLCDPVDPNNPDTDIDIDGDGPPDPDDDDDDDNPPDDRDQDQDADPVRHRPFDDKDKFALVSVVRDDPDDRCRQVRMAGPQRWGWDFPDWDDDGIIMTTTYTQHQAKAKPPQEEEEEAFDKDAIFIAGSVRDGDAFPDKDKAWQFDQDPLLSADADSRRMGTHRHLARVQDQKIKMKIWTWDDDPNDIDIYIGIYIYGNDQKIKPGLEREFEADDDTDKDWIAMHGSVRWQKDKDKPDDDQFDWDDDVSTIITTGDNVCRVDQKAKIWMWIDTPDIAIRIYIHHYDGQNKHKPPQEAPADEAQDKDAIDIPCVVPHPFQKDKDFRDDDFGADSRRTTHHHNDAHQHKIKMKIFGDDPRDTPHMGIHIYGHHSRDRDDDFDAWPAWFKAFPQDPDPLRFEAEDAQPFQAWTKMKIWTATDADPNHGTHARNNQVSQKFKAWPVVRDTAHADNNPDNTADPPRPDFKHKDQDHHPDDYGHPDDPDDDDPPDDPGTDMGMMIMHGNHDAAPKIKIWMWTAGPVRDIDTLVVVVDRRRMHIYGYHDDDDDDCVVDDDDFDDPDPPDDGDDPDDDPPPDDD

Sequence (691 aa):
VSGRYSGLHQPQGSATTVSGSFIISEPMGFRLAMTVDLFVGEEGHVLLDLAGGAGVACNLGGVDEAINQQLADFFAQEFKQIALHRRVFSVLQAQLNRYHVQTPGSLRLLARAAPRSSDAHMESAGDGALMLFMHAQDGEGEGLFPPTDDFVYPIPDDRGADNQPAYGTVLMLSQKTLTMIERERLQVLDSLKFTGGCVFEPLEQYRRHDLLMFGSLRATQASLTPLFSTITAGQTQRFVLRNAQGEEIPATSWTALSIKSHVAAGSGSISAGGVYTAASLEAIGHDALCVVITAAYQESGAVVKVSALVSVVSRSMELAPRVTVVPGGAALQTVSLAASTLDGSPVSWALLGAELGRLSEAGKGALFSPDARSGKRALAVQQIEAQGNDLGIATVLVANGQQMLRIEPAFVPRARPKVAVQLQDDHALLPGLERRWKVVGGAGTVDRQGLFMPPDQALVASSVVSCEVVNNGVVLACGYSVIELSEVIDEVRWEEMSMFTITVPGTSTPDHRTGTLYPNGYQQLRLQVKTQVMPVDGVESELSPAERASMRLVDDNTAQNLESVLPLLEGMPEGDDQAWRVRNQHNRFELSGAGVFAAEPGLDAIRPFPQDFYLHSRAEPGLISVFYATFQDDNGKWWTSVRYEDVNSKVEINPRRVPTFDTRNYTFVPKRLDNNGTDPSVDPPPEGSPD

Solvent-accessible surface area (backbone atoms only — not comparable to full-atom values): 38403 Å² total; per-residue (Å²): 93,74,52,76,48,75,42,76,42,65,56,91,96,43,31,56,34,62,42,29,32,33,58,48,43,42,84,62,72,41,49,78,47,62,48,62,66,74,43,75,49,79,79,40,28,33,33,37,41,56,54,65,45,41,79,55,40,41,44,81,48,59,89,40,64,68,52,11,48,54,51,18,54,48,52,55,51,50,40,56,69,47,55,53,63,80,39,52,45,69,61,33,33,38,46,47,83,56,99,45,67,54,24,34,59,47,78,47,79,46,80,42,72,39,92,71,15,85,40,81,88,43,94,51,40,73,38,61,47,81,44,78,47,68,40,41,55,78,50,101,61,84,74,85,76,76,65,83,84,79,65,75,78,81,69,66,89,52,60,40,99,83,70,42,73,61,46,77,41,68,51,77,44,56,45,80,66,56,79,71,58,76,75,101,58,69,61,46,62,79,29,51,44,36,55,79,52,29,43,82,44,78,75,45,79,48,80,86,67,43,41,40,32,40,13,35,75,43,53,64,46,62,45,38,43,61,48,65,49,75,45,36,40,55,39,73,50,68,42,43,45,20,43,52,85,68,48,82,49,82,58,79,44,56,47,47,42,25,39,69,39,43,46,70,59,32,25,26,48,48,42,89,81,35,40,33,34,42,15,36,49,74,41,40,33,46,74,57,44,50,24,43,36,35,38,30,30,82,55,98,92,39,83,44,78,41,65,23,43,33,38,37,26,59,55,55,52,46,39,37,50,31,29,38,53,40,59,25,45,92,74,61,63,68,44,72,38,41,54,29,41,78,86,65,56,73,67,46,78,44,82,42,82,72,80,45,49,50,80,44,86,44,90,81,28,34,34,39,39,61,35,75,73,27,18,71,29,63,67,30,55,39,39,32,40,36,46,48,96,45,70,39,33,30,37,44,34,24,39,26,77,82,41,61,34,37,31,43,60,26,62,38,77,51,42,38,61,71,46,72,44,74,38,42,68,52,64,81,66,71,63,95,54,51,69,49,50,39,64,65,32,64,70,51,49,48,41,85,76,34,45,29,36,43,38,84,67,91,53,48,34,48,25,32,39,34,43,31,38,37,57,99,88,43,76,80,37,34,26,47,25,42,36,31,38,29,77,57,36,72,56,90,68,71,88,52,67,78,42,49,36,33,34,23,66,52,40,92,52,96,76,21,31,48,46,50,35,46,33,74,10,49,38,28,30,58,34,40,33,33,41,32,56,40,60,49,97,83,43,75,56,50,82,17,55,51,31,59,70,49,48,42,47,28,36,65,88,78,71,41,69,54,48,48,43,59,75,90,51,73,43,52,60,92,85,58,90,57,46,54,33,33,34,80,60,86,55,96,54,68,54,40,63,67,60,73,83,72,77,77,78,62,103,81,64,104,57,67,51,75,46,62,37,28,40,26,24,54,39,60,61,69,58,67,46,46,38,31,44,35,30,35,46,99,85,70,50,78,47,50,17,62,81,67,76,46,89,31,19,47,32,41,37,38,31,38,74,68,82,77,87,60,67,90,82,58,84,79,80,56,71,57,92,57,92,82,69,77,54,57,67,76,66,77,79,64,92,88,64,84,132

Secondary structure (DSSP, 8-state):
--EEEEEEE--TTS--EEEEEEEE-GGGT--EEEE--EEE-GGGEEEEEGGG-EEEEE-TTTT-HHHHHHHHHHHHHHHHHS-HHHHEEEEEEE----SSTTSEEEEEEEEEEPTTTT-TTSTTTT-EEEEEEEEETTSSS--PPPPTTTPPP-S---B-TTSSBS-SEEEEE-HHHHTT-SSS--HHHHHEEEGGGEEEEEEEEEESSSEEEEEEEEE-S-EEESSEEEEETT-EEE-EEE-TTS-B---SEEEEEESS-SSGGGG-EE-TTSEEEPPPTTT--SSEEEEEEEEEEEETTEEEEEEEEEEEES-SEEEE-SEEEEE-SSSPPPEEEEEEETT----EEEEESS--EEEEEETTEEEEEE-TTTTTSSEEEEEEEEESSSEEEEEEEEE-S---S-EESSEEEEEPTT--EE-EE-TTSSTTSEEEEEEEESS-EE-TT-EEE--SS--B-EEEEEEEEEETTEEEEEEEEEEEE--PPPPPPP--EEEEEEE-TT-SSTTS-EEEE--SSS-BEEEEEEEEEPPBTTB-----HHHHHH-EEEETTT-PBPPBPPTT-SSPPTT-S-SEEEESS--SSPBSS----PPPPPS---S-EEEEEEEEE-PPTT--EEEEEEEE-TTS-EEEGGGG--TTS-EEEEEPPPPP--GGG-------SSSSSPPPPSSPPPTT---

Organism: NCBI:txid317659

Nearest PDB structures (foldseek):
  4m00-assembly1_A  TM=2.646E-01  e=6.934E-06  Staphylococcus aureus subsp. aureus NCTC 8325
  4m03-assembly1_A-2  TM=3.765E-01  e=2.532E-03  Staphylococcus aureus subsp. aureus NCTC 8325
  7amk-assembly1_B  TM=1.571E-01  e=6.340E-07  Danio rerio
  1cwv-assembly1_A  TM=1.821E-01  e=3.239E-05  Yersinia pseudotuberculosis
  4m02-assembly1_A  TM=5.477E-01  e=9.404E-02  Staphylococcus aureus subsp. aureus NCTC 8325